Protein AF-A0A9D7TA84-F1 (afdb_monomer)

Sequence (524 aa):
MISEHTLDYEHGLTDEQLNLHVNTGIATSCQLWERLNEAFPEAARLPPRNDADGRPLRRCGARSLMSQRFRVDLGGMVDLLSHHLYSGPHVYLRELLQNAVDAVTARLAEDPAALATIRLTSDTEADGATVLVVTDSGVRTHLRRSHRVARDDRPLSKRDPHGLGVAHYLGQFGIGMLAAFMVADRIEVTSRSARPGTVPTVWVGRSDGTFEVSDLPPGPSADATAVGTTVRLWARRGSEHWLETSTVVALATDYGSLLPFDVAVRVPVEGSDPTWRRITDPVLPWQARHPSAEARLRALTAYCERVLGFTPLGHIDLSVPLAGVSGVAFILPQAVTPGSGRHRVYSKRMLVGARVDGVLPDWAFFTRAVLDSDALSPTASREQIHDDEILLATRDALGAQLKEWATATLTTPSTLSRRFVETHHLALRSLALTDDEMLDLAARVLPFETTDGARTLRDVAEDGEIVFTSTTEAFRRVAAVARAQGVVVVNAGYVYDKRPADPTPGGAQAGRSASCRARTSPRS

Structure (mmCIF, N/CA/C/O backbone):
data_AF-A0A9D7TA84-F1
#
_entry.id   AF-A0A9D7TA84-F1
#
loop_
_atom_site.group_PDB
_atom_site.id
_atom_site.type_symbol
_atom_site.label_atom_id
_atom_site.label_alt_id
_atom_site.label_comp_id
_atom_site.label_asym_id
_atom_site.label_entity_id
_atom_site.label_seq_id
_atom_site.pdbx_PDB_ins_code
_atom_site.Cartn_x
_atom_site.Cartn_y
_atom_site.Cartn_z
_atom_site.occupancy
_atom_site.B_iso_or_equiv
_atom_site.auth_seq_id
_atom_site.auth_comp_id
_atom_site.auth_asym_id
_atom_site.auth_atom_id
_atom_site.pdbx_PDB_model_num
ATOM 1 N N . MET A 1 1 ? 14.361 -42.594 7.281 1.00 26.45 1 MET A N 1
ATOM 2 C CA . MET A 1 1 ? 15.526 -41.941 7.908 1.00 26.45 1 MET A CA 1
ATOM 3 C C . MET A 1 1 ? 15.872 -40.739 7.053 1.00 26.45 1 MET A C 1
ATOM 5 O O . MET A 1 1 ? 16.532 -40.895 6.038 1.00 26.45 1 MET A O 1
ATOM 9 N N . ILE A 1 2 ? 15.283 -39.595 7.390 1.00 21.92 2 ILE A N 1
ATOM 10 C CA . ILE A 1 2 ? 15.500 -38.303 6.735 1.00 21.92 2 ILE A CA 1
ATOM 11 C C . ILE A 1 2 ? 16.452 -37.568 7.676 1.00 21.92 2 ILE A C 1
ATOM 13 O O . ILE A 1 2 ? 16.108 -37.377 8.839 1.00 21.92 2 ILE A O 1
ATOM 17 N N . SER A 1 3 ? 17.675 -37.299 7.229 1.00 22.00 3 SER A N 1
ATOM 18 C CA . SER A 1 3 ? 18.681 -36.601 8.026 1.00 22.00 3 SER A CA 1
ATOM 19 C C . SER A 1 3 ? 18.355 -35.111 8.077 1.00 22.00 3 SER A C 1
ATOM 21 O O . SER A 1 3 ? 18.283 -34.459 7.036 1.00 22.00 3 SER A O 1
ATOM 23 N N . GLU A 1 4 ? 18.166 -34.593 9.289 1.00 24.12 4 GLU A N 1
ATOM 24 C CA . GLU A 1 4 ? 18.156 -33.164 9.595 1.00 24.12 4 GLU A CA 1
ATOM 25 C C . GLU A 1 4 ? 19.483 -32.528 9.161 1.00 24.12 4 GLU A C 1
ATOM 27 O O . GLU A 1 4 ? 20.560 -32.966 9.569 1.00 24.12 4 GLU A O 1
ATOM 32 N N . HIS A 1 5 ? 19.403 -31.482 8.341 1.00 26.72 5 HIS A N 1
ATOM 33 C CA . HIS A 1 5 ? 20.506 -30.555 8.118 1.00 26.72 5 HIS A CA 1
ATOM 34 C C . HIS A 1 5 ? 20.215 -29.275 8.900 1.00 26.72 5 HIS A C 1
ATOM 36 O O . HIS A 1 5 ? 19.513 -28.384 8.426 1.00 26.72 5 HIS A O 1
ATOM 42 N N . THR A 1 6 ? 20.746 -29.204 10.116 1.00 25.28 6 THR A N 1
ATOM 43 C CA . THR A 1 6 ? 20.820 -27.979 10.915 1.00 25.28 6 THR A CA 1
ATOM 44 C C . THR A 1 6 ? 21.877 -27.063 10.291 1.00 25.28 6 THR A C 1
ATOM 46 O O . THR A 1 6 ? 23.028 -27.470 10.132 1.00 25.28 6 THR A O 1
ATOM 49 N N . LEU A 1 7 ? 21.486 -25.850 9.893 1.00 30.48 7 LEU A N 1
ATOM 50 C CA . LEU A 1 7 ? 22.395 -24.815 9.391 1.00 30.48 7 LEU A CA 1
ATOM 51 C C . LEU A 1 7 ? 22.901 -23.976 10.570 1.00 30.48 7 LEU A C 1
ATOM 53 O O . LEU A 1 7 ? 22.111 -23.359 11.282 1.00 30.48 7 LEU A O 1
ATOM 57 N N . ASP A 1 8 ? 24.216 -23.987 10.763 1.00 28.42 8 ASP A N 1
ATOM 58 C CA . ASP A 1 8 ? 24.941 -23.175 11.738 1.00 28.42 8 ASP A CA 1
ATOM 59 C C . ASP A 1 8 ? 25.190 -21.772 11.151 1.00 28.42 8 ASP A C 1
ATOM 61 O O . ASP A 1 8 ? 25.753 -21.641 10.062 1.00 28.42 8 ASP A O 1
ATOM 65 N N . TYR A 1 9 ? 24.714 -20.727 11.832 1.00 31.22 9 TYR A N 1
ATOM 66 C CA . TYR A 1 9 ? 24.677 -19.344 11.330 1.00 31.22 9 TYR A CA 1
ATOM 67 C C . TYR A 1 9 ? 25.934 -18.521 11.661 1.00 31.22 9 TYR A C 1
ATOM 69 O O . TYR A 1 9 ? 25.997 -17.343 11.309 1.00 31.22 9 TYR A O 1
ATOM 77 N N . GLU A 1 10 ? 26.949 -19.098 12.308 1.00 27.80 10 GLU A N 1
ATOM 78 C CA . GLU A 1 10 ? 28.124 -18.326 12.746 1.00 27.80 10 GLU A CA 1
ATOM 79 C C . GLU A 1 10 ? 29.203 -18.112 11.667 1.00 27.80 10 GLU A C 1
ATOM 81 O O . GLU A 1 10 ? 30.094 -17.285 11.851 1.00 27.80 10 GLU A O 1
ATOM 86 N N . HIS A 1 11 ? 29.123 -18.781 10.512 1.00 33.16 11 HIS A N 1
ATOM 87 C CA . HIS A 1 11 ? 30.095 -18.619 9.423 1.00 33.16 11 HIS A CA 1
ATOM 88 C C . HIS A 1 11 ? 29.363 -18.378 8.098 1.00 33.16 11 HIS A C 1
ATOM 90 O O . HIS A 1 11 ? 28.635 -19.242 7.621 1.00 33.16 11 HIS A O 1
ATOM 96 N N . GLY A 1 12 ? 29.531 -17.178 7.530 1.00 33.31 12 GLY A N 1
ATOM 97 C CA . GLY A 1 12 ? 28.793 -16.684 6.362 1.00 33.31 12 GLY A CA 1
ATOM 98 C C . GLY A 1 12 ? 28.631 -17.687 5.210 1.00 33.31 12 GLY A C 1
ATOM 99 O O . GLY A 1 12 ? 29.543 -18.446 4.882 1.00 33.31 12 GLY A O 1
ATOM 100 N N . LEU A 1 13 ? 27.446 -17.649 4.594 1.00 34.97 13 LEU A N 1
ATOM 101 C CA . LEU A 1 13 ? 27.027 -18.509 3.485 1.00 34.97 13 LEU A CA 1
ATOM 102 C C . LEU A 1 13 ? 28.008 -18.436 2.306 1.00 34.97 13 LEU A C 1
ATOM 104 O O . LEU A 1 13 ? 28.379 -17.354 1.852 1.00 34.97 13 LEU A O 1
ATOM 108 N N . THR A 1 14 ? 28.389 -19.598 1.781 1.00 36.69 14 THR A N 1
ATOM 109 C CA . THR A 1 14 ? 29.253 -19.704 0.594 1.00 36.69 14 THR A CA 1
ATOM 110 C C . THR A 1 14 ? 28.463 -19.486 -0.705 1.00 36.69 14 THR A C 1
ATOM 112 O O . THR A 1 14 ? 27.277 -19.815 -0.782 1.00 36.69 14 THR A O 1
ATOM 115 N N . ASP A 1 15 ? 29.119 -18.992 -1.764 1.00 35.72 15 ASP A N 1
ATOM 116 C CA . ASP A 1 15 ? 28.516 -18.780 -3.100 1.00 35.72 15 ASP A CA 1
ATOM 117 C C . ASP A 1 15 ? 27.864 -20.054 -3.686 1.00 35.72 15 ASP A C 1
ATOM 119 O O . ASP A 1 15 ? 26.938 -19.982 -4.497 1.00 35.72 15 ASP A O 1
ATOM 123 N N . GLU A 1 16 ? 28.307 -21.241 -3.263 1.00 34.69 16 GLU A N 1
ATOM 124 C CA . GLU A 1 16 ? 27.707 -22.528 -3.637 1.00 34.69 16 GLU A CA 1
ATOM 125 C C . GLU A 1 16 ? 26.363 -22.786 -2.933 1.00 34.69 16 GLU A C 1
ATOM 127 O O . GLU A 1 16 ? 25.423 -23.278 -3.561 1.00 34.69 16 GLU A O 1
ATOM 132 N N . GLN A 1 17 ? 26.218 -22.377 -1.668 1.00 33.69 17 GLN A N 1
ATOM 133 C CA . GLN A 1 17 ? 24.955 -22.456 -0.922 1.00 33.69 17 GLN A CA 1
ATOM 134 C C . GLN A 1 17 ? 23.951 -21.392 -1.392 1.00 33.69 17 GLN A C 1
ATOM 136 O O . GLN A 1 17 ? 22.752 -21.670 -1.470 1.00 33.69 17 GLN A O 1
ATOM 141 N N . LEU A 1 18 ? 24.440 -20.215 -1.802 1.00 32.09 18 LEU A N 1
ATOM 142 C CA . LEU A 1 18 ? 23.630 -19.177 -2.446 1.00 32.09 18 LEU A CA 1
ATOM 143 C C . LEU A 1 18 ? 23.072 -19.665 -3.796 1.00 32.09 18 LEU A C 1
ATOM 145 O O . LEU A 1 18 ? 21.889 -19.490 -4.089 1.00 32.09 18 LEU A O 1
ATOM 149 N N . ASN A 1 19 ? 23.896 -20.358 -4.591 1.00 32.22 19 ASN A N 1
ATOM 150 C CA . ASN A 1 19 ? 23.466 -20.966 -5.852 1.00 32.22 19 ASN A CA 1
ATOM 151 C C . ASN A 1 19 ? 22.464 -22.114 -5.652 1.00 32.22 19 ASN A C 1
ATOM 153 O O . ASN A 1 19 ? 21.583 -22.293 -6.491 1.00 32.22 19 ASN A O 1
ATOM 157 N N . LEU A 1 20 ? 22.540 -22.872 -4.554 1.00 31.81 20 LEU A N 1
ATOM 158 C CA . LEU A 1 20 ? 21.557 -23.916 -4.247 1.00 31.81 20 LEU A CA 1
ATOM 159 C C . LEU A 1 20 ? 20.181 -23.313 -3.907 1.00 31.81 20 LEU A C 1
ATOM 161 O O . LEU A 1 20 ? 19.164 -23.807 -4.388 1.00 31.81 20 LEU A O 1
ATOM 165 N N . HIS A 1 21 ? 20.133 -22.195 -3.176 1.00 27.70 21 HIS A N 1
ATOM 166 C CA . HIS A 1 21 ? 18.886 -21.483 -2.862 1.00 27.70 21 HIS A CA 1
ATOM 167 C C . HIS A 1 21 ? 18.241 -20.837 -4.106 1.00 27.70 21 HIS A C 1
ATOM 169 O O . HIS A 1 21 ? 17.030 -20.935 -4.306 1.00 27.70 21 HIS A O 1
ATOM 175 N N . VAL A 1 22 ? 19.054 -20.265 -5.003 1.00 30.47 22 VAL A N 1
ATOM 176 C CA . VAL A 1 22 ? 18.593 -19.679 -6.278 1.00 30.47 22 VAL A CA 1
ATOM 177 C C . VAL A 1 22 ? 18.121 -20.755 -7.266 1.00 30.47 22 VAL A C 1
ATOM 179 O O . VAL A 1 22 ? 17.096 -20.587 -7.925 1.00 30.47 22 VAL A O 1
ATOM 182 N N . ASN A 1 23 ? 18.803 -21.903 -7.331 1.00 30.08 23 ASN A N 1
ATOM 183 C CA . ASN A 1 23 ? 18.400 -23.012 -8.202 1.00 30.08 23 ASN A CA 1
ATOM 184 C C . ASN A 1 23 ? 17.149 -23.753 -7.698 1.00 30.08 23 ASN A C 1
ATOM 186 O O . ASN A 1 23 ? 16.418 -24.331 -8.504 1.00 30.08 23 ASN A O 1
ATOM 190 N N . THR A 1 24 ? 16.848 -23.693 -6.396 1.00 27.59 24 THR A N 1
ATOM 191 C CA . THR A 1 24 ? 15.636 -24.312 -5.833 1.00 27.59 24 THR A CA 1
ATOM 192 C C . THR A 1 24 ? 14.372 -23.539 -6.244 1.00 27.59 24 THR A C 1
ATOM 194 O O . THR A 1 24 ? 13.360 -24.163 -6.540 1.00 27.59 24 THR A O 1
ATOM 197 N N . GLY A 1 25 ? 14.443 -22.210 -6.423 1.00 27.34 25 GLY A N 1
ATOM 198 C CA . GLY A 1 25 ? 13.351 -21.409 -7.010 1.00 27.34 25 GLY A CA 1
ATOM 199 C C . GLY A 1 25 ? 13.090 -21.688 -8.501 1.00 27.34 25 GLY A C 1
ATOM 200 O O . GLY A 1 25 ? 11.953 -21.599 -8.973 1.00 27.34 25 GLY A O 1
ATOM 201 N N . ILE A 1 26 ? 14.125 -22.098 -9.241 1.00 29.06 26 ILE A N 1
ATOM 202 C CA . ILE A 1 26 ? 14.017 -22.498 -10.654 1.00 29.06 26 ILE A CA 1
ATOM 203 C C . ILE A 1 26 ? 13.366 -23.889 -10.772 1.00 29.06 26 ILE A C 1
ATOM 205 O O . ILE A 1 26 ? 12.542 -24.112 -11.661 1.00 29.06 26 ILE A O 1
ATOM 209 N N . ALA A 1 27 ? 13.648 -24.806 -9.840 1.00 26.39 27 ALA A N 1
ATOM 210 C CA . ALA A 1 27 ? 13.038 -26.138 -9.810 1.00 26.39 27 ALA A CA 1
ATOM 211 C C . ALA A 1 27 ? 11.516 -26.101 -9.550 1.00 26.39 27 ALA A C 1
ATOM 213 O O . ALA A 1 27 ? 10.770 -26.864 -10.169 1.00 26.39 27 ALA A O 1
ATOM 214 N N . THR A 1 28 ? 11.029 -25.167 -8.724 1.00 28.53 28 THR A N 1
ATOM 215 C CA . THR A 1 28 ? 9.588 -24.983 -8.451 1.00 28.53 28 THR A CA 1
ATOM 216 C C . THR A 1 28 ? 8.816 -24.514 -9.687 1.00 28.53 28 THR A C 1
ATOM 218 O O . THR A 1 28 ? 7.652 -24.867 -9.875 1.00 28.53 28 THR A O 1
ATOM 221 N N . SER A 1 29 ? 9.480 -23.772 -10.578 1.00 28.20 29 SER A N 1
ATOM 222 C CA . SER A 1 29 ? 8.891 -23.292 -11.833 1.00 28.20 29 SER A CA 1
ATOM 223 C C . SER A 1 29 ? 8.691 -24.436 -12.832 1.00 28.20 29 SER A C 1
ATOM 225 O O . SER A 1 29 ? 7.654 -24.504 -13.487 1.00 28.20 29 SER A O 1
ATOM 227 N N . CYS A 1 30 ? 9.626 -25.389 -12.901 1.00 29.56 30 CYS A N 1
ATOM 228 C CA . CYS A 1 30 ? 9.485 -26.584 -13.739 1.00 29.56 30 CYS A CA 1
ATOM 229 C C . CYS A 1 30 ? 8.405 -27.549 -13.215 1.00 29.56 30 CYS A C 1
ATOM 231 O O . CYS A 1 30 ? 7.641 -28.093 -14.009 1.00 29.56 30 CYS A O 1
ATOM 233 N N . GLN A 1 31 ? 8.274 -27.703 -11.892 1.00 30.47 31 GLN A N 1
ATOM 234 C CA . GLN A 1 31 ? 7.233 -28.546 -11.282 1.00 30.47 31 GLN A CA 1
ATOM 235 C C . GLN A 1 31 ? 5.817 -27.968 -11.449 1.00 30.47 31 GLN A C 1
ATOM 237 O O . GLN A 1 31 ? 4.855 -28.723 -11.593 1.00 30.47 31 GLN A O 1
ATOM 242 N N . LEU A 1 32 ? 5.675 -26.637 -11.474 1.00 32.59 32 LEU A N 1
ATOM 243 C CA . LEU A 1 32 ? 4.417 -25.969 -11.822 1.00 32.59 32 LEU A CA 1
ATOM 244 C C . LEU A 1 32 ? 4.019 -26.262 -13.280 1.00 32.59 32 LEU A C 1
ATOM 246 O O . LEU A 1 32 ? 2.856 -26.551 -13.551 1.00 32.59 32 LEU A O 1
ATOM 250 N N . TRP A 1 33 ? 4.988 -26.254 -14.202 1.00 31.03 33 TRP A N 1
ATOM 251 C CA . TRP A 1 33 ? 4.776 -26.584 -15.616 1.00 31.03 33 TRP A CA 1
ATOM 252 C C . TRP A 1 33 ? 4.399 -28.054 -15.851 1.00 31.03 33 TRP A C 1
ATOM 254 O O . TRP A 1 33 ? 3.537 -28.328 -16.684 1.00 31.03 33 TRP A O 1
ATOM 264 N N . GLU A 1 34 ? 4.971 -28.995 -15.097 1.00 32.56 34 GLU A N 1
ATOM 265 C CA . GLU A 1 34 ? 4.582 -30.414 -15.155 1.00 32.56 34 GLU A CA 1
ATOM 266 C C . GLU A 1 34 ? 3.169 -30.648 -14.591 1.00 32.56 34 GLU A C 1
ATOM 268 O O . GLU A 1 34 ? 2.370 -31.346 -15.217 1.00 32.56 34 GLU A O 1
ATOM 273 N N . ARG A 1 35 ? 2.803 -29.986 -13.482 1.00 31.56 35 ARG A N 1
ATOM 274 C CA . ARG A 1 35 ? 1.457 -30.087 -12.882 1.00 31.56 35 ARG A CA 1
ATOM 275 C C . ARG A 1 35 ? 0.354 -29.434 -13.715 1.00 31.56 35 ARG A C 1
ATOM 277 O O . ARG A 1 35 ? -0.766 -29.938 -13.740 1.00 31.56 35 ARG A O 1
ATOM 284 N N . LEU A 1 36 ? 0.648 -28.339 -14.418 1.00 33.31 36 LEU A N 1
ATOM 285 C CA . LEU A 1 36 ? -0.299 -27.710 -15.349 1.00 33.31 36 LEU A CA 1
ATOM 286 C C . LEU A 1 36 ? -0.590 -28.606 -16.565 1.00 33.31 36 LEU A C 1
ATOM 288 O O . LEU A 1 36 ? -1.707 -28.599 -17.077 1.00 33.31 36 LEU A O 1
ATOM 292 N N . ASN A 1 37 ? 0.384 -29.417 -16.987 1.00 33.44 37 ASN A N 1
ATOM 293 C CA . ASN A 1 37 ? 0.242 -30.363 -18.095 1.00 33.44 37 ASN A CA 1
ATOM 294 C C . ASN A 1 37 ? -0.608 -31.596 -17.713 1.00 33.44 37 ASN A C 1
ATOM 296 O O . ASN A 1 37 ? -1.316 -32.146 -18.553 1.00 33.44 37 ASN A O 1
ATOM 300 N N . GLU A 1 38 ? -0.583 -32.004 -16.440 1.00 33.56 38 GLU A N 1
ATOM 301 C CA . GLU A 1 38 ? -1.458 -33.056 -15.895 1.00 33.56 38 GLU A CA 1
ATOM 302 C C . GLU A 1 38 ? -2.897 -32.568 -15.644 1.00 33.56 38 GLU A C 1
ATOM 304 O O . GLU A 1 38 ? -3.842 -33.347 -15.776 1.00 33.56 38 GLU A O 1
ATOM 309 N N . ALA A 1 39 ? -3.080 -31.286 -15.308 1.00 31.69 39 ALA A N 1
ATOM 310 C CA . ALA A 1 39 ? -4.376 -30.726 -14.918 1.00 31.69 39 ALA A CA 1
ATOM 311 C C . ALA A 1 39 ? -5.321 -30.397 -16.094 1.00 31.69 39 ALA A C 1
ATOM 313 O O . ALA A 1 39 ? -6.535 -30.350 -15.890 1.00 31.69 39 ALA A O 1
ATOM 314 N N . PHE A 1 40 ? -4.807 -30.190 -17.316 1.00 34.50 40 PHE A N 1
ATOM 315 C CA . PHE A 1 40 ? -5.616 -29.743 -18.467 1.00 34.50 40 PHE A CA 1
ATOM 316 C C . PHE A 1 40 ? -5.367 -30.535 -19.774 1.00 34.50 40 PHE A C 1
ATOM 318 O O . PHE A 1 40 ? -4.924 -29.965 -20.773 1.00 34.50 40 PHE A O 1
ATOM 325 N N . PRO A 1 41 ? -5.691 -31.842 -19.832 1.00 34.84 41 PRO A N 1
ATOM 326 C CA . PRO A 1 41 ? -5.458 -32.676 -21.019 1.00 34.84 41 PRO A CA 1
ATOM 327 C C . PRO A 1 41 ? -6.466 -32.477 -22.179 1.00 34.84 41 PRO A C 1
ATOM 329 O O . PRO A 1 41 ? -6.257 -33.016 -23.266 1.00 34.84 41 PRO A O 1
ATOM 332 N N . GLU A 1 42 ? -7.566 -31.733 -21.992 1.00 32.12 42 GLU A N 1
ATOM 333 C CA . GLU A 1 42 ? -8.737 -31.761 -22.897 1.00 32.12 42 GLU A CA 1
ATOM 334 C C . GLU A 1 42 ? -8.824 -30.667 -23.983 1.00 32.12 42 GLU A C 1
ATOM 336 O O . GLU A 1 42 ? -9.800 -30.628 -24.729 1.00 32.12 42 GLU A O 1
ATOM 341 N N . ALA A 1 43 ? -7.799 -29.837 -24.202 1.00 30.94 43 ALA A N 1
ATOM 342 C CA . ALA A 1 43 ? -7.796 -28.911 -25.352 1.00 30.94 43 ALA A CA 1
ATOM 343 C C . ALA A 1 43 ? -7.586 -29.609 -26.723 1.00 30.94 43 ALA A C 1
ATOM 345 O O . ALA A 1 43 ? -7.487 -28.957 -27.764 1.00 30.94 43 ALA A O 1
ATOM 346 N N . ALA A 1 44 ? -7.519 -30.944 -26.749 1.00 36.66 44 ALA A N 1
ATOM 347 C CA . ALA A 1 44 ? -7.274 -31.750 -27.936 1.00 36.66 44 ALA A CA 1
ATOM 348 C C . ALA A 1 44 ? -8.544 -32.484 -28.399 1.00 36.66 44 ALA A C 1
ATOM 350 O O . ALA A 1 44 ? -8.814 -33.585 -27.924 1.00 36.66 44 ALA A O 1
ATOM 351 N N . ARG A 1 45 ? -9.286 -31.917 -29.368 1.00 28.77 45 ARG A N 1
ATOM 352 C CA . ARG A 1 45 ? -10.081 -32.659 -30.379 1.00 28.77 45 ARG A CA 1
ATOM 353 C C . ARG A 1 45 ? -10.676 -31.722 -31.448 1.00 28.77 45 ARG A C 1
ATOM 355 O O . ARG A 1 45 ? -11.492 -30.860 -31.152 1.00 28.77 45 ARG A O 1
ATOM 362 N N . LEU A 1 46 ? -10.314 -31.961 -32.709 1.00 30.53 46 LEU A N 1
ATOM 363 C CA . LEU A 1 46 ? -11.035 -31.534 -33.922 1.00 30.53 46 LEU A CA 1
ATOM 364 C C . LEU A 1 46 ? -11.610 -32.793 -34.616 1.00 30.53 46 LEU A C 1
ATOM 366 O O . LEU A 1 46 ? -11.132 -33.896 -34.334 1.00 30.53 46 LEU A O 1
ATOM 370 N N . PRO A 1 47 ? -12.646 -32.676 -35.472 1.00 29.27 47 PRO A N 1
ATOM 371 C CA . PRO A 1 47 ? -13.471 -33.811 -35.897 1.00 29.27 47 PRO A CA 1
ATOM 372 C C . PRO A 1 47 ? -12.772 -34.707 -36.938 1.00 29.27 47 PRO A C 1
ATOM 374 O O . PRO A 1 47 ? -11.830 -34.263 -37.600 1.00 29.27 47 PRO A O 1
ATOM 377 N N . PRO A 1 48 ? -13.236 -35.959 -37.130 1.00 31.56 48 PRO A N 1
ATOM 378 C CA . PRO A 1 48 ? -12.596 -36.900 -38.035 1.00 31.56 48 PRO A CA 1
ATOM 379 C C . PRO A 1 48 ? -13.000 -36.618 -39.487 1.00 31.56 48 PRO A C 1
ATOM 381 O O . PRO A 1 48 ? -14.161 -36.333 -39.786 1.00 31.56 48 PRO A O 1
ATOM 384 N N . ARG A 1 49 ? -12.055 -36.769 -40.416 1.00 29.92 49 ARG A N 1
ATOM 385 C CA . ARG A 1 49 ? -12.361 -37.052 -41.822 1.00 29.92 49 ARG A CA 1
ATOM 386 C C . ARG A 1 49 ? -11.826 -38.442 -42.140 1.00 29.92 49 ARG A C 1
ATOM 388 O O . ARG A 1 49 ? -10.633 -38.672 -41.983 1.00 29.92 49 ARG A O 1
ATOM 395 N N . ASN A 1 50 ? -12.733 -39.330 -42.540 1.00 31.58 50 ASN A N 1
ATOM 396 C CA . ASN A 1 50 ? -12.421 -40.667 -43.033 1.00 31.58 50 ASN A CA 1
ATOM 397 C C . ASN A 1 50 ? -11.924 -40.643 -44.483 1.00 31.58 50 ASN A C 1
ATOM 399 O O . ASN A 1 50 ? -12.134 -39.688 -45.234 1.00 31.58 50 ASN A O 1
ATOM 403 N N . ASP A 1 51 ? -11.286 -41.759 -44.809 1.00 41.69 51 ASP A N 1
ATOM 404 C CA . ASP A 1 51 ? -10.323 -41.993 -45.874 1.00 41.69 51 ASP A CA 1
ATOM 405 C C . ASP A 1 51 ? -10.942 -42.286 -47.249 1.00 41.69 51 ASP A C 1
ATOM 407 O O . ASP A 1 51 ? -12.076 -42.752 -47.358 1.00 41.69 51 ASP A O 1
ATOM 411 N N . ALA A 1 52 ? -10.130 -42.146 -48.299 1.00 31.34 52 ALA A N 1
ATOM 412 C CA . ALA A 1 52 ? -10.301 -42.885 -49.546 1.00 31.34 52 ALA A CA 1
ATOM 413 C C . ALA A 1 52 ? -8.926 -43.115 -50.188 1.00 31.34 52 ALA A C 1
ATOM 415 O O . ALA A 1 52 ? -8.361 -42.200 -50.777 1.00 31.34 52 ALA A O 1
ATOM 416 N N . ASP A 1 53 ? -8.348 -44.300 -49.962 1.00 33.69 53 ASP A N 1
ATOM 417 C CA . ASP A 1 53 ? -7.759 -45.150 -51.015 1.00 33.69 53 ASP A CA 1
ATOM 418 C C . ASP A 1 53 ? -6.847 -46.228 -50.408 1.00 33.69 53 ASP A C 1
ATOM 420 O O . ASP A 1 53 ? -5.645 -46.056 -50.193 1.00 33.69 53 ASP A O 1
ATOM 424 N N . GLY A 1 54 ? -7.447 -47.390 -50.138 1.00 44.69 54 GLY A N 1
ATOM 425 C CA . GLY A 1 54 ? -6.781 -48.562 -49.584 1.00 44.69 54 GLY A CA 1
ATOM 426 C C . GLY A 1 54 ? -5.701 -49.157 -50.494 1.00 44.69 54 GLY A C 1
ATOM 427 O O . GLY A 1 54 ? -5.993 -49.736 -51.541 1.00 44.69 54 GLY A O 1
ATOM 428 N N . ARG A 1 55 ? -4.443 -49.120 -50.033 1.00 30.88 55 ARG A N 1
ATOM 429 C CA . ARG A 1 55 ? -3.340 -49.958 -50.539 1.00 30.88 55 ARG A CA 1
ATOM 430 C C . ARG A 1 55 ? -2.470 -50.482 -49.384 1.00 30.88 55 ARG A C 1
ATOM 432 O O . ARG A 1 55 ? -2.339 -49.799 -48.371 1.00 30.88 55 ARG A O 1
ATOM 439 N N . PRO A 1 56 ? -1.887 -51.692 -49.508 1.00 28.83 56 PRO A N 1
ATOM 440 C CA . PRO A 1 56 ? -1.339 -52.430 -48.373 1.00 28.83 56 PRO A CA 1
ATOM 441 C C . PRO A 1 56 ? 0.063 -51.965 -47.943 1.00 28.83 56 PRO A C 1
ATOM 443 O O . PRO A 1 56 ? 0.878 -51.501 -48.741 1.00 28.83 56 PRO A O 1
ATOM 446 N N . LEU A 1 57 ? 0.319 -52.165 -46.647 1.00 36.38 57 LEU A N 1
ATOM 447 C CA . LEU A 1 57 ? 1.510 -51.829 -45.863 1.00 36.38 57 LEU A CA 1
ATOM 448 C C . LEU A 1 57 ? 2.836 -52.229 -46.540 1.00 36.38 57 LEU A C 1
ATOM 450 O O . LEU A 1 57 ? 3.093 -53.409 -46.788 1.00 36.38 57 LEU A O 1
ATOM 454 N N . ARG A 1 58 ? 3.738 -51.258 -46.749 1.00 28.17 58 ARG A N 1
ATOM 455 C CA . ARG A 1 58 ? 5.147 -51.508 -47.097 1.00 28.17 58 ARG A CA 1
ATOM 456 C C . ARG A 1 58 ? 6.102 -50.911 -46.060 1.00 28.17 58 ARG A C 1
ATOM 458 O O . ARG A 1 58 ? 6.197 -49.702 -45.917 1.00 28.17 58 ARG A O 1
ATOM 465 N N . ARG A 1 59 ? 6.800 -51.843 -45.397 1.00 26.55 59 ARG A N 1
ATOM 466 C CA . ARG A 1 59 ? 8.150 -51.824 -44.796 1.00 26.55 59 ARG A CA 1
ATOM 467 C C . ARG A 1 59 ? 8.643 -50.527 -44.136 1.00 26.55 59 ARG A C 1
ATOM 469 O O . ARG A 1 59 ? 8.906 -49.541 -44.810 1.00 26.55 59 ARG A O 1
ATOM 476 N N . CYS A 1 60 ? 8.920 -50.654 -42.831 1.00 34.16 60 CYS A N 1
ATOM 477 C CA . CYS A 1 60 ? 9.882 -49.888 -42.030 1.00 34.16 60 CYS A CA 1
ATOM 478 C C . CYS A 1 60 ? 10.948 -49.155 -42.864 1.00 34.16 60 CYS A C 1
ATOM 480 O O . CYS A 1 60 ? 11.980 -49.725 -43.214 1.00 34.16 60 CYS A O 1
ATOM 482 N N . GLY A 1 61 ? 10.701 -47.875 -43.125 1.00 26.02 61 GLY A N 1
ATOM 483 C CA . GLY A 1 61 ? 11.727 -46.860 -43.323 1.00 26.02 61 GLY A CA 1
ATOM 484 C C . GLY A 1 61 ? 11.774 -46.019 -42.054 1.00 26.02 61 GLY A C 1
ATOM 485 O O . GLY A 1 61 ? 10.724 -45.756 -41.469 1.00 26.02 61 GLY A O 1
ATOM 486 N N . ALA A 1 62 ? 12.981 -45.685 -41.596 1.00 29.11 62 ALA A N 1
ATOM 487 C CA . ALA A 1 62 ? 13.258 -44.959 -40.361 1.00 29.11 62 ALA A CA 1
ATOM 488 C C . ALA A 1 62 ? 12.172 -43.919 -40.031 1.00 29.11 62 ALA A C 1
ATOM 490 O O . ALA A 1 62 ? 11.949 -42.982 -40.800 1.00 29.11 62 ALA A O 1
ATOM 49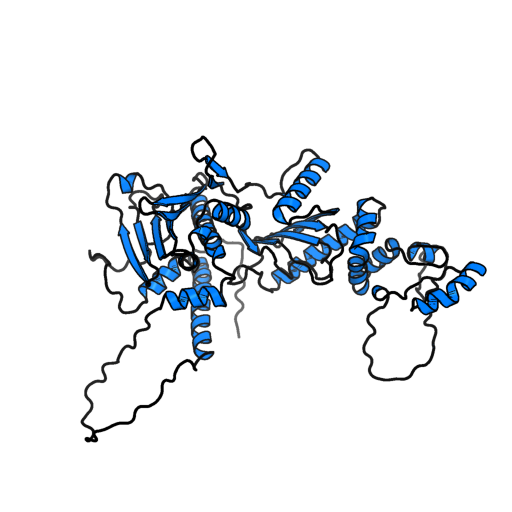1 N N . ARG A 1 63 ? 11.491 -44.085 -38.886 1.00 24.81 63 ARG A N 1
ATOM 492 C CA . ARG A 1 63 ? 10.660 -43.021 -38.315 1.00 24.81 63 ARG A CA 1
ATOM 493 C C . ARG A 1 63 ? 11.600 -41.852 -38.041 1.00 24.81 63 ARG A C 1
ATOM 495 O O . ARG A 1 63 ? 12.306 -41.844 -37.038 1.00 24.81 63 ARG A O 1
ATOM 502 N N . SER A 1 64 ? 11.612 -40.883 -38.953 1.00 28.59 64 SER A N 1
ATOM 503 C CA . SER A 1 64 ? 11.962 -39.513 -38.614 1.00 28.59 64 SER A CA 1
ATOM 504 C C . SER A 1 64 ? 11.077 -39.161 -37.426 1.00 28.59 64 SER A C 1
ATOM 506 O O . SER A 1 64 ? 9.851 -39.125 -37.556 1.00 28.59 64 SER A O 1
ATOM 508 N N . LEU A 1 65 ? 11.685 -39.039 -36.246 1.00 25.78 65 LEU A N 1
ATOM 509 C CA . LEU A 1 65 ? 11.044 -38.441 -35.088 1.00 25.78 65 LEU A CA 1
ATOM 510 C C . LEU A 1 65 ? 10.601 -37.055 -35.551 1.00 25.78 65 LEU A C 1
ATOM 512 O O . LEU A 1 65 ? 11.419 -36.143 -35.671 1.00 25.78 65 LEU A O 1
ATOM 516 N N . MET A 1 66 ? 9.319 -36.911 -35.892 1.00 22.67 66 MET A N 1
ATOM 517 C CA . MET A 1 66 ? 8.744 -35.596 -36.104 1.00 22.67 66 MET A CA 1
ATOM 518 C C . MET A 1 66 ? 8.791 -34.908 -34.748 1.00 22.67 66 MET A C 1
ATOM 520 O O . MET A 1 66 ? 7.947 -35.148 -33.890 1.00 22.67 66 MET A O 1
ATOM 524 N N . SER A 1 67 ? 9.827 -34.096 -34.548 1.00 24.69 67 SER A N 1
ATOM 525 C CA . SER A 1 67 ? 9.870 -33.102 -33.488 1.00 24.69 67 SER A CA 1
ATOM 526 C C . SER A 1 67 ? 8.670 -32.185 -33.714 1.00 24.69 67 SER A C 1
ATOM 528 O O . SER A 1 67 ? 8.684 -31.316 -34.591 1.00 24.69 67 SER A O 1
ATOM 530 N N . GLN A 1 68 ? 7.581 -32.448 -32.993 1.00 26.55 68 GLN A N 1
ATOM 531 C CA . GLN A 1 68 ? 6.499 -31.488 -32.882 1.00 26.55 68 GLN A CA 1
ATOM 532 C C . GLN A 1 68 ? 7.034 -30.317 -32.061 1.00 26.55 68 GLN A C 1
ATOM 534 O O . GLN A 1 68 ? 7.509 -30.476 -30.939 1.00 26.55 68 GLN A O 1
ATOM 539 N N . ARG A 1 69 ? 7.066 -29.155 -32.711 1.00 25.97 69 ARG A N 1
ATOM 540 C CA . ARG A 1 69 ? 7.649 -27.919 -32.200 1.00 25.97 69 ARG A CA 1
ATOM 541 C C . ARG A 1 69 ? 6.730 -27.337 -31.134 1.00 25.97 69 ARG A C 1
ATOM 543 O O . ARG A 1 69 ? 5.570 -27.062 -31.428 1.00 25.97 69 ARG A O 1
ATOM 550 N N . PHE A 1 70 ? 7.271 -27.066 -29.953 1.00 29.73 70 PHE A N 1
ATOM 551 C CA . PHE A 1 70 ? 6.641 -26.158 -29.005 1.00 29.73 70 PHE A CA 1
ATOM 552 C C . PHE A 1 70 ? 6.944 -24.730 -29.469 1.00 29.73 70 PHE A C 1
ATOM 554 O O . PHE A 1 70 ? 8.050 -24.219 -29.298 1.00 29.73 70 PHE A O 1
ATOM 561 N N . ARG A 1 71 ? 5.999 -24.116 -30.181 1.00 33.94 71 ARG A N 1
ATOM 562 C CA . ARG A 1 71 ? 6.089 -22.708 -30.563 1.00 33.94 71 ARG A CA 1
ATOM 563 C C . ARG A 1 71 ? 5.449 -21.924 -29.425 1.00 33.94 71 ARG A C 1
ATOM 565 O O . ARG A 1 71 ? 4.237 -21.986 -29.265 1.00 33.94 71 ARG A O 1
ATOM 572 N N . VAL A 1 72 ? 6.271 -21.262 -28.615 1.00 43.25 72 VAL A N 1
ATOM 573 C CA . VAL A 1 72 ? 5.784 -20.418 -27.523 1.00 43.25 72 VAL A CA 1
ATOM 574 C C . VAL A 1 72 ? 5.040 -19.237 -28.149 1.00 43.25 72 VAL A C 1
ATOM 576 O O . VAL A 1 72 ? 5.652 -18.409 -28.823 1.00 43.25 72 VAL A O 1
ATOM 579 N N . ASP A 1 73 ? 3.721 -19.208 -27.994 1.00 55.59 73 ASP A N 1
ATOM 580 C CA . ASP A 1 73 ? 2.890 -18.092 -28.429 1.00 55.59 73 ASP A CA 1
ATOM 581 C C . ASP A 1 73 ? 2.952 -16.985 -27.373 1.00 55.59 73 ASP A C 1
ATOM 583 O O . ASP A 1 73 ? 2.454 -17.148 -26.259 1.00 55.59 73 ASP A O 1
ATOM 587 N N . LEU A 1 74 ? 3.604 -15.869 -27.710 1.00 56.00 74 LEU A N 1
ATOM 588 C CA . LEU A 1 74 ? 3.695 -14.716 -26.818 1.00 56.00 74 LEU A CA 1
ATOM 589 C C . LEU A 1 74 ? 2.308 -14.108 -26.564 1.00 56.00 74 LEU A C 1
ATOM 591 O O . LEU A 1 74 ? 2.065 -13.641 -25.456 1.00 56.00 74 LEU A O 1
ATOM 595 N N . GLY A 1 75 ? 1.394 -14.187 -27.542 1.00 57.47 75 GLY A N 1
ATOM 596 C CA . GLY A 1 75 ? -0.003 -13.786 -27.379 1.00 57.47 75 GLY A CA 1
ATOM 597 C C . GLY A 1 75 ? -0.687 -14.621 -26.300 1.00 57.47 75 GLY A C 1
ATOM 598 O O . GLY A 1 75 ? -1.137 -14.074 -25.300 1.00 57.47 75 GLY A O 1
ATOM 599 N N . GLY A 1 76 ? -0.633 -15.951 -26.428 1.00 58.44 76 GLY A N 1
ATOM 600 C CA . GLY A 1 76 ? -1.129 -16.880 -25.410 1.00 58.44 76 GLY A CA 1
ATOM 601 C C . GLY A 1 76 ? -0.465 -16.738 -24.032 1.00 58.44 76 GLY A C 1
ATOM 602 O O . GLY A 1 76 ? -1.123 -16.953 -23.017 1.00 58.44 76 GLY A O 1
ATOM 603 N N . MET A 1 77 ? 0.811 -16.341 -23.951 1.00 60.84 77 MET A N 1
ATOM 604 C CA . MET A 1 77 ? 1.469 -16.052 -22.667 1.00 60.84 77 MET A CA 1
ATOM 605 C C . MET A 1 77 ? 1.030 -14.722 -22.055 1.00 60.84 77 MET A C 1
ATOM 607 O O . MET A 1 77 ? 0.847 -14.657 -20.845 1.00 60.84 77 MET A O 1
ATOM 611 N N . VAL A 1 78 ? 0.852 -13.668 -22.854 1.00 61.25 78 VAL A N 1
ATOM 612 C CA . VAL A 1 78 ? 0.284 -12.394 -22.384 1.00 61.25 78 VAL A CA 1
ATOM 613 C C . VAL A 1 78 ? -1.159 -12.606 -21.919 1.00 61.25 78 VAL A C 1
ATOM 615 O O . VAL A 1 78 ? -1.546 -12.091 -20.868 1.00 61.25 78 VAL A O 1
ATOM 618 N N . ASP A 1 79 ? -1.925 -13.439 -22.623 1.00 61.47 79 ASP A N 1
ATOM 619 C CA . ASP A 1 79 ? -3.257 -13.868 -22.196 1.00 61.47 79 ASP A CA 1
ATOM 620 C C . ASP A 1 79 ? -3.186 -14.663 -20.882 1.00 61.47 79 ASP A C 1
ATOM 622 O O . ASP A 1 79 ? -3.907 -14.356 -19.939 1.00 61.47 79 ASP A O 1
ATOM 626 N N . LEU A 1 80 ? -2.274 -15.625 -20.741 1.00 62.34 80 LEU A N 1
ATOM 627 C CA . LEU A 1 80 ? -2.113 -16.380 -19.494 1.00 62.34 80 LEU A CA 1
ATOM 628 C C . LEU A 1 80 ? -1.703 -15.481 -18.312 1.00 62.34 80 LEU A C 1
ATOM 630 O O . LEU A 1 80 ? -2.253 -15.604 -17.219 1.00 62.34 80 LEU A O 1
ATOM 634 N N . LEU A 1 81 ? -0.768 -14.551 -18.527 1.00 62.12 81 LEU A N 1
ATOM 635 C CA . LEU A 1 81 ? -0.326 -13.594 -17.511 1.00 62.12 81 LEU A CA 1
ATOM 636 C C . LEU A 1 81 ? -1.462 -12.669 -17.076 1.00 62.12 81 LEU A C 1
ATOM 638 O O . LEU A 1 81 ? -1.640 -12.442 -15.880 1.00 62.12 81 LEU A O 1
ATOM 642 N N . SER A 1 82 ? -2.242 -12.170 -18.035 1.00 59.53 82 SER A N 1
ATOM 643 C CA . SER A 1 82 ? -3.368 -11.271 -17.770 1.00 59.53 82 SER A CA 1
ATOM 644 C C . SER A 1 82 ? -4.565 -11.958 -17.110 1.00 59.53 82 SER A C 1
ATOM 646 O O . SER A 1 82 ? -5.285 -11.298 -16.370 1.00 59.53 82 SER A O 1
ATOM 648 N N . HIS A 1 83 ? -4.775 -13.262 -17.326 1.00 56.31 83 HIS A N 1
ATOM 649 C CA . HIS A 1 83 ? -5.899 -13.992 -16.726 1.00 56.31 83 HIS A CA 1
ATOM 650 C C . HIS A 1 83 ? -5.556 -14.709 -15.411 1.00 56.31 83 HIS A C 1
ATOM 652 O O . HIS A 1 83 ? -6.465 -14.990 -14.629 1.00 56.31 83 HIS A O 1
ATOM 658 N N . HIS A 1 84 ? -4.281 -15.027 -15.150 1.00 57.88 84 HIS A N 1
ATOM 659 C CA . HIS A 1 84 ? -3.910 -15.903 -14.028 1.00 57.88 84 HIS A CA 1
ATOM 660 C C . HIS A 1 84 ? -2.834 -15.361 -13.086 1.00 57.88 84 HIS A C 1
ATOM 662 O O . HIS A 1 84 ? -2.705 -15.889 -11.982 1.00 57.88 84 HIS A O 1
ATOM 668 N N . LEU A 1 85 ? -2.061 -14.342 -13.479 1.00 62.78 85 LEU A N 1
ATOM 669 C CA . LEU A 1 85 ? -0.936 -13.855 -12.668 1.00 62.78 85 LEU A CA 1
ATOM 670 C C . LEU A 1 85 ? -1.030 -12.374 -12.298 1.00 62.78 85 LEU A C 1
ATOM 672 O O . LEU A 1 85 ? -0.557 -12.012 -11.228 1.00 62.78 85 LEU A O 1
ATOM 676 N N . TYR A 1 86 ? -1.662 -11.527 -13.108 1.00 69.75 86 TYR A N 1
ATOM 677 C CA . TYR A 1 86 ? -1.785 -10.095 -12.828 1.00 69.75 86 TYR A CA 1
ATOM 678 C C . TYR A 1 86 ? -3.241 -9.641 -12.845 1.00 69.75 86 TYR A C 1
ATOM 680 O O . TYR A 1 86 ? -4.008 -10.067 -13.701 1.00 69.75 86 TYR A O 1
ATOM 688 N N . SER A 1 87 ? -3.623 -8.724 -11.951 1.00 71.81 87 SER A N 1
ATOM 689 C CA . SER A 1 87 ? -4.979 -8.150 -11.964 1.00 71.81 87 SER A CA 1
ATOM 690 C C . SER A 1 87 ? -5.234 -7.173 -13.117 1.00 71.81 87 SER A C 1
ATOM 692 O O . SER A 1 87 ? -6.374 -6.760 -13.333 1.00 71.81 87 SER A O 1
ATOM 694 N N . GLY A 1 88 ? -4.203 -6.788 -13.876 1.00 84.81 88 GLY A N 1
ATOM 695 C CA . GLY A 1 88 ? -4.376 -6.046 -15.120 1.00 84.81 88 GLY A CA 1
ATOM 696 C C . GLY A 1 88 ? -3.116 -5.341 -15.627 1.00 84.81 88 GLY A C 1
ATOM 697 O O . GLY A 1 88 ? -2.046 -5.461 -15.026 1.00 84.81 88 GLY A O 1
ATOM 698 N N . PRO A 1 89 ? -3.247 -4.534 -16.698 1.00 88.56 89 PRO A N 1
ATOM 699 C CA . PRO A 1 89 ? -2.109 -3.935 -17.392 1.00 88.56 89 PRO A CA 1
ATOM 700 C C . PRO A 1 89 ? -1.241 -3.037 -16.510 1.00 88.56 89 PRO A C 1
ATOM 702 O O . PRO A 1 89 ? -0.030 -3.060 -16.669 1.00 88.56 89 PRO A O 1
ATOM 705 N N . HIS A 1 90 ? -1.834 -2.317 -15.548 1.00 89.44 90 HIS A N 1
ATOM 706 C CA . HIS A 1 90 ? -1.158 -1.393 -14.621 1.00 89.44 90 HIS A CA 1
ATOM 707 C C . HIS A 1 90 ? 0.091 -1.954 -13.914 1.00 89.44 90 HIS A C 1
ATOM 709 O O . HIS A 1 90 ? 1.006 -1.196 -13.588 1.00 89.44 90 HIS A O 1
ATOM 715 N N . VAL A 1 91 ? 0.168 -3.276 -13.740 1.00 87.38 91 VAL A N 1
ATOM 716 C CA . VAL A 1 91 ? 1.306 -3.967 -13.124 1.00 87.38 91 VAL A CA 1
ATOM 717 C C . VAL A 1 91 ? 2.608 -3.800 -13.917 1.00 87.38 91 VAL A C 1
ATOM 719 O O . VAL A 1 91 ? 3.686 -3.890 -13.331 1.00 87.38 91 VAL A O 1
ATOM 722 N N . TYR A 1 92 ? 2.548 -3.483 -15.217 1.00 91.12 92 TYR A N 1
ATOM 723 C CA . TYR A 1 92 ? 3.742 -3.296 -16.047 1.00 91.12 92 TYR A CA 1
ATOM 724 C C . TYR A 1 92 ? 4.764 -2.343 -15.408 1.00 91.12 92 TYR A C 1
ATOM 726 O O . TYR A 1 92 ? 5.965 -2.614 -15.423 1.00 91.12 92 TYR A O 1
ATOM 734 N N . LEU A 1 93 ? 4.292 -1.248 -14.798 1.00 94.06 93 LEU A N 1
ATOM 735 C CA . LEU A 1 93 ? 5.178 -0.252 -14.214 1.00 94.06 93 LEU A CA 1
ATOM 736 C C . LEU A 1 93 ? 5.764 -0.718 -12.882 1.00 94.06 93 LEU A C 1
ATOM 738 O O . LEU A 1 93 ? 6.923 -0.425 -12.602 1.00 94.06 93 LEU A O 1
ATOM 742 N N . ARG A 1 94 ? 5.002 -1.480 -12.088 1.00 91.31 94 ARG A N 1
ATOM 743 C CA . ARG A 1 94 ? 5.510 -2.121 -10.867 1.00 91.31 94 ARG A CA 1
ATOM 744 C C . ARG A 1 94 ? 6.688 -3.031 -11.192 1.00 91.31 94 ARG A C 1
ATOM 746 O O . ARG A 1 94 ? 7.715 -2.954 -10.529 1.00 91.31 94 ARG A O 1
ATOM 753 N N . GLU A 1 95 ? 6.553 -3.860 -12.223 1.00 88.38 95 GLU A N 1
ATOM 754 C CA . GLU A 1 95 ? 7.597 -4.808 -12.619 1.00 88.38 95 GLU A CA 1
ATOM 755 C C . GLU A 1 95 ? 8.846 -4.100 -13.165 1.00 88.38 95 GLU A C 1
ATOM 757 O O . GLU A 1 95 ? 9.966 -4.459 -12.801 1.00 88.38 95 GLU A O 1
ATOM 762 N N . LEU A 1 96 ? 8.677 -3.043 -13.969 1.00 91.50 96 LEU A N 1
ATOM 763 C CA . LEU A 1 96 ? 9.803 -2.212 -14.410 1.00 91.50 96 LEU A CA 1
ATOM 764 C C . LEU A 1 96 ? 10.513 -1.525 -13.238 1.00 91.50 96 LEU A C 1
ATOM 766 O O . LEU A 1 96 ? 11.742 -1.515 -13.188 1.00 91.50 96 LEU A O 1
ATOM 770 N N . LEU A 1 97 ? 9.752 -0.972 -12.288 1.00 92.31 97 LEU A N 1
ATOM 771 C CA . LEU A 1 97 ? 10.314 -0.355 -11.090 1.00 92.31 97 LEU A CA 1
ATOM 772 C C . LEU A 1 97 ? 11.038 -1.380 -10.218 1.00 92.31 97 LEU A C 1
ATOM 774 O O . LEU A 1 97 ? 12.121 -1.074 -9.733 1.00 92.31 97 LEU A O 1
ATOM 778 N N . GLN A 1 98 ? 10.493 -2.587 -10.046 1.00 87.75 98 GLN A N 1
ATOM 779 C CA . GLN A 1 98 ? 11.148 -3.653 -9.288 1.00 87.75 98 GLN A CA 1
ATOM 780 C C . GLN A 1 98 ? 12.487 -4.039 -9.920 1.00 87.75 98 GLN A C 1
ATOM 782 O O . GLN A 1 98 ? 13.498 -4.085 -9.227 1.00 87.75 98 GLN A O 1
ATOM 787 N N . ASN A 1 99 ? 12.521 -4.227 -11.241 1.00 87.62 99 ASN A N 1
ATOM 788 C CA . ASN A 1 99 ? 13.758 -4.544 -11.953 1.00 87.62 99 ASN A CA 1
ATOM 789 C C . ASN A 1 99 ? 14.811 -3.434 -11.792 1.00 87.62 99 ASN A C 1
ATOM 791 O O . ASN A 1 99 ? 15.987 -3.722 -11.567 1.00 87.62 99 ASN A O 1
ATOM 795 N N . ALA A 1 100 ? 14.391 -2.168 -11.865 1.00 90.31 100 ALA A N 1
ATOM 796 C CA . ALA A 1 100 ? 15.264 -1.020 -11.639 1.00 90.31 100 ALA A CA 1
ATOM 797 C C . ALA A 1 100 ? 15.775 -0.952 -10.184 1.00 90.31 100 ALA A C 1
ATOM 799 O O . ALA A 1 100 ? 16.957 -0.707 -9.948 1.00 90.31 100 ALA A O 1
ATOM 800 N N . VAL A 1 101 ? 14.904 -1.208 -9.204 1.00 89.50 101 VAL A N 1
ATOM 801 C CA . VAL A 1 101 ? 15.234 -1.282 -7.770 1.00 89.50 101 VAL A CA 1
ATOM 802 C C . VAL A 1 101 ? 16.259 -2.379 -7.506 1.00 89.50 101 VAL A C 1
ATOM 804 O O . VAL A 1 101 ? 17.255 -2.124 -6.830 1.00 89.50 101 VAL A O 1
ATOM 807 N N . ASP A 1 102 ? 16.066 -3.569 -8.069 1.00 86.44 102 ASP A N 1
ATOM 808 C CA . ASP A 1 102 ? 16.985 -4.696 -7.910 1.00 86.44 102 ASP A CA 1
ATOM 809 C C . ASP A 1 102 ? 18.354 -4.373 -8.532 1.00 86.44 102 ASP A C 1
ATOM 811 O O . ASP A 1 102 ? 19.396 -4.604 -7.910 1.00 86.44 102 ASP A O 1
ATOM 815 N N . ALA A 1 103 ? 18.368 -3.755 -9.719 1.00 87.31 103 ALA A N 1
ATOM 816 C CA . ALA A 1 103 ? 19.596 -3.340 -10.394 1.00 87.31 103 ALA A CA 1
ATOM 817 C C . ALA A 1 103 ? 20.373 -2.278 -9.596 1.00 87.31 103 ALA A C 1
ATOM 819 O O . ALA A 1 103 ? 21.597 -2.376 -9.456 1.00 87.31 103 ALA A O 1
ATOM 820 N N . VAL A 1 104 ? 19.681 -1.271 -9.056 1.00 89.94 104 VAL A N 1
ATOM 821 C CA . VAL A 1 104 ? 20.282 -0.223 -8.215 1.00 89.94 104 VAL A CA 1
ATOM 822 C C . VAL A 1 104 ? 20.788 -0.805 -6.896 1.00 89.94 104 VAL A C 1
ATOM 824 O O . VAL A 1 104 ? 21.913 -0.512 -6.492 1.00 89.94 104 VAL A O 1
ATOM 827 N N . THR A 1 105 ? 20.015 -1.684 -6.258 1.00 88.31 105 THR A N 1
ATOM 828 C CA . THR A 1 105 ? 20.406 -2.351 -5.005 1.00 88.31 105 THR A CA 1
ATOM 829 C C . THR A 1 105 ? 21.680 -3.171 -5.194 1.00 88.31 105 THR A C 1
ATOM 831 O O . THR A 1 105 ? 22.627 -3.035 -4.420 1.00 88.31 105 THR A O 1
ATOM 834 N N . ALA A 1 106 ? 21.751 -3.968 -6.264 1.00 85.81 106 ALA A N 1
ATOM 835 C CA . ALA A 1 106 ? 22.946 -4.738 -6.593 1.00 85.81 106 ALA A CA 1
ATOM 836 C C . ALA A 1 106 ? 24.160 -3.835 -6.867 1.00 85.81 106 ALA A C 1
ATOM 838 O O . ALA A 1 106 ? 25.283 -4.179 -6.503 1.00 85.81 106 ALA A O 1
ATOM 839 N N . ARG A 1 107 ? 23.950 -2.655 -7.470 1.00 87.31 107 ARG A N 1
ATOM 840 C CA . ARG A 1 107 ? 25.035 -1.700 -7.732 1.00 87.31 107 ARG A CA 1
ATOM 841 C C . ARG A 1 107 ? 25.586 -1.105 -6.445 1.00 87.31 107 ARG A C 1
ATOM 843 O O . ARG A 1 107 ? 26.801 -1.034 -6.306 1.00 87.31 107 ARG A O 1
ATOM 850 N N . LEU A 1 108 ? 24.712 -0.723 -5.520 1.00 88.44 108 LEU A N 1
ATOM 851 C CA . LEU A 1 108 ? 25.100 -0.180 -4.217 1.00 88.44 108 LEU A CA 1
ATOM 852 C C . LEU A 1 108 ? 25.827 -1.210 -3.345 1.00 88.44 108 LEU A C 1
ATOM 854 O O . LEU A 1 108 ? 26.685 -0.834 -2.552 1.00 88.44 108 LEU A O 1
ATOM 858 N N . ALA A 1 109 ? 25.526 -2.501 -3.514 1.00 88.56 109 ALA A N 1
ATOM 859 C CA . ALA A 1 109 ? 26.265 -3.575 -2.855 1.00 88.56 109 ALA A CA 1
ATOM 860 C C . ALA A 1 109 ? 27.711 -3.708 -3.378 1.00 88.56 109 ALA A C 1
ATOM 862 O O . ALA A 1 109 ? 28.607 -4.043 -2.607 1.00 88.56 109 ALA A O 1
ATOM 863 N N . GLU A 1 110 ? 27.956 -3.433 -4.667 1.00 87.44 110 GLU A N 1
ATOM 864 C CA . GLU A 1 110 ? 29.312 -3.392 -5.244 1.00 87.44 110 GLU A CA 1
ATOM 865 C C . GLU A 1 110 ? 30.040 -2.063 -4.953 1.00 87.44 110 GLU A C 1
ATOM 867 O O . GLU A 1 110 ? 31.255 -2.048 -4.764 1.00 87.44 110 GLU A O 1
ATOM 872 N N . ASP A 1 111 ? 29.313 -0.945 -4.974 1.00 89.38 111 ASP A N 1
ATOM 873 C CA . ASP A 1 111 ? 29.832 0.420 -4.863 1.00 89.38 111 ASP A CA 1
ATOM 874 C C . ASP A 1 111 ? 28.831 1.309 -4.097 1.00 89.38 111 ASP A C 1
ATOM 876 O O . ASP A 1 111 ? 27.920 1.881 -4.704 1.00 89.38 111 ASP A O 1
ATOM 880 N N . PRO A 1 112 ? 28.992 1.459 -2.767 1.00 91.44 112 PRO A N 1
ATOM 881 C CA . PRO A 1 112 ? 28.068 2.235 -1.937 1.00 91.44 112 PRO A CA 1
ATOM 882 C C . PRO A 1 112 ? 27.984 3.729 -2.282 1.00 91.44 112 PRO A C 1
ATOM 884 O O . PRO A 1 112 ? 27.057 4.401 -1.836 1.00 91.44 112 PRO A O 1
ATOM 887 N N . ALA A 1 113 ? 28.947 4.265 -3.043 1.00 91.25 113 ALA A N 1
ATOM 888 C CA . ALA A 1 113 ? 28.960 5.659 -3.488 1.00 91.25 113 ALA A CA 1
ATOM 889 C C . ALA A 1 113 ? 28.315 5.851 -4.874 1.00 91.25 113 ALA A C 1
ATOM 891 O O . ALA A 1 113 ? 28.246 6.979 -5.370 1.00 91.25 113 ALA A O 1
ATOM 892 N N . ALA A 1 114 ? 27.852 4.770 -5.512 1.00 90.12 114 ALA A N 1
ATOM 893 C CA . ALA A 1 114 ? 27.209 4.835 -6.813 1.00 90.12 114 ALA A CA 1
ATOM 894 C C . ALA A 1 114 ? 25.913 5.659 -6.773 1.00 90.12 114 ALA A C 1
ATOM 896 O O . ALA A 1 114 ? 25.192 5.714 -5.776 1.00 90.12 114 ALA A O 1
ATOM 897 N N . LEU A 1 115 ? 25.585 6.275 -7.911 1.00 88.81 115 LEU A N 1
ATOM 898 C CA . LEU A 1 115 ? 24.292 6.926 -8.092 1.00 88.81 115 LEU A CA 1
ATOM 899 C C . LEU A 1 115 ? 23.166 5.888 -7.988 1.00 88.81 115 LEU A C 1
ATOM 901 O O . LEU A 1 115 ? 23.259 4.806 -8.568 1.00 88.81 115 LEU A O 1
ATOM 905 N N . ALA A 1 116 ? 22.089 6.254 -7.293 1.00 92.38 116 ALA A N 1
ATOM 906 C CA . ALA A 1 116 ? 20.901 5.430 -7.084 1.00 92.38 116 ALA A CA 1
ATOM 907 C C . ALA A 1 116 ? 19.650 6.175 -7.570 1.00 92.38 116 ALA A C 1
ATOM 909 O O . ALA A 1 116 ? 18.854 6.686 -6.774 1.00 92.38 116 ALA A O 1
ATOM 910 N N . THR A 1 117 ? 19.527 6.306 -8.891 1.00 95.75 117 THR A N 1
ATOM 911 C CA . THR A 1 117 ? 18.457 7.061 -9.542 1.00 95.75 117 THR A CA 1
ATOM 912 C C . THR A 1 117 ? 17.634 6.178 -10.469 1.00 95.75 117 THR A C 1
ATOM 914 O O . THR A 1 117 ? 18.154 5.307 -11.162 1.00 95.75 117 THR A O 1
ATOM 917 N N . ILE A 1 118 ? 16.327 6.436 -10.485 1.00 96.75 118 ILE A N 1
ATOM 918 C CA . ILE A 1 118 ? 15.378 5.890 -11.453 1.00 96.75 118 ILE A CA 1
ATOM 919 C C . ILE A 1 118 ? 14.616 7.072 -12.058 1.00 96.75 118 ILE A C 1
ATOM 921 O O . ILE A 1 118 ? 14.172 7.990 -11.354 1.00 96.75 118 ILE A O 1
ATOM 925 N N . ARG A 1 119 ? 14.512 7.097 -13.383 1.00 97.88 119 ARG A N 1
ATOM 926 C CA . ARG A 1 119 ? 13.973 8.214 -14.159 1.00 97.88 119 ARG A CA 1
ATOM 927 C C . ARG A 1 119 ? 12.958 7.711 -15.163 1.00 97.88 119 ARG A C 1
ATOM 929 O O . ARG A 1 119 ? 13.269 6.834 -15.959 1.00 97.88 119 ARG A O 1
ATOM 936 N N . LEU A 1 120 ? 11.763 8.287 -15.126 1.00 98.12 120 LEU A N 1
ATOM 937 C CA . LEU A 1 120 ? 10.665 7.941 -16.017 1.00 98.12 120 LEU A CA 1
ATOM 938 C C . LEU A 1 120 ? 10.322 9.149 -16.883 1.00 98.12 120 LEU A C 1
ATOM 940 O O . LEU A 1 120 ? 10.129 10.248 -16.364 1.00 98.12 120 LEU A O 1
ATOM 944 N N . THR A 1 121 ? 10.260 8.962 -18.195 1.00 97.69 121 THR A N 1
ATOM 945 C CA . THR A 1 121 ? 9.860 10.006 -19.144 1.00 97.69 121 THR A CA 1
ATOM 946 C C . THR A 1 121 ? 8.864 9.436 -20.130 1.00 97.69 121 THR A C 1
ATOM 948 O O . THR A 1 121 ? 9.129 8.408 -20.744 1.00 97.69 121 THR A O 1
ATOM 951 N N . SER A 1 122 ? 7.737 10.119 -20.272 1.00 95.75 122 SER A N 1
ATOM 952 C CA . SER A 1 122 ? 6.749 9.823 -21.298 1.00 95.75 122 SER A CA 1
ATOM 953 C C . SER A 1 122 ? 6.907 10.853 -22.408 1.00 95.75 122 SER A C 1
ATOM 955 O O . SER A 1 122 ? 6.798 12.052 -22.151 1.00 95.75 122 SER A O 1
ATOM 957 N N . ASP A 1 123 ? 7.183 10.378 -23.614 1.00 91.31 123 ASP A N 1
ATOM 958 C CA . ASP A 1 123 ? 7.434 11.180 -24.804 1.00 91.31 123 ASP A CA 1
ATOM 959 C C . ASP A 1 123 ? 6.477 10.768 -25.931 1.00 91.31 123 ASP A C 1
ATOM 961 O O . ASP A 1 123 ? 5.755 9.768 -25.862 1.00 91.31 123 ASP A O 1
ATOM 965 N N . THR A 1 124 ? 6.451 11.572 -26.987 1.00 89.25 124 THR A N 1
ATOM 966 C CA . THR A 1 124 ? 5.771 11.245 -28.240 1.00 89.25 124 THR A CA 1
ATOM 967 C C . THR A 1 124 ? 6.787 11.355 -29.363 1.00 89.25 124 THR A C 1
ATOM 969 O O . THR A 1 124 ? 7.420 12.397 -29.529 1.00 89.25 124 THR A O 1
ATOM 972 N N . GLU A 1 125 ? 6.972 10.263 -30.095 1.00 85.31 125 GLU A N 1
ATOM 973 C CA . GLU A 1 125 ? 7.878 10.203 -31.240 1.00 85.31 125 GLU A CA 1
ATOM 974 C C . GLU A 1 125 ? 7.363 11.063 -32.402 1.00 85.31 125 GLU A C 1
ATOM 976 O O . GLU A 1 125 ? 6.197 11.465 -32.451 1.00 85.31 125 GLU A O 1
ATOM 981 N N . ALA A 1 126 ? 8.234 11.339 -33.375 1.00 80.19 126 ALA A N 1
ATOM 982 C CA . ALA A 1 126 ? 7.889 12.162 -34.539 1.00 80.19 126 ALA A CA 1
ATOM 983 C C . ALA A 1 126 ? 6.741 11.576 -35.389 1.00 80.19 126 ALA A C 1
ATOM 985 O O . ALA A 1 126 ? 6.053 12.315 -36.092 1.00 80.19 126 ALA A O 1
ATOM 986 N N . ASP A 1 127 ? 6.535 10.259 -35.325 1.00 81.19 127 ASP A N 1
ATOM 987 C CA . ASP A 1 127 ? 5.440 9.540 -35.981 1.00 81.19 127 ASP A CA 1
ATOM 988 C C . ASP A 1 127 ? 4.135 9.519 -35.158 1.00 81.19 127 ASP A C 1
ATOM 990 O O . ASP A 1 127 ? 3.133 8.959 -35.604 1.00 81.19 127 ASP A O 1
ATOM 994 N N . GLY A 1 128 ? 4.129 10.157 -33.983 1.00 84.69 128 GLY A N 1
ATOM 995 C CA . GLY A 1 128 ? 2.990 10.230 -33.074 1.00 84.69 128 GLY A CA 1
ATOM 996 C C . GLY A 1 128 ? 2.890 9.068 -32.085 1.00 84.69 128 GLY A C 1
ATOM 997 O O . GLY A 1 128 ? 1.926 9.027 -31.321 1.00 84.69 128 GLY A O 1
ATOM 998 N N . ALA A 1 129 ? 3.841 8.127 -32.065 1.00 88.88 129 ALA A N 1
ATOM 999 C CA . ALA A 1 129 ? 3.806 7.014 -31.121 1.00 88.88 129 ALA A CA 1
ATOM 1000 C C . ALA A 1 129 ? 4.091 7.479 -29.682 1.00 88.88 129 ALA A C 1
ATOM 1002 O O . ALA A 1 129 ? 5.096 8.143 -29.418 1.00 88.88 129 ALA A O 1
ATOM 1003 N N . THR A 1 130 ? 3.236 7.090 -28.731 1.00 95.19 130 THR A N 1
ATOM 1004 C CA . THR A 1 130 ? 3.478 7.309 -27.298 1.00 95.19 130 THR A CA 1
ATOM 1005 C C . THR A 1 130 ? 4.549 6.345 -26.800 1.00 95.19 130 THR A C 1
ATOM 1007 O O . THR A 1 130 ? 4.413 5.124 -26.935 1.00 95.19 130 THR A O 1
ATOM 1010 N N . VAL A 1 131 ? 5.604 6.894 -26.202 1.00 96.94 131 VAL A N 1
ATOM 1011 C CA . VAL A 1 131 ? 6.754 6.132 -25.715 1.00 96.94 131 VAL A CA 1
ATOM 1012 C C . VAL A 1 131 ? 6.990 6.419 -24.243 1.00 96.94 131 VAL A C 1
ATOM 1014 O O . VAL A 1 131 ? 6.971 7.566 -23.812 1.00 96.94 131 VAL A O 1
ATOM 1017 N N . LEU A 1 132 ? 7.256 5.370 -23.470 1.00 97.25 132 LEU A N 1
ATOM 1018 C CA . LEU A 1 132 ? 7.720 5.484 -22.092 1.00 97.25 132 LEU A CA 1
ATOM 1019 C C . LEU A 1 132 ? 9.164 5.013 -22.012 1.00 97.25 132 LEU A C 1
ATOM 1021 O O . LEU A 1 132 ? 9.488 3.901 -22.424 1.00 97.25 132 LEU A O 1
ATOM 1025 N N . VAL A 1 133 ? 10.014 5.846 -21.428 1.00 97.19 133 VAL A N 1
ATOM 1026 C CA . VAL A 1 133 ? 11.418 5.561 -21.155 1.00 97.19 133 VAL A CA 1
ATOM 1027 C C . VAL A 1 133 ? 11.618 5.465 -19.648 1.00 97.19 133 VAL A C 1
ATOM 1029 O O . VAL A 1 133 ? 11.355 6.423 -18.923 1.00 97.19 133 VAL A O 1
ATOM 1032 N N . VAL A 1 134 ? 12.108 4.321 -19.176 1.00 95.88 134 VAL A N 1
ATOM 1033 C CA . VAL A 1 134 ? 12.503 4.086 -17.783 1.00 95.88 134 VAL A CA 1
ATOM 1034 C C . VAL A 1 134 ? 14.003 3.834 -17.750 1.00 95.88 134 VAL A C 1
ATOM 1036 O O . VAL A 1 134 ? 14.481 2.889 -18.370 1.00 95.88 134 VAL A O 1
ATOM 1039 N N . THR A 1 135 ? 14.743 4.677 -17.040 1.00 95.62 135 THR A N 1
ATOM 1040 C CA . THR A 1 135 ? 16.198 4.566 -16.901 1.00 95.62 135 THR A CA 1
ATOM 1041 C C . THR A 1 135 ? 16.576 4.399 -15.441 1.00 95.62 135 THR A C 1
ATOM 1043 O O . THR A 1 135 ? 16.128 5.182 -14.606 1.00 95.62 135 THR A O 1
ATOM 1046 N N . ASP A 1 136 ? 17.435 3.432 -15.147 1.00 94.44 136 ASP A N 1
ATOM 1047 C CA . ASP A 1 136 ? 18.073 3.246 -13.847 1.00 94.44 136 ASP A CA 1
ATOM 1048 C C . ASP A 1 136 ? 19.597 3.389 -13.943 1.00 94.44 136 ASP A C 1
ATOM 1050 O O . ASP A 1 136 ? 20.186 3.221 -15.011 1.00 94.44 136 ASP A O 1
ATOM 1054 N N . SER A 1 137 ? 20.235 3.707 -12.816 1.00 93.44 137 SER A N 1
ATOM 1055 C CA . SER A 1 137 ? 21.695 3.804 -12.675 1.00 93.44 137 SER A CA 1
ATOM 1056 C C . SER A 1 137 ? 22.340 2.537 -12.092 1.00 93.44 137 SER A C 1
ATOM 1058 O O . SER A 1 137 ? 23.437 2.597 -11.530 1.00 93.44 137 SER A O 1
ATOM 1060 N N . GLY A 1 138 ? 21.640 1.402 -12.156 1.00 87.31 138 GLY A N 1
ATOM 1061 C CA . GLY A 1 138 ? 22.013 0.157 -11.502 1.00 87.31 138 GLY A CA 1
ATOM 1062 C C . GLY A 1 138 ? 23.102 -0.640 -12.218 1.00 87.31 138 GLY A C 1
ATOM 1063 O O . GLY A 1 138 ? 23.866 -0.145 -13.050 1.00 87.31 138 GLY A O 1
ATOM 1064 N N . VAL A 1 139 ? 23.214 -1.922 -11.868 1.00 81.44 139 VAL A N 1
ATOM 1065 C CA . VAL A 1 139 ? 24.055 -2.851 -12.629 1.00 81.44 139 VAL A CA 1
ATOM 1066 C C . VAL A 1 139 ? 23.429 -3.132 -13.990 1.00 81.44 139 VAL A C 1
ATOM 1068 O O . VAL A 1 139 ? 22.217 -3.069 -14.172 1.00 81.44 139 VAL A O 1
ATOM 1071 N N . ARG A 1 140 ? 24.270 -3.515 -14.955 1.00 71.56 140 ARG A N 1
ATOM 1072 C CA . ARG A 1 140 ? 23.780 -4.033 -16.233 1.00 71.56 140 ARG A CA 1
ATOM 1073 C C . ARG A 1 140 ? 22.856 -5.227 -15.970 1.00 71.56 140 ARG A C 1
ATOM 1075 O O . ARG A 1 140 ? 23.319 -6.218 -15.401 1.00 71.56 140 ARG A O 1
ATOM 1082 N N . THR A 1 141 ? 21.620 -5.183 -16.461 1.00 59.84 141 THR A N 1
ATOM 1083 C CA . THR A 1 141 ? 20.740 -6.359 -16.494 1.00 59.84 141 THR A CA 1
ATOM 1084 C C . THR A 1 141 ? 21.428 -7.467 -17.297 1.00 59.84 141 THR A C 1
ATOM 1086 O O . THR A 1 141 ? 22.015 -7.199 -18.347 1.00 59.84 141 THR A O 1
ATOM 1089 N N . HIS A 1 142 ? 21.433 -8.708 -16.803 1.00 50.81 142 HIS A N 1
ATOM 1090 C CA . HIS A 1 142 ? 22.210 -9.822 -17.362 1.00 50.81 142 HIS A CA 1
ATOM 1091 C C . HIS A 1 142 ? 21.717 -10.293 -18.749 1.00 50.81 142 HIS A C 1
ATOM 1093 O O . HIS A 1 142 ? 21.295 -11.423 -18.921 1.00 50.81 142 HIS A O 1
ATOM 1099 N N . LEU A 1 143 ? 21.872 -9.464 -19.780 1.00 46.31 143 LEU A N 1
ATOM 1100 C CA . LEU A 1 143 ? 21.602 -9.771 -21.189 1.00 46.31 143 LEU A CA 1
ATOM 1101 C C . LEU A 1 143 ? 22.578 -10.808 -21.785 1.00 46.31 143 LEU A C 1
ATOM 1103 O O . LEU A 1 143 ? 22.371 -11.298 -22.892 1.00 46.31 143 LEU A O 1
ATOM 1107 N N . ARG A 1 144 ? 23.686 -11.112 -21.088 1.00 34.25 144 ARG A N 1
ATOM 1108 C CA . ARG A 1 144 ? 24.824 -11.885 -21.619 1.00 34.25 144 ARG A CA 1
ATOM 1109 C C . ARG A 1 144 ? 25.424 -12.891 -20.629 1.00 34.25 144 ARG A C 1
ATOM 1111 O O . ARG A 1 144 ? 26.631 -12.875 -20.395 1.00 34.25 144 ARG A O 1
ATOM 1118 N N . ARG A 1 145 ? 24.636 -13.805 -20.055 1.00 32.78 145 ARG A N 1
ATOM 1119 C CA . ARG A 1 145 ? 25.202 -15.018 -19.412 1.00 32.78 145 ARG A CA 1
ATOM 1120 C C . ARG A 1 145 ? 24.973 -16.317 -20.196 1.00 32.78 145 ARG A C 1
ATOM 1122 O O . ARG A 1 145 ? 24.978 -17.394 -19.620 1.00 32.78 145 ARG A O 1
ATOM 1129 N N . SER A 1 146 ? 24.923 -16.234 -21.525 1.00 33.47 146 SER A N 1
ATOM 1130 C CA . SER A 1 146 ? 24.908 -17.398 -22.433 1.00 33.47 146 SER A CA 1
ATOM 1131 C C . SER A 1 146 ? 26.001 -17.354 -23.518 1.00 33.47 146 SER A C 1
ATOM 1133 O O . SER A 1 146 ? 25.849 -17.937 -24.586 1.00 33.47 146 SER A O 1
ATOM 1135 N N . HIS A 1 147 ? 27.147 -16.701 -23.266 1.00 31.20 147 HIS A N 1
ATOM 1136 C CA . HIS A 1 147 ? 28.283 -16.675 -24.213 1.00 31.20 147 HIS A CA 1
ATOM 1137 C C . HIS A 1 147 ? 29.596 -17.220 -23.636 1.00 31.20 147 HIS A C 1
ATOM 1139 O O . HIS A 1 147 ? 30.674 -16.707 -23.922 1.00 31.20 147 HIS A O 1
ATOM 1145 N N . ARG A 1 148 ? 29.538 -18.295 -22.839 1.00 26.84 148 ARG A N 1
ATOM 1146 C CA . ARG A 1 148 ? 30.720 -19.157 -22.627 1.00 26.84 148 ARG A CA 1
ATOM 1147 C C . ARG A 1 148 ? 30.719 -20.439 -23.465 1.00 26.84 148 ARG A C 1
ATOM 1149 O O . ARG A 1 148 ? 31.625 -21.247 -23.315 1.00 26.84 148 ARG A O 1
ATOM 1156 N N . VAL A 1 149 ? 29.783 -20.572 -24.410 1.00 31.64 149 VAL A N 1
ATOM 1157 C CA . VAL A 1 149 ? 29.842 -21.563 -25.497 1.00 31.64 149 VAL A CA 1
ATOM 1158 C C . VAL A 1 149 ? 29.464 -20.880 -26.812 1.00 31.64 149 VAL A C 1
ATOM 1160 O O . VAL A 1 149 ? 28.344 -21.016 -27.276 1.00 31.64 149 VAL A O 1
ATOM 1163 N N . ALA A 1 150 ? 30.367 -20.067 -27.358 1.00 28.41 150 ALA A N 1
ATOM 1164 C CA . ALA A 1 150 ? 30.469 -19.771 -28.793 1.00 28.41 150 ALA A CA 1
ATOM 1165 C C . ALA A 1 150 ? 31.593 -18.748 -28.990 1.00 28.41 150 ALA A C 1
ATOM 1167 O O . ALA A 1 150 ? 31.372 -17.541 -29.031 1.00 28.41 150 ALA A O 1
ATOM 1168 N N . ARG A 1 151 ? 32.828 -19.241 -29.106 1.00 26.55 151 ARG A N 1
ATOM 1169 C CA . ARG A 1 151 ? 33.783 -18.591 -30.002 1.00 26.55 151 ARG A CA 1
ATOM 1170 C C . ARG A 1 151 ? 33.296 -18.919 -31.411 1.00 26.55 151 ARG A C 1
ATOM 1172 O O . ARG A 1 151 ? 33.656 -19.968 -31.918 1.00 26.55 151 ARG A O 1
ATOM 1179 N N . ASP A 1 152 ? 32.393 -18.114 -31.949 1.00 28.50 152 ASP A N 1
ATOM 1180 C CA . ASP A 1 152 ? 32.099 -18.090 -33.381 1.00 28.50 152 ASP A CA 1
ATOM 1181 C C . ASP A 1 152 ? 31.333 -16.804 -33.706 1.00 28.50 152 ASP A C 1
ATOM 1183 O O . ASP A 1 152 ? 30.216 -16.578 -33.238 1.00 28.50 152 ASP A O 1
ATOM 1187 N N . ASP A 1 153 ? 31.970 -15.951 -34.502 1.00 29.45 153 ASP A N 1
ATOM 1188 C CA . ASP A 1 153 ? 31.475 -14.658 -34.965 1.00 29.45 153 ASP A CA 1
ATOM 1189 C C . ASP A 1 153 ? 30.294 -14.825 -35.940 1.00 29.45 153 ASP A C 1
ATOM 1191 O O . ASP A 1 153 ? 30.451 -14.761 -37.163 1.00 29.45 153 ASP A O 1
ATOM 1195 N N . ARG A 1 154 ? 29.073 -15.029 -35.423 1.00 27.70 154 ARG A N 1
ATOM 1196 C CA . ARG A 1 154 ? 27.838 -14.847 -36.207 1.00 27.70 154 ARG A CA 1
ATOM 1197 C C . ARG A 1 154 ? 26.798 -14.000 -35.474 1.00 27.70 154 ARG A C 1
ATOM 1199 O O . ARG A 1 154 ? 26.552 -14.224 -34.290 1.00 27.70 154 ARG A O 1
ATOM 1206 N N . PRO A 1 155 ? 26.112 -13.084 -36.184 1.00 29.75 155 PRO A N 1
ATOM 1207 C CA . PRO A 1 155 ? 24.961 -12.386 -35.635 1.00 29.75 155 PRO A CA 1
ATOM 1208 C C . PRO A 1 155 ? 23.843 -13.401 -35.377 1.00 29.75 155 PRO A C 1
ATOM 1210 O O . PRO A 1 155 ? 23.413 -14.102 -36.294 1.00 29.75 155 PRO A O 1
ATOM 1213 N N . LEU A 1 156 ? 23.353 -13.465 -34.135 1.00 37.47 156 LEU A N 1
ATOM 1214 C CA . LEU A 1 156 ? 22.145 -14.196 -33.732 1.00 37.47 156 LEU A CA 1
ATOM 1215 C C . LEU A 1 156 ? 20.897 -13.474 -34.271 1.00 37.47 156 LEU A C 1
ATOM 1217 O O . LEU A 1 156 ? 20.021 -13.043 -33.533 1.00 37.47 156 LEU A O 1
ATOM 1221 N N . SER A 1 157 ? 20.828 -13.310 -35.588 1.00 42.31 157 SER A N 1
ATOM 1222 C CA . SER A 1 157 ? 19.602 -12.987 -36.296 1.00 42.31 157 SER A CA 1
ATOM 1223 C C . SER A 1 157 ? 19.190 -14.246 -37.042 1.00 42.31 157 SER A C 1
ATOM 1225 O O . SER A 1 157 ? 19.912 -14.727 -37.914 1.00 42.31 157 SER A O 1
ATOM 1227 N N . LYS A 1 158 ? 17.992 -14.734 -36.710 1.00 41.81 158 LYS A N 1
ATOM 1228 C CA . LYS A 1 158 ? 17.256 -15.829 -37.359 1.00 41.81 158 LYS A CA 1
ATOM 1229 C C . LYS A 1 158 ? 17.639 -17.242 -36.899 1.00 41.81 158 LYS A C 1
ATOM 1231 O O . LYS A 1 158 ? 18.718 -17.748 -37.176 1.00 41.81 158 LYS A O 1
ATOM 1236 N N . ARG A 1 159 ? 16.605 -17.914 -36.377 1.00 36.78 159 ARG A N 1
ATOM 1237 C CA . ARG A 1 159 ? 16.476 -19.356 -36.100 1.00 36.78 159 ARG A CA 1
ATOM 1238 C C . ARG A 1 159 ? 17.110 -19.828 -34.796 1.00 36.78 159 ARG A C 1
ATOM 1240 O O . ARG A 1 159 ? 18.116 -20.524 -34.806 1.00 36.78 159 ARG A O 1
ATOM 1247 N N . ASP A 1 160 ? 16.392 -19.596 -33.704 1.00 37.97 160 ASP A N 1
ATOM 1248 C CA . ASP A 1 160 ? 16.223 -20.673 -32.733 1.00 37.97 160 ASP A CA 1
ATOM 1249 C C . ASP A 1 160 ? 14.957 -21.474 -33.113 1.00 37.97 160 ASP A C 1
ATOM 1251 O O . ASP A 1 160 ? 13.842 -20.969 -32.965 1.00 37.97 160 ASP A O 1
ATOM 1255 N N . PRO A 1 161 ? 15.092 -22.686 -33.678 1.00 37.59 161 PRO A N 1
ATOM 1256 C CA . PRO A 1 161 ? 13.958 -23.505 -34.092 1.00 37.59 161 PRO A CA 1
ATOM 1257 C C . PRO A 1 161 ? 13.207 -24.168 -32.924 1.00 37.59 161 PRO A C 1
ATOM 1259 O O . PRO A 1 161 ? 12.195 -24.825 -33.180 1.00 37.59 161 PRO A O 1
ATOM 1262 N N . HIS A 1 162 ? 13.677 -24.012 -31.679 1.00 33.56 162 HIS A N 1
ATOM 1263 C CA . HIS A 1 162 ? 13.158 -24.726 -30.510 1.00 33.56 162 HIS A CA 1
ATOM 1264 C C . HIS A 1 162 ? 12.414 -23.845 -29.497 1.00 33.56 162 HIS A C 1
ATOM 1266 O O . HIS A 1 162 ? 11.879 -24.383 -28.534 1.00 33.56 162 HIS A O 1
ATOM 1272 N N . GLY A 1 163 ? 12.382 -22.516 -29.664 1.00 36.44 163 GLY A N 1
ATOM 1273 C CA . GLY A 1 163 ? 11.750 -21.601 -28.695 1.00 36.44 163 GLY A CA 1
ATOM 1274 C C . GLY A 1 163 ? 12.428 -21.563 -27.313 1.00 36.44 163 GLY A C 1
ATOM 1275 O O . GLY A 1 163 ? 12.005 -20.807 -26.440 1.00 36.44 163 GLY A O 1
ATOM 1276 N N . LEU A 1 164 ? 13.502 -22.338 -27.126 1.00 33.12 164 LEU A N 1
ATOM 1277 C CA . LEU A 1 164 ? 14.254 -22.473 -25.879 1.00 33.12 164 LEU A CA 1
ATOM 1278 C C . LEU A 1 164 ? 15.026 -21.196 -25.544 1.00 33.12 164 LEU A C 1
ATOM 1280 O O . LEU A 1 164 ? 15.158 -20.857 -24.379 1.00 33.12 164 LEU A O 1
ATOM 1284 N N . GLY A 1 165 ? 15.487 -20.452 -26.545 1.00 37.56 165 GLY A N 1
ATOM 1285 C CA . GLY A 1 165 ? 16.144 -19.161 -26.401 1.00 37.56 165 GLY A CA 1
ATOM 1286 C C . GLY A 1 165 ? 15.189 -18.100 -25.876 1.00 37.56 165 GLY A C 1
ATOM 1287 O O . GLY A 1 165 ? 15.541 -17.399 -24.939 1.00 37.56 165 GLY A O 1
ATOM 1288 N N . VAL A 1 166 ? 13.955 -18.032 -26.387 1.00 38.22 166 VAL A N 1
ATOM 1289 C CA . VAL A 1 166 ? 12.928 -17.112 -25.864 1.00 38.22 166 VAL A CA 1
ATOM 1290 C C . VAL A 1 166 ? 12.640 -17.431 -24.395 1.00 38.22 166 VAL A C 1
ATOM 1292 O O . VAL A 1 166 ? 12.741 -16.539 -23.562 1.00 38.22 166 VAL A O 1
ATOM 1295 N N . ALA A 1 167 ? 12.402 -18.700 -24.045 1.00 35.91 167 ALA A N 1
ATOM 1296 C CA . ALA A 1 167 ? 12.176 -19.122 -22.659 1.00 35.91 167 ALA A CA 1
ATOM 1297 C C . ALA A 1 167 ? 13.400 -18.908 -21.740 1.00 35.91 167 ALA A C 1
ATOM 1299 O O . ALA A 1 167 ? 13.248 -18.507 -20.589 1.00 35.91 167 ALA A O 1
ATOM 1300 N N . HIS A 1 168 ? 14.619 -19.128 -22.241 1.00 36.97 168 HIS A N 1
ATOM 1301 C CA . HIS A 1 168 ? 15.860 -18.955 -21.483 1.00 36.97 168 HIS A CA 1
ATOM 1302 C C . HIS A 1 168 ? 16.216 -17.479 -21.267 1.00 36.97 168 HIS A C 1
ATOM 1304 O O . HIS A 1 168 ? 16.651 -17.118 -20.178 1.00 36.97 168 HIS A O 1
ATOM 1310 N N . TYR A 1 169 ? 15.995 -16.613 -22.261 1.00 40.06 169 TYR A N 1
ATOM 1311 C CA . TYR A 1 169 ? 16.145 -15.166 -22.105 1.00 40.06 169 TYR A CA 1
ATOM 1312 C C . TYR A 1 169 ? 15.041 -14.605 -21.199 1.00 40.06 169 TYR A C 1
ATOM 1314 O O . TYR A 1 169 ? 15.351 -13.872 -20.268 1.00 40.06 169 TYR A O 1
ATOM 1322 N N . LEU A 1 170 ? 13.781 -15.020 -21.368 1.00 40.12 170 LEU A N 1
ATOM 1323 C CA . LEU A 1 170 ? 12.673 -14.641 -20.477 1.00 40.12 170 LEU A CA 1
ATOM 1324 C C . LEU A 1 170 ? 12.908 -15.069 -19.020 1.00 40.12 170 LEU A C 1
ATOM 1326 O O . LEU A 1 170 ? 12.642 -14.293 -18.107 1.00 40.12 170 LEU A O 1
ATOM 1330 N N . GLY A 1 171 ? 13.488 -16.252 -18.794 1.00 36.66 171 GLY A N 1
ATOM 1331 C CA . GLY A 1 171 ? 13.910 -16.714 -17.468 1.00 36.66 171 GLY A CA 1
ATOM 1332 C C . GLY A 1 171 ? 15.053 -15.899 -16.842 1.00 36.66 171 GLY A C 1
ATOM 1333 O O . GLY A 1 171 ? 15.208 -15.928 -15.626 1.00 36.66 171 GLY A O 1
ATOM 1334 N N . GLN A 1 172 ? 15.826 -15.145 -17.638 1.00 36.78 172 GLN A N 1
ATOM 1335 C CA . GLN A 1 172 ? 16.895 -14.247 -17.165 1.00 36.78 172 GLN A CA 1
ATOM 1336 C C . GLN A 1 172 ? 16.405 -12.824 -16.849 1.00 36.78 172 GLN A C 1
ATOM 1338 O O . GLN A 1 172 ? 17.049 -12.126 -16.069 1.00 36.78 172 GLN A O 1
ATOM 1343 N N . PHE A 1 173 ? 15.285 -12.389 -17.438 1.00 47.00 173 PHE A N 1
ATOM 1344 C CA . PHE A 1 173 ? 14.679 -11.074 -17.177 1.00 47.00 173 PHE A CA 1
ATOM 1345 C C . PHE A 1 173 ? 13.685 -11.075 -16.013 1.00 47.00 173 PHE A C 1
ATOM 1347 O O . PHE A 1 173 ? 13.196 -10.015 -15.623 1.00 47.00 173 PHE A O 1
ATOM 1354 N N . GLY A 1 174 ? 13.358 -12.256 -15.485 1.00 50.81 174 GLY A N 1
ATOM 1355 C CA . GLY A 1 174 ? 12.179 -12.421 -14.653 1.00 50.81 174 GLY A CA 1
ATOM 1356 C C . GLY A 1 174 ? 10.897 -12.197 -15.464 1.00 50.81 174 GLY A C 1
ATOM 1357 O O . GLY A 1 174 ? 10.865 -11.565 -16.520 1.00 50.81 174 GLY A O 1
ATOM 1358 N N . ILE A 1 175 ? 9.793 -12.719 -14.949 1.00 53.00 175 ILE A N 1
ATOM 1359 C CA . ILE A 1 175 ? 8.467 -12.669 -15.587 1.00 53.00 175 ILE A CA 1
ATOM 1360 C C . ILE A 1 175 ? 7.978 -11.210 -15.785 1.00 53.00 175 ILE A C 1
ATOM 1362 O O . ILE A 1 175 ? 7.116 -10.945 -16.620 1.00 53.00 175 ILE A O 1
ATOM 1366 N N . GLY A 1 176 ? 8.597 -10.237 -15.105 1.00 61.75 176 GLY A N 1
ATOM 1367 C CA . GLY A 1 176 ? 8.216 -8.826 -15.115 1.00 61.75 176 GLY A CA 1
ATOM 1368 C C . GLY A 1 176 ? 8.339 -8.098 -16.460 1.00 61.75 176 GLY A C 1
ATOM 1369 O O . GLY A 1 176 ? 7.530 -7.220 -16.748 1.00 61.75 176 GLY A O 1
ATOM 1370 N N . MET A 1 177 ? 9.274 -8.482 -17.341 1.00 67.12 177 MET A N 1
ATOM 1371 C CA . MET A 1 177 ? 9.375 -7.866 -18.680 1.00 67.12 177 MET A CA 1
ATOM 1372 C C . MET A 1 177 ? 8.208 -8.249 -19.600 1.00 67.12 177 MET A C 1
ATOM 1374 O O . MET A 1 177 ? 7.873 -7.498 -20.514 1.00 67.12 177 MET A O 1
ATOM 1378 N N . LEU A 1 178 ? 7.551 -9.386 -19.347 1.00 71.00 178 LEU A N 1
ATOM 1379 C CA . LEU A 1 178 ? 6.359 -9.779 -20.099 1.00 71.00 178 LEU A CA 1
ATOM 1380 C C . LEU A 1 178 ? 5.151 -8.908 -19.750 1.00 71.00 178 LEU A C 1
ATOM 1382 O O . LEU A 1 178 ? 4.308 -8.673 -20.614 1.00 71.00 178 LEU A O 1
ATOM 1386 N N . ALA A 1 179 ? 5.093 -8.371 -18.527 1.00 81.00 179 ALA A N 1
ATOM 1387 C CA . ALA A 1 179 ? 4.025 -7.462 -18.124 1.00 81.00 179 ALA A CA 1
ATOM 1388 C C . ALA A 1 179 ? 3.992 -6.194 -18.996 1.00 81.00 179 ALA A C 1
ATOM 1390 O O . ALA A 1 179 ? 2.921 -5.661 -19.273 1.00 81.00 179 ALA A O 1
ATOM 1391 N N . ALA A 1 180 ? 5.144 -5.745 -19.504 1.00 87.38 180 ALA A N 1
ATOM 1392 C CA . ALA A 1 180 ? 5.222 -4.604 -20.410 1.00 87.38 180 ALA A CA 1
ATOM 1393 C C . ALA A 1 180 ? 4.568 -4.863 -21.780 1.00 87.38 180 ALA A C 1
ATOM 1395 O O . ALA A 1 180 ? 3.990 -3.937 -22.347 1.00 87.38 180 ALA A O 1
ATOM 1396 N N . PHE A 1 181 ? 4.538 -6.106 -22.275 1.00 86.56 181 PHE A N 1
ATOM 1397 C CA . PHE A 1 181 ? 3.804 -6.442 -23.505 1.00 86.56 181 PHE A CA 1
ATOM 1398 C C . PHE A 1 181 ? 2.275 -6.359 -23.345 1.00 86.56 181 PHE A C 1
ATOM 1400 O O . PHE A 1 181 ? 1.561 -6.339 -24.345 1.00 86.56 181 PHE A O 1
ATOM 1407 N N . MET A 1 182 ? 1.742 -6.226 -22.119 1.00 86.56 182 MET A N 1
ATOM 1408 C CA . MET A 1 182 ? 0.318 -5.909 -21.932 1.00 86.56 182 MET A CA 1
ATOM 1409 C C . MET A 1 182 ? -0.040 -4.522 -22.490 1.00 86.56 182 MET A C 1
ATOM 1411 O O . MET A 1 182 ? -1.175 -4.323 -22.930 1.00 86.56 182 MET A O 1
ATOM 1415 N N . VAL A 1 183 ? 0.922 -3.588 -22.500 1.00 92.19 183 VAL A N 1
ATOM 1416 C CA . VAL A 1 183 ? 0.734 -2.176 -22.885 1.00 92.19 183 VAL A CA 1
ATOM 1417 C C . VAL A 1 183 ? 1.620 -1.722 -24.052 1.00 92.19 183 VAL A C 1
ATOM 1419 O O . VAL A 1 183 ? 1.418 -0.623 -24.564 1.00 92.19 183 VAL A O 1
ATOM 1422 N N . ALA A 1 184 ? 2.574 -2.542 -24.502 1.00 91.81 184 ALA A N 1
ATOM 1423 C CA . ALA A 1 184 ? 3.552 -2.179 -25.526 1.00 91.81 184 ALA A CA 1
ATOM 1424 C C . ALA A 1 184 ? 3.665 -3.227 -26.644 1.00 91.81 184 ALA A C 1
ATOM 1426 O O . ALA A 1 184 ? 3.683 -4.425 -26.372 1.00 91.81 184 ALA A O 1
ATOM 1427 N N . ASP A 1 185 ? 3.807 -2.777 -27.895 1.00 89.00 185 ASP A N 1
ATOM 1428 C CA . ASP A 1 185 ? 4.059 -3.659 -29.052 1.00 89.00 185 ASP A CA 1
ATOM 1429 C C . ASP A 1 185 ? 5.553 -3.875 -29.319 1.00 89.00 185 ASP A C 1
ATOM 1431 O O . ASP A 1 185 ? 5.967 -4.875 -29.913 1.00 89.00 185 ASP A O 1
ATOM 1435 N N . ARG A 1 186 ? 6.381 -2.938 -28.859 1.00 90.00 186 ARG A N 1
ATOM 1436 C CA . ARG A 1 186 ? 7.836 -2.995 -28.962 1.00 90.00 186 ARG A CA 1
ATOM 1437 C C . ARG A 1 186 ? 8.445 -2.587 -27.635 1.00 90.00 186 ARG A C 1
ATOM 1439 O O . ARG A 1 186 ? 7.997 -1.633 -27.000 1.00 90.00 186 ARG A O 1
ATOM 1446 N N . ILE A 1 187 ? 9.501 -3.294 -27.261 1.00 89.75 187 ILE A N 1
ATOM 1447 C CA . ILE A 1 187 ? 10.306 -3.010 -26.083 1.00 89.75 187 ILE A CA 1
ATOM 1448 C C . ILE A 1 187 ? 11.766 -2.983 -26.504 1.00 89.75 187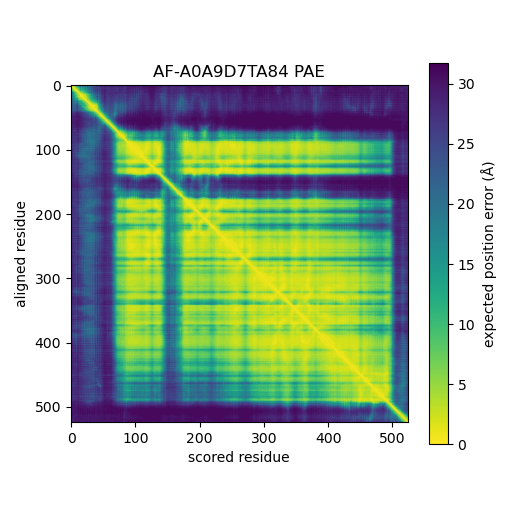 ILE A C 1
ATOM 1450 O O . ILE A 1 187 ? 12.238 -3.902 -27.166 1.00 89.75 187 ILE A O 1
ATOM 1454 N N . GLU A 1 188 ? 12.489 -1.946 -26.114 1.00 89.81 188 GLU A N 1
ATOM 1455 C CA . GLU A 1 188 ? 13.929 -1.832 -26.319 1.00 89.81 188 GLU A CA 1
ATOM 1456 C C . GLU A 1 188 ? 14.610 -1.680 -24.968 1.00 89.81 188 GLU A C 1
ATOM 1458 O O . GLU A 1 188 ? 14.234 -0.832 -24.167 1.00 89.81 188 GLU A O 1
ATOM 1463 N N . VAL A 1 189 ? 15.624 -2.494 -24.715 1.00 89.25 189 VAL A N 1
ATOM 1464 C CA . VAL A 1 189 ? 16.422 -2.460 -23.495 1.00 89.25 189 VAL A CA 1
ATOM 1465 C C . VAL A 1 189 ? 17.859 -2.193 -23.892 1.00 89.25 189 VAL A C 1
ATOM 1467 O O . VAL A 1 189 ? 18.489 -3.021 -24.543 1.00 89.25 189 VAL A O 1
ATOM 1470 N N . THR A 1 190 ? 18.386 -1.042 -23.495 1.00 88.62 190 THR A N 1
ATOM 1471 C CA . THR A 1 190 ? 19.799 -0.689 -23.654 1.00 88.62 190 THR A CA 1
ATOM 1472 C C . THR A 1 190 ? 20.464 -0.748 -22.290 1.00 88.62 190 THR A C 1
ATOM 1474 O O . THR A 1 190 ? 19.980 -0.113 -21.360 1.00 88.62 190 THR A O 1
ATOM 1477 N N . SER A 1 191 ? 21.560 -1.492 -22.138 1.00 86.44 191 SER A N 1
ATOM 1478 C CA . SER A 1 191 ? 22.198 -1.666 -20.828 1.00 86.44 191 SER A CA 1
ATOM 1479 C C . SER A 1 191 ? 23.725 -1.638 -20.897 1.00 86.44 191 SER A C 1
ATOM 1481 O O . SER A 1 191 ? 24.350 -2.318 -21.721 1.00 86.44 191 SER A O 1
ATOM 1483 N N . ARG A 1 192 ? 24.352 -0.880 -19.990 1.00 86.94 192 ARG A N 1
ATOM 1484 C CA . ARG A 1 192 ? 25.809 -0.706 -19.881 1.00 86.94 192 ARG A CA 1
ATOM 1485 C C . ARG A 1 192 ? 26.265 -0.978 -18.451 1.00 86.94 192 ARG A C 1
ATOM 1487 O O . ARG A 1 192 ? 25.727 -0.441 -17.493 1.00 86.94 192 ARG A O 1
ATOM 1494 N N . SER A 1 193 ? 27.307 -1.791 -18.296 1.00 84.69 193 SER A N 1
ATOM 1495 C CA . SER A 1 193 ? 27.904 -2.048 -16.980 1.00 84.69 193 SER A CA 1
ATOM 1496 C C . SER A 1 193 ? 28.894 -0.959 -16.608 1.00 84.69 193 SER A C 1
ATOM 1498 O O . SER A 1 193 ? 29.609 -0.440 -17.461 1.00 84.69 193 SER A O 1
ATOM 1500 N N . ALA A 1 194 ? 28.993 -0.703 -15.307 1.00 83.44 194 ALA A N 1
ATOM 1501 C CA . ALA A 1 194 ? 30.042 0.112 -14.713 1.00 83.44 194 ALA A CA 1
ATOM 1502 C C . ALA A 1 194 ? 31.453 -0.484 -14.875 1.00 83.44 194 ALA A C 1
ATOM 1504 O O . ALA A 1 194 ? 32.443 0.211 -14.664 1.00 83.44 194 ALA A O 1
ATOM 1505 N N . ARG A 1 195 ? 31.571 -1.778 -15.210 1.00 82.06 195 ARG A N 1
ATOM 1506 C CA . ARG A 1 195 ? 32.871 -2.443 -15.330 1.00 82.06 195 ARG A CA 1
ATOM 1507 C C . ARG A 1 195 ? 33.633 -1.911 -16.556 1.00 82.06 195 ARG A C 1
ATOM 1509 O O . ARG A 1 195 ? 33.035 -1.815 -17.638 1.00 82.06 195 ARG A O 1
ATOM 1516 N N . PRO A 1 196 ? 34.939 -1.605 -16.418 1.00 77.50 196 PRO A N 1
ATOM 1517 C CA . PRO A 1 196 ? 35.759 -1.108 -17.519 1.00 77.50 196 PRO A CA 1
ATOM 1518 C C . PRO A 1 196 ? 35.756 -2.039 -18.735 1.00 77.50 196 PRO A C 1
ATOM 1520 O O . PRO A 1 196 ? 35.651 -3.258 -18.599 1.00 77.50 196 PRO A O 1
ATOM 1523 N N . GLY A 1 197 ? 35.896 -1.461 -19.931 1.00 74.00 197 GLY A N 1
ATOM 1524 C CA . GLY A 1 197 ? 36.038 -2.216 -21.182 1.00 74.00 197 GLY A CA 1
ATOM 1525 C C . GLY A 1 197 ? 34.770 -2.929 -21.653 1.00 74.00 197 GLY A C 1
ATOM 1526 O O . GLY A 1 197 ? 34.843 -3.778 -22.537 1.00 74.00 197 GLY A O 1
ATOM 1527 N N . THR A 1 198 ? 33.608 -2.616 -21.073 1.00 76.19 198 THR A N 1
ATOM 1528 C CA . THR A 1 198 ? 32.352 -3.239 -21.480 1.00 76.19 198 THR A CA 1
ATOM 1529 C C . THR A 1 198 ? 31.571 -2.374 -22.466 1.00 76.19 198 THR A C 1
ATOM 1531 O O . THR A 1 198 ? 31.443 -1.163 -22.294 1.00 76.19 198 THR A O 1
ATOM 1534 N N . VAL A 1 199 ? 31.029 -3.021 -23.496 1.00 82.94 199 VAL A N 1
ATOM 1535 C CA . VAL A 1 199 ? 30.208 -2.384 -24.530 1.00 82.94 199 VAL A CA 1
ATOM 1536 C C . VAL A 1 199 ? 28.736 -2.386 -24.082 1.00 82.94 199 VAL A C 1
ATOM 1538 O O . VAL A 1 199 ? 28.320 -3.312 -23.367 1.00 82.94 199 VAL A O 1
ATOM 1541 N N . PRO A 1 200 ? 27.940 -1.352 -24.407 1.00 85.56 200 PRO A N 1
ATOM 1542 C CA . PRO A 1 200 ? 26.502 -1.397 -24.187 1.00 85.56 200 PRO A CA 1
ATOM 1543 C C . PRO A 1 200 ? 25.840 -2.448 -25.083 1.00 85.56 200 PRO A C 1
ATOM 1545 O O . PRO A 1 200 ? 26.176 -2.573 -26.260 1.00 85.56 200 PRO A O 1
ATOM 1548 N N . THR A 1 201 ? 24.878 -3.182 -24.536 1.00 83.12 201 THR A N 1
ATOM 1549 C CA . THR A 1 201 ? 24.087 -4.165 -25.287 1.00 83.12 201 THR A CA 1
ATOM 1550 C C . THR A 1 201 ? 22.662 -3.653 -25.431 1.00 83.12 201 THR A C 1
ATOM 1552 O O . THR A 1 201 ? 22.109 -3.090 -24.485 1.00 83.12 201 THR A O 1
ATOM 1555 N N . VAL A 1 202 ? 22.080 -3.863 -26.607 1.00 84.81 202 VAL A N 1
ATOM 1556 C CA . VAL A 1 202 ? 20.701 -3.525 -26.945 1.00 84.81 202 VAL A CA 1
ATOM 1557 C C . VAL A 1 202 ? 19.936 -4.813 -27.218 1.00 84.81 202 VAL A C 1
ATOM 1559 O O . VAL A 1 202 ? 20.384 -5.665 -27.985 1.00 84.81 202 VAL A O 1
ATOM 1562 N N . TRP A 1 203 ? 18.776 -4.948 -26.590 1.00 84.50 203 TRP A N 1
ATOM 1563 C CA . TRP A 1 203 ? 17.783 -5.967 -26.900 1.00 84.50 203 TRP A CA 1
ATOM 1564 C C . TRP A 1 203 ? 16.508 -5.286 -27.375 1.00 84.50 203 TRP A C 1
ATOM 1566 O O . TRP A 1 203 ? 16.050 -4.336 -26.747 1.00 84.50 203 TRP A O 1
ATOM 1576 N N . VAL A 1 204 ? 15.933 -5.766 -28.472 1.00 82.81 204 VAL A N 1
ATOM 1577 C CA . VAL A 1 204 ? 14.646 -5.292 -28.987 1.00 82.81 204 VAL A CA 1
ATOM 1578 C C . VAL A 1 204 ? 13.707 -6.479 -29.070 1.00 82.81 204 VAL A C 1
ATOM 1580 O O . VAL A 1 204 ? 13.970 -7.395 -29.841 1.00 82.81 204 VAL A O 1
ATOM 1583 N N . GLY A 1 205 ? 12.624 -6.461 -28.302 1.00 81.38 205 GLY A N 1
ATOM 1584 C CA . GLY A 1 205 ? 11.550 -7.448 -28.355 1.00 81.38 205 GLY A CA 1
ATOM 1585 C C . GLY A 1 205 ? 10.274 -6.868 -28.953 1.00 81.38 205 GLY A C 1
ATOM 1586 O O . GLY A 1 205 ? 10.002 -5.671 -28.828 1.00 81.38 205 GLY A O 1
ATOM 1587 N N . ARG A 1 206 ? 9.483 -7.722 -29.601 1.00 83.06 206 ARG A N 1
ATOM 1588 C CA . ARG A 1 206 ? 8.211 -7.363 -30.239 1.00 83.06 206 ARG A CA 1
ATOM 1589 C C . ARG A 1 206 ? 7.090 -8.294 -29.784 1.00 83.06 206 ARG A C 1
ATOM 1591 O O . ARG A 1 206 ? 7.342 -9.447 -29.433 1.00 83.06 206 ARG A O 1
ATOM 1598 N N . SER A 1 207 ? 5.855 -7.796 -29.814 1.00 77.50 207 SER A N 1
ATOM 1599 C CA . SER A 1 207 ? 4.659 -8.535 -29.382 1.00 77.50 207 SER A CA 1
ATOM 1600 C C . SER A 1 207 ? 4.377 -9.793 -30.218 1.00 77.50 207 SER A C 1
ATOM 1602 O O . SER A 1 207 ? 3.723 -10.715 -29.740 1.00 77.50 207 SER A O 1
ATOM 1604 N N . ASP A 1 208 ? 4.947 -9.898 -31.423 1.00 74.94 208 ASP A N 1
ATOM 1605 C CA . ASP A 1 208 ? 4.905 -11.101 -32.268 1.00 74.94 208 ASP A CA 1
ATOM 1606 C C . ASP A 1 208 ? 5.854 -12.233 -31.811 1.00 74.94 208 ASP A C 1
ATOM 1608 O O . ASP A 1 208 ? 5.947 -13.281 -32.460 1.00 74.94 208 ASP A O 1
ATOM 1612 N N . GLY A 1 209 ? 6.571 -12.026 -30.702 1.00 68.62 209 GLY A N 1
ATOM 1613 C CA . GLY A 1 209 ? 7.529 -12.968 -30.129 1.00 68.62 209 GLY A CA 1
ATOM 1614 C C . GLY A 1 209 ? 8.914 -12.930 -30.775 1.00 68.62 209 GLY A C 1
ATOM 1615 O O . GLY A 1 209 ? 9.780 -13.730 -30.408 1.00 68.62 209 GLY A O 1
ATOM 1616 N N . THR A 1 210 ? 9.160 -12.026 -31.728 1.00 73.31 210 THR A N 1
ATOM 1617 C CA . THR A 1 210 ? 10.497 -11.823 -32.295 1.00 73.31 210 THR A CA 1
ATOM 1618 C C . THR A 1 210 ? 11.353 -10.939 -31.396 1.00 73.31 210 THR A C 1
ATOM 1620 O O . THR A 1 210 ? 10.864 -10.028 -30.725 1.00 73.31 210 THR A O 1
ATOM 1623 N N . PHE A 1 211 ? 12.662 -11.195 -31.396 1.00 76.94 211 PHE A N 1
ATOM 1624 C CA . PHE A 1 211 ? 13.621 -10.345 -30.705 1.00 76.94 211 PHE A CA 1
ATOM 1625 C C . PHE A 1 211 ? 14.963 -10.271 -31.435 1.00 76.94 211 PHE A C 1
ATOM 1627 O O . PHE A 1 211 ? 15.317 -11.153 -32.222 1.00 76.94 211 PHE A O 1
ATOM 1634 N N . GLU A 1 212 ? 15.712 -9.215 -31.149 1.00 76.31 212 GLU A N 1
ATOM 1635 C CA . GLU A 1 212 ? 17.053 -8.958 -31.660 1.00 76.31 212 GLU A CA 1
ATOM 1636 C C .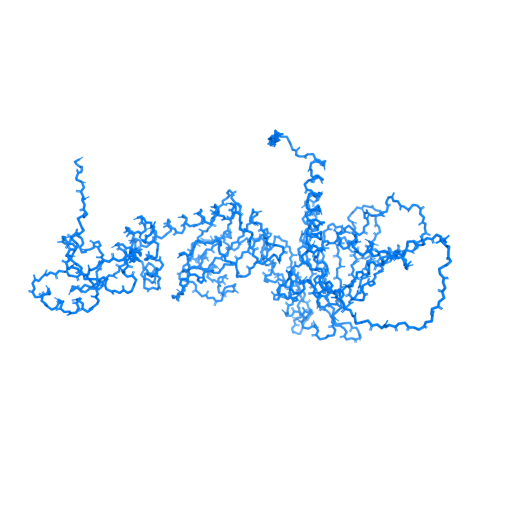 GLU A 1 212 ? 17.978 -8.571 -30.506 1.00 76.31 212 GLU A C 1
ATOM 1638 O O . GLU A 1 212 ? 17.560 -7.879 -29.579 1.00 76.31 212 GLU A O 1
ATOM 1643 N N . VAL A 1 213 ? 19.236 -9.011 -30.569 1.00 78.81 213 VAL A N 1
ATOM 1644 C CA . VAL A 1 213 ? 20.296 -8.601 -29.640 1.00 78.81 213 VAL A CA 1
ATOM 1645 C C . VAL A 1 213 ? 21.481 -8.100 -30.441 1.00 78.81 213 VAL A C 1
ATOM 1647 O O . VAL A 1 213 ? 21.972 -8.795 -31.333 1.00 78.81 213 VAL A O 1
ATOM 1650 N N . SER A 1 214 ? 21.972 -6.919 -30.093 1.00 80.62 214 SER A N 1
ATOM 1651 C CA . SER A 1 214 ? 23.159 -6.321 -30.691 1.00 80.62 214 SER A CA 1
ATOM 1652 C C . SER A 1 214 ? 24.008 -5.627 -29.631 1.00 80.62 214 SER A C 1
ATOM 1654 O O . SER A 1 214 ? 23.517 -5.216 -28.583 1.00 80.62 214 SER A O 1
ATOM 1656 N N . ASP A 1 215 ? 25.310 -5.515 -29.884 1.00 84.88 215 ASP A N 1
ATOM 1657 C CA . ASP A 1 215 ? 26.143 -4.562 -29.151 1.00 84.88 215 ASP A CA 1
ATOM 1658 C C . ASP A 1 215 ? 26.126 -3.223 -29.879 1.00 84.88 215 ASP A C 1
ATOM 1660 O O . ASP A 1 215 ? 26.137 -3.181 -31.112 1.00 84.88 215 ASP A O 1
ATOM 1664 N N . LEU A 1 216 ? 26.114 -2.131 -29.116 1.00 80.44 216 LEU A N 1
ATOM 1665 C CA . LEU A 1 216 ? 26.309 -0.802 -29.679 1.00 80.44 216 LEU A CA 1
ATOM 1666 C C . LEU A 1 216 ? 27.784 -0.657 -30.063 1.00 80.44 216 LEU A C 1
ATOM 1668 O O . LEU A 1 216 ? 28.639 -0.693 -29.177 1.00 80.44 216 LEU A O 1
ATOM 1672 N N . PRO A 1 217 ? 28.111 -0.509 -31.358 1.00 78.69 217 PRO A N 1
ATOM 1673 C CA . PRO A 1 217 ? 29.497 -0.391 -31.779 1.00 78.69 217 PRO A CA 1
ATOM 1674 C C . PRO A 1 217 ? 30.151 0.843 -31.136 1.00 78.69 217 PRO A C 1
ATOM 1676 O O . PRO A 1 217 ? 29.455 1.829 -30.868 1.00 78.69 217 PRO A O 1
ATOM 1679 N N . PRO A 1 218 ? 31.479 0.817 -30.904 1.00 77.12 218 PRO A N 1
ATOM 1680 C CA . PRO A 1 218 ? 32.204 1.974 -30.394 1.00 77.12 218 PRO A CA 1
ATOM 1681 C C . PRO A 1 218 ? 31.908 3.225 -31.227 1.00 77.12 218 PRO A C 1
ATOM 1683 O O . PRO A 1 218 ? 31.953 3.184 -32.458 1.00 77.12 218 PRO A O 1
ATOM 1686 N N . GLY A 1 219 ? 31.597 4.328 -30.555 1.00 78.62 219 GLY A N 1
ATOM 1687 C CA . GLY A 1 219 ? 31.206 5.577 -31.196 1.00 78.62 219 GLY A CA 1
ATOM 1688 C C . GLY A 1 219 ? 30.304 6.434 -30.306 1.00 78.62 219 GLY A C 1
ATOM 1689 O O . GLY A 1 219 ? 29.978 6.029 -29.187 1.00 78.62 219 GLY A O 1
ATOM 1690 N N . PRO A 1 220 ? 29.836 7.591 -30.812 1.00 78.81 220 PRO A N 1
ATOM 1691 C CA . PRO A 1 220 ? 29.139 8.599 -30.010 1.00 78.81 220 PRO A CA 1
ATOM 1692 C C . PRO A 1 220 ? 27.938 8.057 -29.225 1.00 78.81 220 PRO A C 1
ATOM 1694 O O . PRO A 1 220 ? 27.737 8.421 -28.070 1.00 78.81 220 PRO A O 1
ATOM 1697 N N . SER A 1 221 ? 27.161 7.149 -29.822 1.00 78.31 221 SER A N 1
ATOM 1698 C CA . SER A 1 221 ? 26.003 6.525 -29.170 1.00 78.31 221 SER A CA 1
ATOM 1699 C C . SER A 1 221 ? 26.399 5.592 -28.020 1.00 78.31 221 SER A C 1
ATOM 1701 O O . SER A 1 221 ? 25.737 5.583 -26.983 1.00 78.31 221 SER A O 1
ATOM 1703 N N . ALA A 1 222 ? 27.486 4.826 -28.169 1.00 77.94 222 ALA A N 1
ATOM 1704 C CA . ALA A 1 222 ? 27.993 3.962 -27.105 1.00 77.94 222 ALA A CA 1
ATOM 1705 C C . ALA A 1 222 ? 28.618 4.784 -25.966 1.00 77.94 222 ALA A C 1
ATOM 1707 O O . ALA A 1 222 ? 28.388 4.485 -24.794 1.00 77.94 222 ALA A O 1
ATOM 1708 N N . ASP A 1 223 ? 29.342 5.854 -26.305 1.00 76.62 223 ASP A N 1
ATOM 1709 C CA . ASP A 1 223 ? 29.989 6.739 -25.334 1.00 76.62 223 ASP A CA 1
ATOM 1710 C C . ASP A 1 223 ? 28.966 7.526 -24.507 1.00 76.62 223 ASP A C 1
ATOM 1712 O O . ASP A 1 223 ? 29.121 7.634 -23.289 1.00 76.62 223 ASP A O 1
ATOM 1716 N N . ALA A 1 224 ? 27.883 7.988 -25.144 1.00 82.00 224 ALA A N 1
ATOM 1717 C CA . ALA A 1 224 ? 26.776 8.695 -24.501 1.00 82.00 224 ALA A CA 1
ATOM 1718 C C . ALA A 1 224 ? 25.848 7.790 -23.667 1.00 82.00 224 ALA A C 1
ATOM 1720 O O . ALA A 1 224 ? 25.031 8.296 -22.898 1.00 82.00 224 ALA A O 1
ATOM 1721 N N . THR A 1 225 ? 25.945 6.462 -23.798 1.00 83.75 225 THR A N 1
ATOM 1722 C CA . THR A 1 225 ? 25.115 5.540 -23.011 1.00 83.75 225 THR A CA 1
ATOM 1723 C C . THR A 1 225 ? 25.597 5.527 -21.563 1.00 83.75 225 THR A C 1
ATOM 1725 O O . THR A 1 225 ? 26.704 5.070 -21.283 1.00 83.75 225 THR A O 1
ATOM 1728 N N . ALA A 1 226 ? 24.780 6.005 -20.628 1.00 87.50 226 ALA A N 1
ATOM 1729 C CA . ALA A 1 226 ? 25.106 5.966 -19.205 1.00 87.50 226 ALA A CA 1
ATOM 1730 C C . ALA A 1 226 ? 25.182 4.523 -18.669 1.00 87.50 226 ALA A C 1
ATOM 1732 O O . ALA A 1 226 ? 24.654 3.588 -19.269 1.00 87.50 226 ALA A O 1
ATOM 1733 N N . VAL A 1 227 ? 25.860 4.342 -17.534 1.00 89.25 227 VAL A N 1
ATOM 1734 C CA . VAL A 1 227 ? 25.828 3.084 -16.771 1.00 89.25 227 VAL A CA 1
ATOM 1735 C C . VAL A 1 227 ? 24.409 2.823 -16.261 1.00 89.25 227 VAL A C 1
ATOM 1737 O O . VAL A 1 227 ? 23.748 3.759 -15.817 1.00 89.25 227 VAL A O 1
ATOM 1740 N N . GLY A 1 228 ? 23.992 1.557 -16.287 1.00 90.00 228 GLY A N 1
ATOM 1741 C CA . GLY A 1 228 ? 22.666 1.105 -15.874 1.00 90.00 228 GLY A CA 1
ATOM 1742 C C . GLY A 1 228 ? 21.860 0.579 -17.052 1.00 90.00 228 GLY A C 1
ATOM 1743 O O . GLY A 1 228 ? 22.436 0.061 -18.019 1.00 90.00 228 GLY A O 1
ATOM 1744 N N . THR A 1 229 ? 20.537 0.688 -16.963 1.00 89.88 229 THR A N 1
ATOM 1745 C CA . THR A 1 229 ? 19.617 0.176 -17.982 1.00 89.88 229 THR A CA 1
ATOM 1746 C C . THR A 1 229 ? 18.579 1.223 -18.364 1.00 89.88 229 THR A C 1
ATOM 1748 O O . THR A 1 229 ? 18.036 1.926 -17.522 1.00 89.88 229 THR A O 1
ATOM 1751 N N . THR A 1 230 ? 18.294 1.319 -19.659 1.00 93.44 230 THR A N 1
ATOM 1752 C CA . THR A 1 230 ? 17.205 2.112 -20.226 1.00 93.44 230 THR A CA 1
ATOM 1753 C C . THR A 1 230 ? 16.240 1.177 -20.937 1.00 93.44 230 THR A C 1
ATOM 1755 O O . THR A 1 230 ? 16.612 0.531 -21.917 1.00 93.44 230 THR A O 1
ATOM 1758 N N . VAL A 1 231 ? 15.000 1.130 -20.462 1.00 92.75 231 VAL A N 1
ATOM 1759 C CA . VAL A 1 231 ? 13.878 0.421 -21.078 1.00 92.75 231 VAL A CA 1
ATOM 1760 C C . VAL A 1 231 ? 12.993 1.434 -21.798 1.00 92.75 231 VAL A C 1
ATOM 1762 O O . VAL A 1 231 ? 12.497 2.369 -21.175 1.00 92.75 231 VAL A O 1
ATOM 1765 N N . ARG A 1 232 ? 12.773 1.248 -23.099 1.00 95.12 232 ARG A N 1
ATOM 1766 C CA . ARG A 1 232 ? 11.824 2.019 -23.910 1.00 95.12 232 ARG A CA 1
ATOM 1767 C C . ARG A 1 232 ? 10.660 1.137 -24.323 1.00 95.12 232 ARG A C 1
ATOM 1769 O O . ARG A 1 232 ? 10.871 0.045 -24.848 1.00 95.12 232 ARG A O 1
ATOM 1776 N N . LEU A 1 233 ? 9.447 1.623 -24.101 1.00 95.38 233 LEU A N 1
ATOM 1777 C CA . LEU A 1 233 ? 8.200 0.967 -24.466 1.00 95.38 233 LEU A CA 1
ATOM 1778 C C . LEU A 1 233 ? 7.471 1.807 -25.505 1.00 95.38 233 LEU A C 1
ATOM 1780 O O . LEU A 1 233 ? 7.195 2.971 -25.238 1.00 95.38 233 LEU A O 1
ATOM 1784 N N . TRP A 1 234 ? 7.107 1.211 -26.637 1.00 95.62 234 TRP A N 1
ATOM 1785 C CA . TRP A 1 234 ? 6.200 1.835 -27.600 1.00 95.62 234 TRP A CA 1
ATOM 1786 C C . TRP A 1 234 ? 4.798 1.313 -27.345 1.00 95.62 234 TRP A C 1
ATOM 1788 O O . TRP A 1 234 ? 4.582 0.098 -27.417 1.00 95.62 234 TRP A O 1
ATOM 1798 N N . ALA A 1 235 ? 3.871 2.224 -27.043 1.00 95.06 235 ALA A N 1
ATOM 1799 C CA . ALA A 1 235 ? 2.492 1.876 -26.739 1.00 95.06 235 ALA A CA 1
ATOM 1800 C C . ALA A 1 235 ? 1.897 1.009 -27.850 1.00 95.06 235 ALA A C 1
ATOM 1802 O O . ALA A 1 235 ? 2.023 1.314 -29.038 1.00 95.06 235 ALA A O 1
ATOM 1803 N N . ARG A 1 236 ? 1.206 -0.058 -27.454 1.00 92.50 236 ARG A N 1
ATOM 1804 C CA . ARG A 1 236 ? 0.304 -0.749 -28.374 1.00 92.50 236 ARG A CA 1
ATOM 1805 C C . ARG A 1 236 ? -0.891 0.150 -28.672 1.00 92.50 236 ARG A C 1
ATOM 1807 O O . ARG A 1 236 ? -1.329 0.923 -27.815 1.00 92.50 236 ARG A O 1
ATOM 181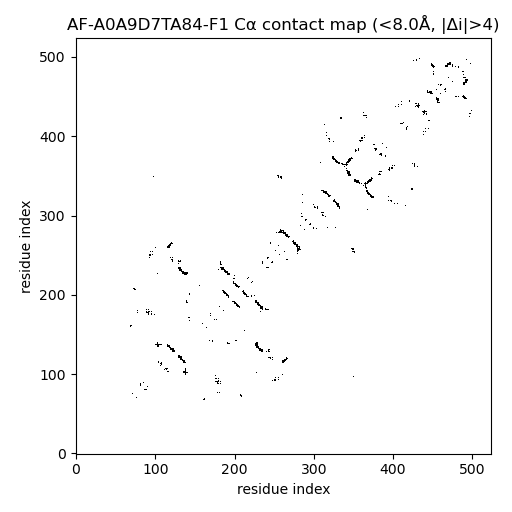4 N N . ARG A 1 237 ? -1.477 -0.022 -29.854 1.00 90.50 237 ARG A N 1
ATOM 1815 C CA . ARG A 1 237 ? -2.660 0.746 -30.260 1.00 90.50 237 ARG A CA 1
ATOM 1816 C C . ARG A 1 237 ? -3.800 0.597 -29.240 1.00 90.50 237 ARG A C 1
ATOM 1818 O O . ARG A 1 237 ? -4.203 -0.522 -28.923 1.00 90.50 237 ARG A O 1
ATOM 1825 N N . GLY A 1 238 ? -4.343 1.716 -28.766 1.00 92.31 238 GLY A N 1
ATOM 1826 C CA . GLY A 1 238 ? -5.424 1.775 -27.772 1.00 92.31 238 GLY A CA 1
ATOM 1827 C C . GLY A 1 238 ? -4.968 1.686 -26.308 1.00 92.31 238 GLY A C 1
ATOM 1828 O O . GLY A 1 238 ? -5.805 1.725 -25.406 1.00 92.31 238 GLY A O 1
ATOM 1829 N N . SER A 1 239 ? -3.667 1.545 -26.044 1.00 94.25 239 SER A N 1
ATOM 1830 C CA . SER A 1 239 ? -3.083 1.513 -24.691 1.00 94.25 239 SER A CA 1
ATOM 1831 C C . SER A 1 239 ? -2.182 2.711 -24.397 1.00 94.25 239 SER A C 1
ATOM 1833 O O . SER A 1 239 ? -1.453 2.697 -23.410 1.00 94.25 239 SER A O 1
ATOM 1835 N N . GLU A 1 240 ? -2.235 3.751 -25.225 1.00 95.56 240 GLU A N 1
ATOM 1836 C CA . GLU A 1 240 ? -1.412 4.959 -25.120 1.00 95.56 240 GLU A CA 1
ATOM 1837 C C . GLU A 1 240 ? -1.562 5.616 -23.740 1.00 95.56 240 GLU A C 1
ATOM 1839 O O . GLU A 1 240 ? -0.566 5.971 -23.113 1.00 95.56 240 GLU A O 1
ATOM 1844 N N . HIS A 1 241 ? -2.790 5.639 -23.208 1.00 95.81 241 HIS A N 1
ATOM 1845 C CA . HIS A 1 241 ? -3.118 6.170 -21.882 1.00 95.81 241 HIS A CA 1
ATOM 1846 C C . HIS A 1 241 ? -2.328 5.536 -20.727 1.00 95.81 241 HIS A C 1
ATOM 1848 O O . HIS A 1 241 ? -2.154 6.175 -19.690 1.00 95.81 241 HIS A O 1
ATOM 1854 N N . TRP A 1 242 ? -1.834 4.299 -20.874 1.00 96.38 242 TRP A N 1
ATOM 1855 C CA . TRP A 1 242 ? -0.986 3.670 -19.858 1.00 96.38 242 TRP A CA 1
ATOM 1856 C C . TRP A 1 242 ? 0.392 4.320 -19.781 1.00 96.38 242 TRP A C 1
ATOM 1858 O O . TRP A 1 242 ? 0.974 4.380 -18.705 1.00 96.38 242 TRP A O 1
ATOM 1868 N N . LEU A 1 243 ? 0.906 4.824 -20.903 1.00 97.12 243 LEU A N 1
ATOM 1869 C CA . LEU A 1 243 ? 2.240 5.410 -21.005 1.00 97.12 243 LEU A CA 1
ATOM 1870 C C . LEU A 1 243 ? 2.217 6.937 -20.856 1.00 97.12 243 LEU A C 1
ATOM 1872 O O . LEU A 1 243 ? 3.281 7.541 -20.770 1.00 97.12 243 LEU A O 1
ATOM 1876 N N . GLU A 1 244 ? 1.043 7.566 -20.784 1.00 95.81 244 GLU A N 1
ATOM 1877 C CA . GLU A 1 244 ? 0.887 9.005 -20.545 1.00 95.81 244 GLU A CA 1
ATOM 1878 C C . GLU A 1 244 ? 1.440 9.439 -19.180 1.00 95.81 244 GLU A C 1
ATOM 1880 O O . GLU A 1 244 ? 1.325 8.735 -18.173 1.00 95.81 244 GLU A O 1
ATOM 1885 N N . THR A 1 245 ? 1.996 10.653 -19.123 1.00 96.50 245 THR A N 1
ATOM 1886 C CA . THR A 1 245 ? 2.667 11.194 -17.932 1.00 96.50 245 THR A CA 1
ATOM 1887 C C . THR A 1 245 ? 1.799 11.147 -16.674 1.00 96.50 245 THR A C 1
ATOM 1889 O O . THR A 1 245 ? 2.300 10.836 -15.597 1.00 96.50 245 THR A O 1
ATOM 1892 N N . SER A 1 246 ? 0.502 11.445 -16.778 1.00 95.75 246 SER A N 1
ATOM 1893 C CA . SER A 1 246 ? -0.435 11.428 -15.645 1.00 95.75 246 SER A CA 1
ATOM 1894 C C . SER A 1 246 ? -0.575 10.026 -15.042 1.00 95.75 246 SER A C 1
ATOM 1896 O O . SER A 1 246 ? -0.437 9.864 -13.827 1.00 95.75 246 SER A O 1
ATOM 1898 N N . THR A 1 247 ? -0.781 9.016 -15.888 1.00 97.00 247 THR A N 1
ATOM 1899 C CA . THR A 1 247 ? -0.881 7.607 -15.493 1.00 97.00 247 THR A CA 1
ATOM 1900 C C . THR A 1 247 ? 0.435 7.106 -14.917 1.00 97.00 247 THR A C 1
ATOM 1902 O O . THR A 1 247 ? 0.446 6.507 -13.843 1.00 97.00 247 THR A O 1
ATOM 1905 N N . VAL A 1 248 ? 1.559 7.422 -15.563 1.00 97.75 248 VAL A N 1
ATOM 1906 C CA . VAL A 1 248 ? 2.895 7.033 -15.092 1.00 97.75 248 VAL A CA 1
ATOM 1907 C C . VAL A 1 248 ? 3.207 7.659 -13.734 1.00 97.75 248 VAL A C 1
ATOM 1909 O O . VAL A 1 248 ? 3.695 6.964 -12.847 1.00 97.75 248 VAL A O 1
ATOM 1912 N N . VAL A 1 249 ? 2.881 8.940 -13.518 1.00 97.81 249 VAL A N 1
ATOM 1913 C CA . VAL A 1 249 ? 3.023 9.590 -12.203 1.00 97.81 249 VAL A CA 1
ATOM 1914 C C . VAL A 1 249 ? 2.173 8.880 -11.153 1.00 97.81 249 VAL A C 1
ATOM 1916 O O . VAL A 1 249 ? 2.675 8.615 -10.059 1.00 97.81 249 VAL A O 1
ATOM 1919 N N . ALA A 1 250 ? 0.911 8.570 -11.461 1.00 96.38 250 ALA A N 1
ATOM 1920 C CA . ALA A 1 250 ? 0.008 7.906 -10.527 1.00 96.38 250 ALA A CA 1
ATOM 1921 C C . ALA A 1 250 ? 0.519 6.509 -10.144 1.00 96.38 250 ALA A C 1
ATOM 1923 O O . ALA A 1 250 ? 0.693 6.236 -8.959 1.00 96.38 250 ALA A O 1
ATOM 1924 N N . LEU A 1 251 ? 0.841 5.668 -11.131 1.00 96.50 251 LEU A N 1
ATOM 1925 C CA . LEU A 1 251 ? 1.340 4.309 -10.913 1.00 96.50 251 LEU A CA 1
ATOM 1926 C C . LEU A 1 251 ? 2.699 4.303 -10.208 1.00 96.50 251 LEU A C 1
ATOM 1928 O O . LEU A 1 251 ? 2.890 3.555 -9.252 1.00 96.50 251 LEU A O 1
ATOM 1932 N N . ALA A 1 252 ? 3.637 5.158 -10.624 1.00 97.00 252 ALA A N 1
ATOM 1933 C CA . ALA A 1 252 ? 4.952 5.212 -9.997 1.00 97.00 252 ALA A CA 1
ATOM 1934 C C . ALA A 1 252 ? 4.844 5.665 -8.534 1.00 97.00 252 ALA A C 1
ATOM 1936 O O . ALA A 1 252 ? 5.517 5.112 -7.666 1.00 97.00 252 ALA A O 1
ATOM 1937 N N . THR A 1 253 ? 3.966 6.630 -8.242 1.00 96.12 253 THR A N 1
ATOM 1938 C CA . THR A 1 253 ? 3.699 7.074 -6.867 1.00 96.12 253 THR A CA 1
ATOM 1939 C C . THR A 1 253 ? 3.038 5.967 -6.044 1.00 96.12 253 THR A C 1
ATOM 1941 O O . THR A 1 253 ? 3.430 5.738 -4.899 1.00 96.12 253 THR A O 1
ATOM 1944 N N . ASP A 1 254 ? 2.055 5.265 -6.607 1.00 94.62 254 ASP A N 1
ATOM 1945 C CA . ASP A 1 254 ? 1.329 4.199 -5.915 1.00 94.62 254 ASP A CA 1
ATOM 1946 C C . ASP A 1 254 ? 2.277 3.049 -5.535 1.00 94.62 254 ASP A C 1
ATOM 1948 O O . ASP A 1 254 ? 2.388 2.703 -4.353 1.00 94.62 254 ASP A O 1
ATOM 1952 N N . TYR A 1 255 ? 3.039 2.538 -6.506 1.00 94.69 255 TYR A N 1
ATOM 1953 C CA . TYR A 1 255 ? 3.953 1.417 -6.295 1.00 94.69 255 TYR A CA 1
ATOM 1954 C C . TYR A 1 255 ? 5.222 1.787 -5.530 1.00 94.69 255 TYR A C 1
ATOM 1956 O O . TYR A 1 255 ? 5.659 1.041 -4.655 1.00 94.69 255 TYR A O 1
ATOM 1964 N N . GLY A 1 256 ? 5.819 2.929 -5.871 1.00 94.31 256 GLY A N 1
ATOM 1965 C CA . GLY A 1 256 ? 7.208 3.226 -5.548 1.00 94.31 256 GLY A CA 1
ATOM 1966 C C . GLY A 1 256 ? 7.433 4.348 -4.545 1.00 94.31 256 GLY A C 1
ATOM 1967 O O . GLY A 1 256 ? 8.584 4.607 -4.230 1.00 94.31 256 GLY A O 1
ATOM 1968 N N . SER A 1 257 ? 6.403 5.030 -4.029 1.00 95.00 257 SER A N 1
ATOM 1969 C CA . SER A 1 257 ? 6.599 6.226 -3.178 1.00 95.00 257 SER A CA 1
ATOM 1970 C C . SER A 1 257 ? 7.402 6.000 -1.893 1.00 95.00 257 SER A C 1
ATOM 1972 O O . SER A 1 257 ? 7.949 6.964 -1.356 1.00 95.00 257 SER A O 1
ATOM 1974 N N . LEU A 1 258 ? 7.489 4.760 -1.404 1.00 95.62 258 LEU A N 1
ATOM 1975 C CA . LEU A 1 258 ? 8.283 4.414 -0.222 1.00 95.62 258 LEU A CA 1
ATOM 1976 C C . LEU A 1 258 ? 9.710 3.964 -0.560 1.00 95.62 258 LEU A C 1
ATOM 1978 O O . LEU A 1 258 ? 10.515 3.789 0.352 1.00 95.62 258 LEU A O 1
ATOM 1982 N N . LEU A 1 259 ? 10.051 3.780 -1.840 1.00 95.19 259 LEU A N 1
ATOM 1983 C CA . LEU A 1 259 ? 11.368 3.293 -2.240 1.00 95.19 259 LEU A CA 1
ATOM 1984 C C . LEU A 1 259 ? 12.485 4.211 -1.716 1.00 95.19 259 LEU A C 1
ATOM 1986 O O . LEU A 1 259 ? 12.359 5.437 -1.762 1.00 95.19 259 LEU A O 1
ATOM 1990 N N . PRO A 1 260 ? 13.619 3.639 -1.273 1.00 91.38 260 PRO A N 1
ATOM 1991 C CA . PRO A 1 260 ? 14.707 4.406 -0.667 1.00 91.38 260 PRO A CA 1
ATOM 1992 C C . PRO A 1 260 ? 15.546 5.186 -1.694 1.00 91.38 260 PRO A C 1
ATOM 1994 O O . PRO A 1 260 ? 16.459 5.919 -1.317 1.00 91.38 260 PRO A O 1
ATOM 1997 N N . PHE A 1 261 ? 15.265 5.022 -2.988 1.00 91.56 261 PHE A N 1
ATOM 1998 C CA . PHE A 1 261 ? 16.033 5.603 -4.086 1.00 91.56 261 PHE A CA 1
ATOM 1999 C C . PHE A 1 261 ? 15.430 6.912 -4.584 1.00 91.56 261 PHE A C 1
ATOM 2001 O O . PHE A 1 261 ? 14.272 7.238 -4.319 1.00 91.56 261 PHE A O 1
ATOM 2008 N N . ASP A 1 262 ? 16.213 7.680 -5.337 1.00 95.50 262 ASP A N 1
ATOM 2009 C CA . ASP A 1 262 ? 15.700 8.854 -6.033 1.00 95.50 262 ASP A CA 1
ATOM 2010 C C . ASP A 1 262 ? 14.940 8.406 -7.288 1.00 95.50 262 ASP A C 1
ATOM 2012 O O . ASP A 1 262 ? 15.536 8.137 -8.331 1.00 95.50 262 ASP A O 1
ATOM 2016 N N . VAL A 1 263 ? 13.612 8.333 -7.182 1.00 97.25 263 VAL A N 1
ATOM 2017 C CA . VAL A 1 263 ? 12.720 8.002 -8.295 1.00 97.25 263 VAL A CA 1
ATOM 2018 C C . VAL A 1 263 ? 11.976 9.265 -8.705 1.00 97.25 263 VAL A C 1
ATOM 2020 O O . VAL A 1 263 ? 11.306 9.899 -7.884 1.00 97.25 263 VAL A O 1
ATOM 2023 N N . ALA A 1 264 ? 12.090 9.643 -9.976 1.00 97.94 264 ALA A N 1
ATOM 2024 C CA . ALA A 1 264 ? 11.467 10.854 -10.494 1.00 97.94 264 ALA A CA 1
ATOM 2025 C C . ALA A 1 264 ? 10.836 10.635 -11.868 1.00 97.94 264 ALA A C 1
ATOM 2027 O O . ALA A 1 264 ? 11.370 9.911 -12.710 1.00 97.94 264 ALA A O 1
ATOM 2028 N N . VAL A 1 265 ? 9.718 11.319 -12.094 1.00 98.19 265 VAL A N 1
ATOM 2029 C CA . VAL A 1 265 ? 9.003 11.344 -13.371 1.00 98.19 265 VAL A CA 1
ATOM 2030 C C . VAL A 1 265 ? 9.141 12.734 -13.979 1.00 98.19 265 VAL A C 1
ATOM 2032 O O . VAL A 1 265 ? 8.985 13.738 -13.279 1.00 98.19 265 VAL A O 1
ATOM 2035 N N . ARG A 1 266 ? 9.452 12.813 -15.271 1.00 97.56 266 ARG A N 1
ATOM 2036 C CA . ARG A 1 266 ? 9.513 14.082 -15.994 1.00 97.56 266 ARG A CA 1
ATOM 2037 C C . ARG A 1 266 ? 8.093 14.563 -16.286 1.00 97.56 266 ARG A C 1
ATOM 2039 O O . ARG A 1 266 ? 7.329 13.861 -16.941 1.00 97.56 266 ARG A O 1
ATOM 2046 N N . VAL A 1 267 ? 7.734 15.742 -15.784 1.00 96.00 267 VAL A N 1
ATOM 2047 C CA . VAL A 1 267 ? 6.387 16.313 -15.910 1.00 96.00 267 VAL A CA 1
ATOM 2048 C C . VAL A 1 267 ? 6.414 17.623 -16.700 1.00 96.00 267 VAL A C 1
ATOM 2050 O O . VAL A 1 267 ? 7.324 18.431 -16.494 1.00 96.00 267 VAL A O 1
ATOM 2053 N N . PRO A 1 268 ? 5.443 17.858 -17.602 1.00 92.00 268 PRO A N 1
ATOM 2054 C CA . PRO A 1 268 ? 5.314 19.139 -18.284 1.00 92.00 268 PRO A CA 1
ATOM 2055 C C . PRO A 1 268 ? 4.921 20.233 -17.286 1.00 92.00 268 PRO A C 1
ATOM 2057 O O . PRO A 1 268 ? 4.191 19.978 -16.326 1.00 92.00 268 PRO A O 1
ATOM 2060 N N . VAL A 1 269 ? 5.397 21.454 -17.522 1.00 90.62 269 VAL A N 1
ATOM 2061 C CA . VAL A 1 269 ? 5.045 22.643 -16.740 1.00 90.62 269 VAL A CA 1
ATOM 2062 C C . VAL A 1 269 ? 4.592 23.721 -17.716 1.00 90.62 269 VAL A C 1
ATOM 2064 O O . VAL A 1 269 ? 5.240 23.958 -18.732 1.00 90.62 269 VAL A O 1
ATOM 2067 N N . GLU A 1 270 ? 3.445 24.339 -17.447 1.00 88.31 270 GLU A N 1
ATOM 2068 C CA . GLU A 1 270 ? 2.882 25.348 -18.341 1.00 88.31 270 GLU A CA 1
ATOM 2069 C C . GLU A 1 270 ? 3.816 26.565 -18.435 1.00 88.31 270 GLU A C 1
ATOM 2071 O O . GLU A 1 270 ? 4.189 27.158 -17.424 1.00 88.31 270 GLU A O 1
ATOM 2076 N N . GLY A 1 271 ? 4.216 26.920 -19.659 1.00 89.62 271 GLY A N 1
ATOM 2077 C CA . GLY A 1 271 ? 5.094 28.064 -19.914 1.00 89.62 271 GLY A CA 1
ATOM 2078 C C . GLY A 1 271 ? 6.580 27.852 -19.592 1.00 89.62 271 GLY A C 1
ATOM 2079 O O . GLY A 1 271 ? 7.335 28.822 -19.652 1.00 89.62 271 GLY A O 1
ATOM 2080 N N . SER A 1 272 ? 7.030 26.630 -19.280 1.00 90.88 272 SER A N 1
ATOM 2081 C CA . SER A 1 272 ? 8.453 26.329 -19.064 1.00 90.88 272 SER A CA 1
ATOM 2082 C C . SER A 1 272 ? 8.850 24.927 -19.530 1.00 90.88 272 SER A C 1
ATOM 2084 O O . SER A 1 272 ? 8.006 24.096 -19.859 1.00 90.88 272 SER A O 1
ATOM 2086 N N . ASP A 1 273 ? 10.153 24.639 -19.516 1.00 90.50 273 ASP A N 1
ATOM 2087 C CA . ASP A 1 273 ? 10.650 23.296 -19.810 1.00 90.50 273 ASP A CA 1
ATOM 2088 C C . ASP A 1 273 ? 10.123 22.258 -18.798 1.00 90.50 273 ASP A C 1
ATOM 2090 O O . ASP A 1 273 ? 9.936 22.581 -17.617 1.00 90.50 273 ASP A O 1
ATOM 2094 N N . PRO A 1 274 ? 9.908 20.996 -19.225 1.00 92.31 274 PRO A N 1
ATOM 2095 C CA . PRO A 1 274 ? 9.509 19.922 -18.326 1.00 92.31 274 PRO A CA 1
ATOM 2096 C C . PRO A 1 274 ? 10.520 19.716 -17.197 1.00 92.31 274 PRO A C 1
ATOM 2098 O O . PRO A 1 274 ? 11.734 19.717 -17.420 1.00 92.31 274 PRO A O 1
ATOM 2101 N N . THR A 1 275 ? 10.019 19.453 -15.993 1.00 96.06 275 THR A N 1
ATOM 2102 C CA . THR A 1 275 ? 10.837 19.313 -14.781 1.00 96.06 275 THR A CA 1
ATOM 2103 C C . THR A 1 275 ? 10.771 17.899 -14.216 1.00 96.06 275 THR A C 1
ATOM 2105 O O . THR A 1 275 ? 9.838 17.141 -14.479 1.00 96.06 275 THR A O 1
ATOM 2108 N N . TRP A 1 276 ? 11.780 17.518 -13.434 1.00 97.00 276 TRP A N 1
ATOM 2109 C CA . TRP A 1 276 ? 11.778 16.245 -12.720 1.00 97.00 276 TRP A CA 1
ATOM 2110 C C . TRP A 1 276 ? 10.973 16.365 -11.430 1.00 97.00 276 TRP A C 1
ATOM 2112 O O . TRP A 1 276 ? 11.382 17.049 -10.492 1.00 97.00 276 TRP A O 1
ATOM 2122 N N . ARG A 1 277 ? 9.851 15.650 -11.358 1.00 96.25 277 ARG A N 1
ATOM 2123 C CA . ARG A 1 277 ? 9.076 15.486 -10.131 1.00 96.25 277 ARG A CA 1
ATOM 2124 C C . ARG A 1 277 ? 9.525 14.217 -9.421 1.00 96.25 277 ARG A C 1
ATOM 2126 O O . ARG A 1 277 ? 9.209 13.112 -9.862 1.00 96.25 277 ARG A O 1
ATOM 2133 N N . ARG A 1 278 ? 10.234 14.371 -8.303 1.00 96.38 278 ARG A N 1
ATOM 2134 C CA . ARG A 1 278 ? 10.548 13.253 -7.406 1.00 96.38 278 ARG A CA 1
ATOM 2135 C C . ARG A 1 278 ? 9.264 12.719 -6.766 1.00 96.38 278 ARG A C 1
ATOM 2137 O O . ARG A 1 278 ? 8.439 13.502 -6.297 1.00 96.38 278 ARG A O 1
ATOM 2144 N N . ILE A 1 279 ? 9.100 11.399 -6.764 1.00 95.69 279 ILE A N 1
ATOM 2145 C CA . ILE A 1 279 ? 7.926 10.711 -6.199 1.00 95.69 279 ILE A CA 1
ATOM 2146 C C . ILE A 1 279 ? 8.225 9.981 -4.882 1.00 95.69 279 ILE A C 1
ATOM 2148 O O . ILE A 1 279 ? 7.293 9.559 -4.201 1.00 95.69 279 ILE A O 1
ATOM 2152 N N . THR A 1 280 ? 9.504 9.836 -4.528 1.00 95.06 280 THR A N 1
ATOM 2153 C CA . THR A 1 280 ? 9.966 9.139 -3.322 1.00 95.06 280 THR A CA 1
ATOM 2154 C C . THR A 1 280 ? 10.432 10.078 -2.224 1.00 95.06 280 THR A C 1
ATOM 2156 O O . THR A 1 280 ? 11.031 11.124 -2.493 1.00 95.06 280 THR A O 1
ATOM 2159 N N . ASP A 1 281 ? 10.266 9.623 -0.985 1.00 88.00 281 ASP A N 1
ATOM 2160 C CA . ASP A 1 281 ? 10.956 10.140 0.195 1.00 88.00 281 ASP A CA 1
ATOM 2161 C C . ASP A 1 281 ? 11.840 9.017 0.775 1.00 88.00 281 ASP A C 1
ATOM 2163 O O . ASP A 1 281 ? 11.352 7.896 0.932 1.00 88.00 281 ASP A O 1
ATOM 2167 N N . PRO A 1 282 ? 13.138 9.253 1.060 1.00 81.25 282 PRO A N 1
ATOM 2168 C CA . PRO A 1 282 ? 14.012 8.216 1.613 1.00 81.25 282 PRO A CA 1
ATOM 2169 C C . PRO A 1 282 ? 13.583 7.733 3.008 1.00 81.25 282 PRO A C 1
ATOM 2171 O O . PRO A 1 282 ? 13.949 6.622 3.414 1.00 81.25 282 PRO A O 1
ATOM 2174 N N . VAL A 1 283 ? 12.833 8.553 3.753 1.00 92.44 283 VAL A N 1
ATOM 2175 C CA . VAL A 1 283 ? 12.371 8.232 5.103 1.00 92.44 283 VAL A CA 1
ATOM 2176 C C . VAL A 1 283 ? 10.914 7.789 5.057 1.00 92.44 283 VAL A C 1
ATOM 2178 O O . VAL A 1 283 ? 10.054 8.459 4.488 1.00 92.44 283 VAL A O 1
ATOM 2181 N N . LEU A 1 284 ? 10.618 6.660 5.704 1.00 95.56 284 LEU A N 1
ATOM 2182 C CA . LEU A 1 284 ? 9.244 6.183 5.816 1.00 95.56 284 LEU A CA 1
ATOM 2183 C C . LEU A 1 284 ? 8.384 7.215 6.572 1.00 95.56 284 LEU A C 1
ATOM 2185 O O . LEU A 1 284 ? 8.824 7.723 7.608 1.00 95.56 284 LEU A O 1
ATOM 2189 N N . PRO A 1 285 ? 7.142 7.495 6.131 1.00 95.75 285 PRO A N 1
ATOM 2190 C CA . PRO A 1 285 ? 6.295 8.530 6.732 1.00 95.75 285 PRO A CA 1
ATOM 2191 C C . PRO A 1 285 ? 6.091 8.374 8.244 1.00 95.75 285 PRO A C 1
ATOM 2193 O O . PRO A 1 285 ? 6.100 9.358 8.979 1.00 95.75 285 PRO A O 1
ATOM 2196 N N . TRP A 1 286 ? 5.959 7.138 8.730 1.00 95.69 286 TRP A N 1
ATOM 2197 C CA . TRP A 1 286 ? 5.820 6.843 10.160 1.00 95.69 286 TRP A CA 1
ATOM 2198 C C . TRP A 1 286 ? 7.148 6.848 10.927 1.00 95.69 286 TRP A C 1
ATOM 2200 O O . TRP A 1 286 ? 7.119 6.922 12.150 1.00 95.69 286 TRP A O 1
ATOM 2210 N N . GLN A 1 287 ? 8.300 6.854 10.258 1.00 95.12 287 GLN A N 1
ATOM 2211 C CA . GLN A 1 287 ? 9.625 6.952 10.889 1.00 95.12 287 GLN A CA 1
ATOM 2212 C C . GLN A 1 287 ? 10.215 8.370 10.824 1.00 95.12 287 GLN A C 1
ATOM 2214 O O . GLN A 1 287 ? 11.250 8.644 11.436 1.00 95.12 287 GLN A O 1
ATOM 2219 N N . ALA A 1 288 ? 9.565 9.285 10.099 1.00 94.94 288 ALA A N 1
ATOM 2220 C CA . ALA A 1 288 ? 9.990 10.671 9.995 1.00 94.94 288 ALA A CA 1
ATOM 2221 C C . ALA A 1 288 ? 10.034 11.354 11.372 1.00 94.94 288 ALA A C 1
ATOM 2223 O O . ALA A 1 288 ? 9.134 11.215 12.207 1.00 94.94 288 ALA A O 1
ATOM 2224 N N . ARG A 1 289 ? 11.108 12.118 11.612 1.00 94.88 289 ARG A N 1
ATOM 2225 C CA . ARG A 1 289 ? 11.253 12.922 12.829 1.00 94.88 289 ARG A CA 1
ATOM 2226 C C . ARG A 1 289 ? 10.436 14.199 12.702 1.00 94.88 289 ARG A C 1
ATOM 2228 O O . ARG A 1 289 ? 10.507 14.895 11.692 1.00 94.88 289 ARG A O 1
ATOM 2235 N N . HIS A 1 290 ? 9.723 14.537 13.768 1.00 95.25 290 HIS A N 1
ATOM 2236 C CA . HIS A 1 290 ? 8.925 15.754 13.853 1.00 95.25 290 HIS A CA 1
ATOM 2237 C C . HIS A 1 290 ? 9.283 16.539 15.119 1.00 95.25 290 HIS A C 1
ATOM 2239 O O . HIS A 1 290 ? 9.632 15.929 16.130 1.00 95.25 290 HIS A O 1
ATOM 2245 N N . PRO A 1 291 ? 9.176 17.879 15.096 1.00 96.19 291 PRO A N 1
ATOM 2246 C CA . PRO A 1 291 ? 9.529 18.724 16.239 1.00 96.19 291 PRO A CA 1
ATOM 2247 C C . PRO A 1 291 ? 8.582 18.561 17.438 1.00 96.19 291 PRO A C 1
ATOM 2249 O O . PRO A 1 291 ? 8.937 18.931 18.551 1.00 96.19 291 PRO A O 1
ATOM 2252 N N . SER A 1 292 ? 7.373 18.035 17.224 1.00 97.19 292 SER A N 1
ATOM 2253 C CA . SER A 1 292 ? 6.389 17.785 18.278 1.00 97.19 292 SER A CA 1
ATOM 2254 C C . SER A 1 292 ? 5.429 16.656 17.896 1.00 97.19 292 SER A C 1
ATOM 2256 O O . SER A 1 292 ? 5.286 16.316 16.716 1.00 97.19 292 SER A O 1
ATOM 2258 N N . ALA A 1 293 ? 4.724 16.112 18.892 1.00 93.75 293 ALA A N 1
ATOM 2259 C CA . ALA A 1 293 ? 3.673 15.116 18.681 1.00 93.75 293 ALA A CA 1
ATOM 2260 C C . ALA A 1 293 ? 2.534 15.651 17.792 1.00 93.75 293 ALA A C 1
ATOM 2262 O O . ALA A 1 293 ? 2.041 14.941 16.920 1.00 93.75 293 ALA A O 1
ATOM 2263 N N . GLU A 1 294 ? 2.162 16.927 17.937 1.00 95.38 294 GLU A N 1
ATOM 2264 C CA . GLU A 1 294 ? 1.149 17.560 17.083 1.00 95.38 294 GLU A CA 1
ATOM 2265 C C . GLU A 1 294 ? 1.602 17.686 15.625 1.00 95.38 294 GLU A C 1
ATOM 2267 O O . GLU A 1 294 ? 0.809 17.487 14.704 1.00 95.38 294 GLU A O 1
ATOM 2272 N N . ALA A 1 295 ? 2.878 18.019 15.399 1.00 96.94 295 ALA A N 1
ATOM 2273 C CA . ALA A 1 295 ? 3.436 18.090 14.055 1.00 96.94 295 ALA A CA 1
ATOM 2274 C C . ALA A 1 295 ? 3.442 16.707 13.391 1.00 96.94 295 ALA A C 1
ATOM 2276 O O . ALA A 1 295 ? 3.053 16.600 12.228 1.00 96.94 295 ALA A O 1
ATOM 2277 N N . ARG A 1 296 ? 3.800 15.656 14.143 1.00 96.56 296 ARG A N 1
ATOM 2278 C CA . ARG A 1 296 ? 3.690 14.263 13.689 1.00 96.56 296 ARG A CA 1
ATOM 2279 C C . ARG A 1 296 ? 2.250 13.897 13.346 1.00 96.56 296 ARG A C 1
ATOM 2281 O O . ARG A 1 296 ? 2.006 13.371 12.265 1.00 96.56 296 ARG A O 1
ATOM 2288 N N . LEU A 1 297 ? 1.299 14.209 14.227 1.00 95.69 297 LEU A N 1
ATOM 2289 C CA . LEU A 1 297 ? -0.116 13.918 14.005 1.00 95.69 297 LEU A CA 1
ATOM 2290 C C . LEU A 1 297 ? -0.621 14.563 12.709 1.00 95.69 297 LEU A C 1
ATOM 2292 O O . LEU A 1 297 ? -1.233 13.879 11.897 1.00 95.69 297 LEU A O 1
ATOM 2296 N N . ARG A 1 298 ? -0.314 15.846 12.465 1.00 97.31 298 ARG A N 1
ATOM 2297 C CA . ARG A 1 298 ? -0.683 16.522 11.208 1.00 97.31 298 ARG A CA 1
ATOM 2298 C C . ARG A 1 298 ? -0.051 15.861 9.982 1.00 97.31 298 ARG A C 1
ATOM 2300 O O . ARG A 1 298 ? -0.735 15.688 8.978 1.00 97.31 298 ARG A O 1
ATOM 2307 N N . ALA A 1 299 ? 1.225 15.481 10.064 1.00 97.31 299 ALA A N 1
ATOM 2308 C CA . ALA A 1 299 ? 1.920 14.800 8.972 1.00 97.31 299 ALA A CA 1
ATOM 2309 C C . ALA A 1 299 ? 1.287 13.436 8.648 1.00 97.31 299 ALA A C 1
ATOM 2311 O O . ALA A 1 299 ? 1.030 13.142 7.482 1.00 97.31 299 ALA A O 1
ATOM 2312 N N . LEU A 1 300 ? 0.987 12.629 9.669 1.00 98.06 300 LEU A N 1
ATOM 2313 C CA . LEU A 1 300 ? 0.345 11.326 9.496 1.00 98.06 300 LEU A CA 1
ATOM 2314 C C . LEU A 1 300 ? -1.105 11.443 9.015 1.00 98.06 300 LEU A C 1
ATOM 2316 O O . LEU A 1 300 ? -1.524 10.648 8.178 1.00 98.06 300 LEU A O 1
ATOM 2320 N N . THR A 1 301 ? -1.851 12.452 9.468 1.00 98.12 301 THR A N 1
ATOM 2321 C CA . THR A 1 301 ? -3.188 12.757 8.938 1.00 98.12 301 THR A CA 1
ATOM 2322 C C . THR A 1 301 ? -3.125 13.102 7.452 1.00 98.12 301 THR A C 1
ATOM 2324 O O . THR A 1 301 ? -3.828 12.478 6.663 1.00 98.12 301 THR A O 1
ATOM 2327 N N . ALA A 1 302 ? -2.230 14.009 7.045 1.00 97.88 302 ALA A N 1
ATOM 2328 C CA . ALA A 1 302 ? -2.055 14.368 5.636 1.00 97.88 302 ALA A CA 1
ATOM 2329 C C . ALA A 1 302 ? -1.585 13.173 4.785 1.00 97.88 302 ALA A C 1
ATOM 2331 O O . ALA A 1 302 ? -1.970 13.026 3.623 1.00 97.88 302 ALA A O 1
ATOM 2332 N N . TYR A 1 303 ? -0.759 12.293 5.357 1.00 97.38 303 TYR A N 1
ATOM 2333 C CA . TYR A 1 303 ? -0.365 11.042 4.716 1.00 97.38 303 TYR A CA 1
ATOM 2334 C C . TYR A 1 303 ? -1.564 10.103 4.512 1.00 97.38 303 TYR A C 1
ATOM 2336 O O . TYR A 1 303 ? -1.760 9.608 3.402 1.00 97.38 303 TYR A O 1
ATOM 2344 N N . CYS A 1 304 ? -2.395 9.909 5.540 1.00 98.06 304 CYS A N 1
ATOM 2345 C CA . CYS A 1 304 ? -3.613 9.103 5.464 1.00 98.06 304 CYS A CA 1
ATOM 2346 C C . CYS A 1 304 ? -4.598 9.647 4.423 1.00 98.06 304 CYS A C 1
ATOM 2348 O O . CYS A 1 304 ? -5.095 8.888 3.595 1.00 98.06 304 CYS A O 1
ATOM 2350 N N . GLU A 1 305 ? -4.841 10.956 4.404 1.00 97.69 305 GLU A N 1
ATOM 2351 C CA . GLU A 1 305 ? -5.740 11.587 3.431 1.00 97.69 305 GLU A CA 1
ATOM 2352 C C . GLU A 1 305 ? -5.259 11.366 1.998 1.00 97.69 305 GLU A C 1
ATOM 2354 O O . GLU A 1 305 ? -6.046 11.015 1.122 1.00 97.69 305 GLU A O 1
ATOM 2359 N N . ARG A 1 306 ? -3.949 11.491 1.765 1.00 95.00 306 ARG A N 1
ATOM 2360 C CA . ARG A 1 306 ? -3.353 11.299 0.442 1.00 95.00 306 ARG A CA 1
ATOM 2361 C C . ARG A 1 306 ? -3.343 9.840 -0.017 1.00 95.00 306 ARG A C 1
ATOM 2363 O O . ARG A 1 306 ? -3.545 9.590 -1.200 1.00 95.00 306 ARG A O 1
ATOM 2370 N N . VAL A 1 307 ? -3.047 8.896 0.877 1.00 94.50 307 VAL A N 1
ATOM 2371 C CA . VAL A 1 307 ? -2.819 7.483 0.513 1.00 94.50 307 VAL A CA 1
ATOM 2372 C C . VAL A 1 307 ? -4.075 6.627 0.648 1.00 94.50 307 VAL A C 1
ATOM 2374 O O . VAL A 1 307 ? -4.284 5.713 -0.146 1.00 94.50 307 VAL A O 1
ATOM 2377 N N . LEU A 1 308 ? -4.908 6.905 1.650 1.00 94.94 308 LEU A N 1
ATOM 2378 C CA . LEU A 1 308 ? -6.103 6.125 1.972 1.00 94.94 308 LEU A CA 1
ATOM 2379 C C . LEU A 1 308 ? -7.411 6.885 1.711 1.00 94.94 308 LEU A C 1
ATOM 2381 O O . LEU A 1 308 ? -8.473 6.265 1.716 1.00 94.94 308 LEU A O 1
ATOM 2385 N N . GLY A 1 309 ? -7.357 8.198 1.461 1.00 95.81 309 GLY A N 1
ATOM 2386 C CA . GLY A 1 309 ? -8.521 8.982 1.044 1.00 95.81 309 GLY A CA 1
ATOM 2387 C C . GLY A 1 309 ? -9.480 9.367 2.172 1.00 95.81 309 GLY A C 1
ATOM 2388 O O . GLY A 1 309 ? -10.638 9.672 1.897 1.00 95.81 309 GLY A O 1
ATOM 2389 N N . PHE A 1 310 ? -9.043 9.337 3.437 1.00 96.56 310 PHE A N 1
ATOM 2390 C CA . PHE A 1 310 ? -9.867 9.755 4.577 1.00 96.56 310 PHE A CA 1
ATOM 2391 C C . PHE A 1 310 ? -9.050 10.435 5.682 1.00 96.56 310 PHE A C 1
ATOM 2393 O O . PHE A 1 310 ? -7.861 10.160 5.846 1.00 96.56 310 PHE A O 1
ATOM 2400 N N . THR A 1 311 ? -9.715 11.274 6.480 1.00 97.81 311 THR A N 1
ATOM 2401 C CA . THR A 1 311 ? -9.156 11.871 7.701 1.00 97.81 311 THR A CA 1
ATOM 2402 C C . THR A 1 311 ? -9.365 10.913 8.884 1.00 97.81 311 THR A C 1
ATOM 2404 O O . THR A 1 311 ? -10.515 10.596 9.211 1.00 97.81 311 THR A O 1
ATOM 2407 N N . PRO A 1 312 ? -8.302 10.418 9.539 1.00 97.62 312 PRO A N 1
ATOM 2408 C CA . PRO A 1 312 ? -8.425 9.442 10.616 1.00 97.62 312 PRO A CA 1
ATOM 2409 C C . PRO A 1 312 ? -8.887 10.078 11.937 1.00 97.62 312 PRO A C 1
ATOM 2411 O O . PRO A 1 312 ? -8.626 11.253 12.197 1.00 97.62 312 PRO A O 1
ATOM 2414 N N . LEU A 1 313 ? -9.522 9.292 12.818 1.00 96.50 313 LEU A N 1
ATOM 2415 C CA . LEU A 1 313 ? -9.775 9.717 14.210 1.00 96.50 313 LEU A CA 1
ATOM 2416 C C . LEU A 1 313 ? -8.473 9.835 15.006 1.00 96.50 313 LEU A C 1
ATOM 2418 O O . LEU A 1 313 ? -8.339 10.694 15.872 1.00 96.50 313 LEU A O 1
ATOM 2422 N N . GLY A 1 314 ? -7.538 8.941 14.708 1.00 95.69 314 GLY A N 1
ATOM 2423 C CA . GLY A 1 314 ? -6.246 8.797 15.352 1.00 95.69 314 GLY A CA 1
ATOM 2424 C C . GLY A 1 314 ? -5.425 7.736 14.627 1.00 95.69 314 GLY A C 1
ATOM 2425 O O . GLY A 1 314 ? -5.874 7.159 13.632 1.00 95.69 314 GLY A O 1
ATOM 2426 N N . HIS A 1 315 ? -4.223 7.483 15.123 1.00 96.94 315 HIS A N 1
ATOM 2427 C CA . HIS A 1 315 ? -3.321 6.487 14.563 1.00 96.94 315 HIS A CA 1
ATOM 2428 C C . HIS A 1 315 ? -2.679 5.655 15.670 1.00 96.94 315 HIS A C 1
ATOM 2430 O O . HIS A 1 315 ? -2.634 6.076 16.825 1.00 96.94 315 HIS A O 1
ATOM 2436 N N . ILE A 1 316 ? -2.196 4.480 15.287 1.00 97.62 316 ILE A N 1
ATOM 2437 C CA . ILE A 1 316 ? -1.522 3.516 16.146 1.00 97.62 316 ILE A CA 1
ATOM 2438 C C . ILE A 1 316 ? -0.233 3.135 15.427 1.00 97.62 316 ILE A C 1
ATOM 2440 O O . ILE A 1 316 ? -0.286 2.639 14.299 1.00 97.62 316 ILE A O 1
ATOM 2444 N N . ASP A 1 317 ? 0.912 3.417 16.041 1.00 97.19 317 ASP A N 1
ATOM 2445 C CA . ASP A 1 317 ? 2.202 2.982 15.508 1.00 97.19 317 ASP A CA 1
ATOM 2446 C C . ASP A 1 317 ? 2.307 1.458 15.651 1.00 97.19 317 ASP A C 1
ATOM 2448 O O . ASP A 1 317 ? 1.979 0.901 16.697 1.00 97.19 317 ASP A O 1
ATOM 2452 N N . LEU A 1 318 ? 2.737 0.789 14.583 1.00 97.81 318 LEU A N 1
ATOM 2453 C CA . LEU A 1 318 ? 2.866 -0.662 14.528 1.00 97.81 318 LEU A CA 1
ATOM 2454 C C . LEU A 1 318 ? 4.314 -1.033 14.230 1.00 97.81 318 LEU A C 1
ATOM 2456 O O . LEU A 1 318 ? 4.912 -0.530 13.275 1.00 97.81 318 LEU A O 1
ATOM 2460 N N . SER A 1 319 ? 4.882 -1.927 15.033 1.00 96.31 319 SER A N 1
ATOM 2461 C CA . SER A 1 319 ? 6.260 -2.379 14.852 1.00 96.31 319 SER A CA 1
ATOM 2462 C C . SER A 1 319 ? 6.439 -3.809 15.339 1.00 96.31 319 SER A C 1
ATOM 2464 O O . SER A 1 319 ? 6.200 -4.111 16.504 1.00 96.31 319 SER A O 1
ATOM 2466 N N . VAL A 1 320 ? 6.894 -4.700 14.461 1.00 95.81 320 VAL A N 1
ATOM 2467 C CA . VAL A 1 320 ? 7.298 -6.068 14.812 1.00 95.81 320 VAL A CA 1
ATOM 2468 C C . VAL A 1 320 ? 8.718 -6.275 14.282 1.00 95.81 320 VAL A C 1
ATOM 2470 O O . VAL A 1 320 ? 8.891 -6.810 13.186 1.00 95.81 320 VAL A O 1
ATOM 2473 N N . PRO A 1 321 ? 9.754 -5.841 15.029 1.00 90.06 321 PRO A N 1
ATOM 2474 C CA . PRO A 1 321 ? 11.137 -5.871 14.550 1.00 90.06 321 PRO A CA 1
ATOM 2475 C C . PRO A 1 321 ? 11.618 -7.269 14.152 1.00 90.06 321 PRO A C 1
ATOM 2477 O O . PRO A 1 321 ? 12.317 -7.409 13.156 1.00 90.06 321 PRO A O 1
ATOM 2480 N N . LEU A 1 322 ? 11.197 -8.307 14.887 1.00 84.06 322 LEU A N 1
ATOM 2481 C CA . LEU A 1 322 ? 11.556 -9.703 14.599 1.00 84.06 322 LEU A CA 1
ATOM 2482 C C . LEU A 1 322 ? 11.021 -10.194 13.245 1.00 84.06 322 LEU A C 1
ATOM 2484 O O . LEU A 1 322 ? 11.649 -11.037 12.618 1.00 84.06 322 LEU A O 1
ATOM 2488 N N . ALA A 1 323 ? 9.892 -9.648 12.787 1.00 80.69 323 ALA A N 1
ATOM 2489 C CA . ALA A 1 323 ? 9.313 -9.926 11.473 1.00 80.69 323 ALA A CA 1
ATOM 2490 C C . ALA A 1 323 ? 9.675 -8.845 10.435 1.00 80.69 323 ALA A C 1
ATOM 2492 O O . ALA A 1 323 ? 9.111 -8.810 9.343 1.00 80.69 323 ALA A O 1
ATOM 2493 N N . GLY A 1 324 ? 10.565 -7.906 10.781 1.00 89.94 324 GLY A N 1
ATOM 2494 C CA . GLY A 1 324 ? 10.917 -6.778 9.920 1.00 89.94 324 GLY A CA 1
ATOM 2495 C C . GLY A 1 324 ? 9.710 -5.942 9.488 1.00 89.94 324 GLY A C 1
ATOM 2496 O O . GLY A 1 324 ? 9.715 -5.428 8.377 1.00 89.94 324 GLY A O 1
ATOM 2497 N N . VAL A 1 325 ? 8.657 -5.851 10.312 1.00 95.00 325 VAL A N 1
ATOM 2498 C CA . VAL A 1 325 ? 7.435 -5.093 9.993 1.00 95.00 325 VAL A CA 1
ATOM 2499 C C . VAL A 1 325 ? 7.448 -3.752 10.705 1.00 95.00 325 VAL A C 1
ATOM 2501 O O . VAL A 1 325 ? 7.655 -3.684 11.917 1.00 95.00 325 VAL A O 1
ATOM 2504 N N . SER A 1 326 ? 7.140 -2.684 9.976 1.00 97.06 326 SER A N 1
ATOM 2505 C CA . SER A 1 326 ? 6.829 -1.383 10.564 1.00 97.06 326 SER A CA 1
ATOM 2506 C C . SER A 1 326 ? 5.695 -0.704 9.814 1.00 97.06 326 SER A C 1
ATOM 2508 O O . SER A 1 326 ? 5.507 -0.921 8.619 1.00 97.06 326 SER A O 1
ATOM 2510 N N . GLY A 1 327 ? 4.926 0.130 10.499 1.00 97.69 327 GLY A N 1
ATOM 2511 C CA . GLY A 1 327 ? 3.803 0.793 9.868 1.00 97.69 327 GLY A CA 1
ATOM 2512 C C . GLY A 1 327 ? 2.965 1.611 10.823 1.00 97.69 327 GLY A C 1
ATOM 2513 O O . GLY A 1 327 ? 3.346 1.895 11.958 1.00 97.69 327 GLY A O 1
ATOM 2514 N N . VAL A 1 328 ? 1.791 1.982 10.336 1.00 98.31 328 VAL A N 1
ATOM 2515 C CA . VAL A 1 328 ? 0.806 2.745 11.093 1.00 98.31 328 VAL A CA 1
ATOM 2516 C C . VAL A 1 328 ? -0.596 2.250 10.755 1.00 98.31 328 VAL A C 1
ATOM 2518 O O . VAL A 1 328 ? -0.945 2.074 9.586 1.00 98.31 328 VAL A O 1
ATOM 2521 N N . ALA A 1 329 ? -1.413 2.025 11.780 1.00 98.19 329 ALA A N 1
ATOM 2522 C CA . ALA A 1 329 ? -2.841 1.778 11.646 1.00 98.19 329 ALA A CA 1
ATOM 2523 C C . ALA A 1 329 ? -3.627 3.066 11.895 1.00 98.19 329 ALA A C 1
ATOM 2525 O O . ALA A 1 329 ? -3.542 3.674 12.957 1.00 98.19 329 ALA A O 1
ATOM 2526 N N . PHE A 1 330 ? -4.420 3.474 10.911 1.00 98.19 330 PHE A N 1
ATOM 2527 C CA . PHE A 1 330 ? -5.288 4.641 10.974 1.00 98.19 330 PHE A CA 1
ATOM 2528 C C . PHE A 1 330 ? -6.698 4.239 11.382 1.00 98.19 330 PHE A C 1
ATOM 2530 O O . PHE A 1 330 ? -7.306 3.368 10.760 1.00 98.19 330 PHE A O 1
ATOM 2537 N N . ILE A 1 331 ? -7.233 4.896 12.407 1.00 97.38 331 ILE A N 1
ATOM 2538 C CA . ILE A 1 331 ? -8.579 4.640 12.920 1.00 97.38 331 ILE A CA 1
ATOM 2539 C C . ILE A 1 331 ? -9.591 5.338 12.016 1.00 97.38 331 ILE A C 1
ATOM 2541 O O . ILE A 1 331 ? -9.525 6.554 11.812 1.00 97.38 331 ILE A O 1
ATOM 2545 N N . LEU A 1 332 ? -10.548 4.573 11.499 1.00 96.62 332 LEU A N 1
ATOM 2546 C CA . LEU A 1 332 ? -11.563 5.079 10.582 1.00 96.62 332 LEU A CA 1
ATOM 2547 C C . LEU A 1 332 ? -12.494 6.099 11.262 1.00 96.62 332 LEU A C 1
ATOM 2549 O O . LEU A 1 332 ? -12.873 5.901 12.415 1.00 96.62 332 LEU A O 1
ATOM 2553 N N . PRO A 1 333 ? -12.930 7.160 10.559 1.00 95.81 333 PRO A N 1
ATOM 2554 C CA . PRO A 1 333 ? -13.868 8.152 11.092 1.00 95.81 333 PRO A CA 1
ATOM 2555 C C . PRO A 1 333 ? -15.321 7.670 11.143 1.00 95.81 333 PRO A C 1
ATOM 2557 O O . PRO A 1 333 ? -16.166 8.358 11.708 1.00 95.81 333 PRO A O 1
ATOM 2560 N N . GLN A 1 334 ? -15.611 6.517 10.541 1.00 93.31 334 GLN A N 1
ATOM 2561 C CA . GLN A 1 334 ? -16.949 5.958 10.404 1.00 93.31 334 GLN A CA 1
ATOM 2562 C C . GLN A 1 334 ? -16.947 4.466 10.722 1.00 93.31 334 GLN A C 1
ATOM 2564 O O . GLN A 1 334 ? -15.942 3.781 10.512 1.00 93.31 334 GLN A O 1
ATOM 2569 N N . ALA A 1 335 ? -18.091 3.972 11.190 1.00 88.62 335 ALA A N 1
ATOM 2570 C CA . ALA A 1 335 ? -18.301 2.555 11.427 1.00 88.62 335 ALA A CA 1
ATOM 2571 C C . ALA A 1 335 ? -18.227 1.782 10.104 1.00 88.62 335 ALA A C 1
ATOM 2573 O O . ALA A 1 335 ? -18.713 2.243 9.068 1.00 88.62 335 ALA A O 1
ATOM 2574 N N . VAL A 1 336 ? -17.644 0.588 10.146 1.00 87.75 336 VAL A N 1
ATOM 2575 C CA . VAL A 1 336 ? -17.590 -0.325 9.001 1.00 87.75 336 VAL A CA 1
ATOM 2576 C C . VAL A 1 336 ? -18.035 -1.719 9.415 1.00 87.75 336 VAL A C 1
ATOM 2578 O O . VAL A 1 336 ? -18.059 -2.061 10.596 1.00 87.75 336 VAL A O 1
ATOM 2581 N N . THR A 1 337 ? -18.413 -2.523 8.425 1.00 84.25 337 THR A N 1
ATOM 2582 C CA . THR A 1 337 ? -18.866 -3.897 8.669 1.00 84.25 337 THR A CA 1
ATOM 2583 C C . THR A 1 337 ? -17.678 -4.765 9.115 1.00 84.25 337 THR A C 1
ATOM 2585 O O . THR A 1 337 ? -16.581 -4.597 8.561 1.00 84.25 337 THR A O 1
ATOM 2588 N N . PRO A 1 338 ? -17.862 -5.690 10.078 1.00 82.12 338 PRO A N 1
ATOM 2589 C CA . PRO A 1 338 ? -16.858 -6.700 10.404 1.00 82.12 338 PRO A CA 1
ATOM 2590 C C . PRO A 1 338 ? -16.362 -7.446 9.158 1.00 82.12 338 PRO A C 1
ATOM 2592 O O . PRO A 1 338 ? -17.122 -7.654 8.213 1.00 82.12 338 PRO A O 1
ATOM 2595 N N . GLY A 1 339 ? -15.075 -7.802 9.129 1.00 77.19 339 GLY A N 1
ATOM 2596 C CA . GLY A 1 339 ? -14.446 -8.450 7.969 1.00 77.19 339 GLY A CA 1
ATOM 2597 C C . GLY A 1 339 ? -14.132 -7.515 6.792 1.00 77.19 339 GLY A C 1
ATOM 2598 O O . GLY A 1 339 ? -13.622 -7.958 5.772 1.00 77.19 339 GLY A O 1
ATOM 2599 N N . SER A 1 340 ? -14.385 -6.205 6.908 1.00 81.31 340 SER A N 1
ATOM 2600 C CA . SER A 1 340 ? -13.998 -5.224 5.877 1.00 81.31 340 SER A CA 1
ATOM 2601 C C . SER A 1 340 ? -12.541 -4.747 5.974 1.00 81.31 340 SER A C 1
ATOM 2603 O O . SER A 1 340 ? -12.185 -3.768 5.313 1.00 81.31 340 SER A O 1
ATOM 2605 N N . GLY A 1 341 ? -11.717 -5.377 6.820 1.00 77.75 341 GLY A N 1
ATOM 2606 C CA . GLY A 1 341 ? -10.311 -5.025 7.011 1.00 77.75 341 GLY A CA 1
ATOM 2607 C C . GLY A 1 341 ? -9.531 -5.189 5.711 1.00 77.75 341 GLY A C 1
ATOM 2608 O O . GLY A 1 341 ? -9.444 -6.288 5.185 1.00 77.75 341 GLY A O 1
ATOM 2609 N N . ARG A 1 342 ? -9.008 -4.082 5.179 1.00 87.12 342 ARG A N 1
ATOM 2610 C CA . ARG A 1 342 ? -8.165 -4.055 3.978 1.00 87.12 342 ARG A CA 1
ATOM 2611 C C . ARG A 1 342 ? -6.993 -3.135 4.249 1.00 87.12 342 ARG A C 1
ATOM 2613 O O . ARG A 1 342 ? -7.202 -1.977 4.618 1.00 87.12 342 ARG A O 1
ATOM 2620 N N . HIS A 1 343 ? -5.782 -3.625 4.069 1.00 95.19 343 HIS A N 1
ATOM 2621 C CA . HIS A 1 343 ? -4.572 -2.912 4.460 1.00 95.19 343 HIS A CA 1
ATOM 2622 C C . HIS A 1 343 ? -3.694 -2.662 3.242 1.00 95.19 343 HIS A C 1
ATOM 2624 O O . HIS A 1 343 ? -3.706 -3.419 2.275 1.00 95.19 343 HIS A O 1
ATOM 2630 N N . ARG A 1 344 ? -2.939 -1.572 3.273 1.00 96.38 344 ARG A N 1
ATOM 2631 C CA . ARG A 1 344 ? -1.955 -1.261 2.247 1.00 96.38 344 ARG A CA 1
ATOM 2632 C C . ARG A 1 344 ? -0.616 -1.825 2.695 1.00 96.38 344 ARG A C 1
ATOM 2634 O O . ARG A 1 344 ? -0.118 -1.437 3.749 1.00 96.38 344 ARG A O 1
ATOM 2641 N N . VAL A 1 345 ? -0.052 -2.747 1.927 1.00 96.06 345 VAL A N 1
ATOM 2642 C CA . VAL A 1 345 ? 1.135 -3.501 2.348 1.00 96.06 345 VAL A CA 1
ATOM 2643 C C . VAL A 1 345 ? 2.232 -3.368 1.312 1.00 96.06 345 VAL A C 1
ATOM 2645 O O . VAL A 1 345 ? 2.008 -3.542 0.112 1.00 96.06 345 VAL A O 1
ATOM 2648 N N . TYR A 1 346 ? 3.418 -3.062 1.810 1.00 94.69 346 TYR A N 1
ATOM 2649 C CA . TYR A 1 346 ? 4.657 -2.962 1.075 1.00 94.69 346 TYR A CA 1
ATOM 2650 C C . TYR A 1 346 ? 5.588 -4.093 1.508 1.00 94.69 346 TYR A C 1
ATOM 2652 O O . TYR A 1 346 ? 5.606 -4.485 2.675 1.00 94.69 346 TYR A O 1
ATOM 2660 N N . SER A 1 347 ? 6.350 -4.616 0.554 1.00 90.38 347 SER A N 1
ATOM 2661 C CA . SER A 1 347 ? 7.455 -5.531 0.804 1.00 90.38 347 SER A CA 1
ATOM 2662 C C . SER A 1 347 ? 8.729 -4.859 0.327 1.00 90.38 347 SER A C 1
ATOM 2664 O O . SER A 1 347 ? 8.797 -4.439 -0.833 1.00 90.38 347 SER A O 1
ATOM 2666 N N . LYS A 1 348 ? 9.710 -4.692 1.219 1.00 89.75 348 LYS A N 1
ATOM 2667 C CA . LYS A 1 348 ? 10.955 -3.960 0.933 1.00 89.75 348 LYS A CA 1
ATOM 2668 C C . LYS A 1 348 ? 10.683 -2.598 0.279 1.00 89.75 348 LYS A C 1
ATOM 2670 O O . LYS A 1 348 ? 11.335 -2.206 -0.691 1.00 89.75 348 LYS A O 1
ATOM 2675 N N . ARG A 1 349 ? 9.668 -1.889 0.784 1.00 93.94 349 ARG A N 1
ATOM 2676 C CA . ARG A 1 349 ? 9.186 -0.582 0.312 1.00 93.94 349 ARG A CA 1
ATOM 2677 C C . ARG A 1 349 ? 8.604 -0.533 -1.108 1.00 93.94 349 ARG A C 1
ATOM 2679 O O . ARG A 1 349 ? 8.303 0.558 -1.595 1.00 93.94 349 ARG A O 1
ATOM 2686 N N . MET A 1 350 ? 8.387 -1.678 -1.753 1.00 92.38 350 MET A N 1
ATOM 2687 C CA . MET A 1 350 ? 7.589 -1.801 -2.976 1.00 92.38 350 MET A CA 1
ATOM 2688 C C . MET A 1 350 ? 6.161 -2.207 -2.620 1.00 92.38 350 MET A C 1
ATOM 2690 O O . MET A 1 350 ? 5.959 -3.119 -1.820 1.00 92.38 350 MET A O 1
ATOM 2694 N N . LEU A 1 351 ? 5.153 -1.552 -3.199 1.00 94.25 351 LEU A N 1
ATOM 2695 C CA . LEU A 1 351 ? 3.762 -1.914 -2.930 1.00 94.25 351 LEU A CA 1
ATOM 2696 C C . LEU A 1 351 ? 3.473 -3.332 -3.440 1.00 94.25 351 LEU A C 1
ATOM 2698 O O . LEU A 1 351 ? 3.612 -3.616 -4.631 1.00 94.25 351 LEU A O 1
ATOM 2702 N N . VAL A 1 352 ? 2.993 -4.183 -2.536 1.00 90.50 352 VAL A N 1
ATOM 2703 C CA . VAL A 1 352 ? 2.393 -5.475 -2.876 1.00 90.50 352 VAL A CA 1
ATOM 2704 C C . VAL A 1 352 ? 0.941 -5.223 -3.266 1.00 90.50 352 VAL A C 1
ATOM 2706 O O . VAL A 1 352 ? 0.549 -5.356 -4.420 1.00 90.50 352 VAL A O 1
ATOM 2709 N N . GLY A 1 353 ? 0.137 -4.736 -2.323 1.00 90.31 353 GLY A N 1
ATOM 2710 C CA . GLY A 1 353 ? -1.281 -4.512 -2.559 1.00 90.31 353 GLY A CA 1
ATOM 2711 C C . GLY A 1 353 ? -1.801 -3.277 -1.847 1.00 90.31 353 GLY A C 1
ATOM 2712 O O . GLY A 1 353 ? -1.471 -3.008 -0.692 1.00 90.31 353 GLY A O 1
ATOM 2713 N N . ALA A 1 354 ? -2.681 -2.542 -2.527 1.00 90.56 354 ALA A N 1
ATOM 2714 C CA . ALA A 1 354 ? -3.454 -1.464 -1.913 1.00 90.56 354 ALA A CA 1
ATOM 2715 C C . ALA A 1 354 ? -4.556 -1.989 -0.971 1.00 90.56 354 ALA A C 1
ATOM 2717 O O . ALA A 1 354 ? -5.094 -1.232 -0.162 1.00 90.56 354 ALA A O 1
ATOM 2718 N N . ARG A 1 355 ? -4.927 -3.269 -1.116 1.00 90.94 355 ARG A N 1
ATOM 2719 C CA . ARG A 1 355 ? -5.995 -3.953 -0.376 1.00 90.94 355 ARG A CA 1
ATOM 2720 C C . ARG A 1 355 ? -5.593 -5.405 -0.108 1.00 90.94 355 ARG A C 1
ATOM 2722 O O . ARG A 1 355 ? -6.022 -6.311 -0.817 1.00 90.94 355 ARG A O 1
ATOM 2729 N N . VAL A 1 356 ? -4.737 -5.582 0.885 1.00 91.88 356 VAL A N 1
ATOM 2730 C CA . VAL A 1 356 ? -4.311 -6.881 1.403 1.00 91.88 356 VAL A CA 1
ATOM 2731 C C . VAL A 1 356 ? -5.147 -7.224 2.625 1.00 91.88 356 VAL A C 1
ATOM 2733 O O . VAL A 1 356 ? -5.280 -6.409 3.547 1.00 91.88 356 VAL A O 1
ATOM 2736 N N . ASP A 1 357 ? -5.696 -8.429 2.612 1.00 89.69 357 ASP A N 1
ATOM 2737 C CA . ASP A 1 357 ? -6.543 -8.950 3.678 1.00 89.69 357 ASP A CA 1
ATOM 2738 C C . ASP A 1 357 ? -5.702 -9.835 4.618 1.00 89.69 357 ASP A C 1
ATOM 2740 O O . ASP A 1 357 ? -4.602 -10.266 4.276 1.00 89.69 357 ASP A O 1
ATOM 2744 N N . GLY A 1 358 ? -6.182 -10.074 5.839 1.00 89.94 358 GLY A N 1
ATOM 2745 C CA . GLY A 1 358 ? -5.574 -11.053 6.749 1.00 89.94 358 GLY A CA 1
ATOM 2746 C C . GLY A 1 358 ? -4.229 -10.675 7.386 1.00 89.94 358 GLY A C 1
ATOM 2747 O O . GLY A 1 358 ? -3.696 -11.483 8.138 1.00 89.94 358 GLY A O 1
ATOM 2748 N N . VAL A 1 359 ? -3.685 -9.472 7.151 1.00 93.38 359 VAL A N 1
ATOM 2749 C CA . VAL A 1 359 ? -2.451 -9.001 7.827 1.00 93.38 359 VAL A CA 1
ATOM 2750 C C . VAL A 1 359 ? -2.681 -8.481 9.244 1.00 93.38 359 VAL A C 1
ATOM 2752 O O . VAL A 1 359 ? -1.779 -8.537 10.076 1.00 93.38 359 VAL A O 1
ATOM 2755 N N . LEU A 1 360 ? -3.883 -7.981 9.529 1.00 94.62 360 LEU A N 1
ATOM 2756 C CA . LEU A 1 360 ? -4.339 -7.679 10.883 1.00 94.62 360 LEU A CA 1
ATOM 2757 C C . LEU A 1 360 ? -5.430 -8.676 11.287 1.00 94.62 360 LEU A C 1
ATOM 2759 O O . LEU A 1 360 ? -6.066 -9.263 10.410 1.00 94.62 360 LEU A O 1
ATOM 2763 N N . PRO A 1 361 ? -5.669 -8.874 12.595 1.00 91.94 361 PRO A N 1
ATOM 2764 C CA . PRO A 1 361 ? -6.775 -9.705 13.053 1.00 91.94 361 PRO A CA 1
ATOM 2765 C C . PRO A 1 361 ? -8.131 -9.195 12.553 1.00 91.94 361 PRO A C 1
ATOM 2767 O O . PRO A 1 361 ? -8.353 -7.986 12.481 1.00 91.94 361 PRO A O 1
ATOM 2770 N N . ASP A 1 362 ? -9.076 -10.105 12.312 1.00 88.94 362 ASP A N 1
ATOM 2771 C CA . ASP A 1 362 ? -10.394 -9.770 11.747 1.00 88.94 362 ASP A CA 1
ATOM 2772 C C . ASP A 1 362 ? -11.171 -8.733 12.565 1.00 88.94 362 ASP A C 1
ATOM 2774 O O . ASP A 1 362 ? -11.903 -7.915 12.005 1.00 88.94 362 ASP A O 1
ATOM 2778 N N . TRP A 1 363 ? -10.994 -8.726 13.890 1.00 88.69 363 TRP A N 1
ATOM 2779 C CA . TRP A 1 363 ? -11.628 -7.771 14.801 1.00 88.69 363 TRP A CA 1
ATOM 2780 C C . TRP A 1 363 ? -11.084 -6.340 14.656 1.00 88.69 363 TRP A C 1
ATOM 2782 O O . TRP A 1 363 ? -11.755 -5.382 15.042 1.00 88.69 363 TRP A O 1
ATOM 2792 N N . ALA A 1 364 ? -9.900 -6.161 14.062 1.00 92.44 364 ALA A N 1
ATOM 2793 C CA . ALA A 1 364 ? -9.253 -4.864 13.868 1.00 92.44 364 ALA A CA 1
ATOM 2794 C C . ALA A 1 364 ? -9.801 -4.081 12.658 1.00 92.44 364 ALA A C 1
ATOM 2796 O O . ALA A 1 364 ? -9.175 -3.131 12.175 1.00 92.44 364 ALA A O 1
ATOM 2797 N N . PHE A 1 365 ? -10.999 -4.441 12.180 1.00 91.88 365 PHE A N 1
ATOM 2798 C CA . PHE A 1 365 ? -11.674 -3.844 11.024 1.00 91.88 365 PHE A CA 1
ATOM 2799 C C . PHE A 1 365 ? -11.911 -2.328 11.141 1.00 91.88 365 PHE A C 1
ATOM 2801 O O . PHE A 1 365 ? -12.105 -1.663 10.121 1.00 91.88 365 PHE A O 1
ATOM 2808 N N . PHE A 1 366 ? -11.863 -1.775 12.361 1.00 93.56 366 PHE A N 1
ATOM 2809 C CA . PHE A 1 366 ? -11.947 -0.338 12.650 1.00 93.56 366 PHE A CA 1
ATOM 2810 C C . PHE A 1 366 ? -10.729 0.466 12.165 1.00 93.56 366 PHE A C 1
ATOM 2812 O O . PHE A 1 366 ? -10.757 1.700 12.178 1.00 93.56 366 PHE A O 1
ATOM 2819 N N . THR A 1 367 ? -9.666 -0.214 11.729 1.00 95.81 367 THR A N 1
ATOM 2820 C CA . THR A 1 367 ? -8.455 0.417 11.203 1.00 95.81 367 THR A CA 1
ATOM 2821 C C . THR A 1 367 ? -8.245 0.165 9.712 1.00 95.81 367 THR A C 1
ATOM 2823 O O . THR A 1 367 ? -8.758 -0.787 9.114 1.00 95.81 367 THR A O 1
ATOM 2826 N N . ARG A 1 368 ? -7.441 1.029 9.094 1.00 97.19 368 ARG A N 1
ATOM 2827 C CA . ARG A 1 368 ? -6.751 0.774 7.826 1.00 97.19 368 ARG A CA 1
ATOM 2828 C C . ARG A 1 368 ? -5.268 0.975 8.070 1.00 97.19 368 ARG A C 1
ATOM 2830 O O . ARG A 1 368 ? -4.869 2.028 8.555 1.00 97.19 368 ARG A O 1
ATOM 2837 N N . ALA A 1 369 ? -4.467 -0.039 7.772 1.00 97.44 369 ALA A N 1
ATOM 2838 C CA . ALA A 1 369 ? -3.038 -0.000 8.060 1.00 97.44 369 ALA A CA 1
ATOM 2839 C C . ALA A 1 369 ? -2.234 0.233 6.792 1.00 97.44 369 ALA A C 1
ATOM 2841 O O . ALA A 1 369 ? -2.621 -0.241 5.724 1.00 97.44 369 ALA A O 1
ATOM 2842 N N . VAL A 1 370 ? -1.124 0.949 6.941 1.00 97.94 370 VAL A N 1
ATOM 2843 C CA . VAL A 1 370 ? -0.043 0.984 5.963 1.00 97.94 370 VAL A CA 1
ATOM 2844 C C . VAL A 1 370 ? 1.163 0.317 6.603 1.00 97.94 370 VAL A C 1
ATOM 2846 O O . VAL A 1 370 ? 1.654 0.807 7.619 1.00 97.94 370 VAL A O 1
ATOM 2849 N N . LEU A 1 371 ? 1.589 -0.811 6.042 1.00 97.25 371 LEU A N 1
ATOM 2850 C CA . LEU A 1 371 ? 2.661 -1.651 6.574 1.00 97.25 371 LEU A CA 1
ATOM 2851 C C . LEU A 1 371 ? 3.767 -1.799 5.532 1.00 97.25 371 LEU A C 1
ATOM 2853 O O . LEU A 1 371 ? 3.474 -1.968 4.352 1.00 97.25 371 LEU A O 1
ATOM 2857 N N . ASP A 1 372 ? 5.014 -1.780 5.976 1.00 95.88 372 ASP A N 1
ATOM 2858 C CA . ASP A 1 372 ? 6.189 -2.201 5.218 1.00 95.88 372 ASP A CA 1
ATOM 2859 C C . ASP A 1 372 ? 6.819 -3.405 5.916 1.00 95.88 372 ASP A C 1
ATOM 2861 O O . ASP A 1 372 ? 6.907 -3.422 7.148 1.00 95.88 372 ASP A O 1
ATOM 2865 N N . SER A 1 373 ? 7.213 -4.414 5.142 1.00 92.19 373 SER A N 1
ATOM 2866 C CA . SER A 1 373 ? 7.799 -5.645 5.665 1.00 92.19 373 SER A CA 1
ATOM 2867 C C . SER A 1 373 ? 8.967 -6.148 4.828 1.00 92.19 373 SER A C 1
ATOM 2869 O O . SER A 1 373 ? 8.882 -6.220 3.604 1.00 92.19 373 SER A O 1
ATOM 2871 N N . ASP A 1 374 ? 10.019 -6.599 5.503 1.00 87.06 374 ASP A N 1
ATOM 2872 C CA . ASP A 1 374 ? 11.122 -7.320 4.862 1.00 87.06 374 ASP A CA 1
ATOM 2873 C C . ASP A 1 374 ? 10.951 -8.850 4.893 1.00 87.06 374 ASP A C 1
ATOM 2875 O O . ASP A 1 374 ? 11.606 -9.544 4.111 1.00 87.06 374 ASP A O 1
ATOM 2879 N N . ALA A 1 375 ? 10.080 -9.378 5.766 1.00 82.88 375 ALA A N 1
ATOM 2880 C CA . ALA A 1 375 ? 9.913 -10.820 5.985 1.00 82.88 375 ALA A CA 1
ATOM 2881 C C . ALA A 1 375 ? 8.632 -11.411 5.376 1.00 82.88 375 ALA A C 1
ATOM 2883 O O . ALA A 1 375 ? 8.609 -12.598 5.052 1.00 82.88 375 ALA A O 1
ATOM 2884 N N . LEU A 1 376 ? 7.567 -10.617 5.216 1.00 87.06 376 LEU A N 1
ATOM 2885 C CA . LEU A 1 376 ? 6.316 -11.106 4.637 1.00 87.06 376 LEU A CA 1
ATOM 2886 C C . LEU A 1 376 ? 6.489 -11.372 3.140 1.00 87.06 376 LEU A C 1
ATOM 2888 O O . LEU A 1 376 ? 6.843 -10.477 2.366 1.00 87.06 376 LEU A O 1
ATOM 2892 N N . SER A 1 377 ? 6.201 -12.608 2.736 1.00 83.88 377 SER A N 1
ATOM 2893 C CA . SER A 1 377 ? 6.391 -13.058 1.360 1.00 83.88 377 SER A CA 1
ATOM 2894 C C . SER A 1 377 ? 5.154 -12.760 0.507 1.00 83.88 377 SER A C 1
ATOM 2896 O O . SER A 1 377 ? 4.071 -13.271 0.799 1.00 83.88 377 SER A O 1
ATOM 2898 N N . PRO A 1 378 ? 5.267 -11.956 -0.563 1.00 85.81 378 PRO A N 1
ATOM 2899 C CA . PRO A 1 378 ? 4.157 -11.735 -1.476 1.00 85.81 378 PRO A CA 1
ATOM 2900 C C . PRO A 1 378 ? 3.864 -12.988 -2.307 1.00 85.81 378 PRO A C 1
ATOM 2902 O O . PRO A 1 378 ? 4.765 -13.742 -2.665 1.00 85.81 378 PRO A O 1
ATOM 2905 N N . THR A 1 379 ? 2.596 -13.159 -2.665 1.00 81.50 379 THR A N 1
ATOM 2906 C CA . THR A 1 379 ? 2.121 -14.152 -3.644 1.00 81.50 379 THR A CA 1
ATOM 2907 C C . THR A 1 379 ? 2.777 -13.979 -5.017 1.00 81.50 379 THR A C 1
ATOM 2909 O O . THR A 1 379 ? 3.346 -12.930 -5.317 1.00 81.50 379 THR A O 1
ATOM 2912 N N . ALA A 1 380 ? 2.650 -14.975 -5.902 1.00 69.06 380 ALA A N 1
ATOM 2913 C CA . ALA A 1 380 ? 3.181 -14.895 -7.269 1.00 69.06 380 ALA A CA 1
ATOM 2914 C C . ALA A 1 380 ? 2.645 -13.685 -8.064 1.00 69.06 380 ALA A C 1
ATOM 2916 O O . ALA A 1 380 ? 3.394 -13.075 -8.826 1.00 69.06 380 ALA A O 1
ATOM 2917 N N . SER A 1 381 ? 1.382 -13.293 -7.847 1.00 68.44 381 SER A N 1
ATOM 2918 C CA . SER A 1 381 ? 0.803 -12.072 -8.433 1.00 68.44 381 SER A CA 1
ATOM 2919 C C . SER A 1 381 ? 1.343 -10.783 -7.813 1.00 68.44 381 SER A C 1
ATOM 2921 O O . SER A 1 381 ? 1.226 -9.698 -8.393 1.00 68.44 381 SER A O 1
ATOM 2923 N N . ARG A 1 382 ? 1.957 -10.904 -6.632 1.00 75.69 382 ARG A N 1
ATOM 2924 C CA . ARG A 1 382 ? 2.407 -9.826 -5.754 1.00 75.69 382 ARG A CA 1
ATOM 2925 C C . ARG A 1 382 ? 1.295 -8.852 -5.401 1.00 75.69 382 ARG A C 1
ATOM 2927 O O . ARG A 1 382 ? 1.543 -7.660 -5.360 1.00 75.69 382 ARG A O 1
ATOM 2934 N N . GLU A 1 383 ? 0.086 -9.350 -5.167 1.00 82.62 383 GLU A N 1
ATOM 2935 C CA . GLU A 1 383 ? -1.067 -8.522 -4.764 1.00 82.62 383 GLU A CA 1
ATOM 2936 C C . GLU A 1 383 ? -1.602 -8.870 -3.378 1.00 82.62 383 GLU A C 1
ATOM 2938 O O . GLU A 1 383 ? -2.285 -8.065 -2.750 1.00 82.62 383 GLU A O 1
ATOM 2943 N N . GLN A 1 384 ? -1.266 -10.065 -2.901 1.00 87.94 384 GLN A N 1
ATOM 2944 C CA . GLN A 1 384 ? -1.549 -10.561 -1.561 1.00 87.94 384 GLN A CA 1
ATOM 2945 C C . GLN A 1 384 ? -0.265 -11.096 -0.931 1.00 87.94 384 GLN A C 1
ATOM 2947 O O . GLN A 1 384 ? 0.732 -11.313 -1.629 1.00 87.94 384 GLN A O 1
ATOM 2952 N N . ILE A 1 385 ? -0.306 -11.336 0.373 1.00 88.81 385 ILE A N 1
ATOM 2953 C CA . ILE A 1 385 ? 0.758 -12.007 1.124 1.00 88.81 385 ILE A CA 1
ATOM 2954 C C . ILE A 1 385 ? 0.427 -13.499 1.221 1.00 88.81 385 ILE A C 1
ATOM 2956 O O . ILE A 1 385 ? -0.745 -13.875 1.259 1.00 88.81 385 ILE A O 1
ATOM 2960 N N . HIS A 1 386 ? 1.451 -14.348 1.190 1.00 87.62 386 HIS A N 1
ATOM 2961 C CA . HIS A 1 386 ? 1.289 -15.777 1.420 1.00 87.62 386 HIS A CA 1
ATOM 2962 C C . HIS A 1 386 ? 0.786 -16.042 2.842 1.00 87.62 386 HIS A C 1
ATOM 2964 O O . HIS A 1 386 ? 1.278 -15.453 3.800 1.00 87.62 386 HIS A O 1
ATOM 2970 N N . ASP A 1 387 ? -0.189 -16.941 2.962 1.00 89.44 387 ASP A N 1
ATOM 2971 C CA . ASP A 1 387 ? -0.676 -17.405 4.259 1.00 89.44 387 ASP A CA 1
ATOM 2972 C C . ASP A 1 387 ? 0.284 -18.468 4.805 1.00 89.44 387 ASP A C 1
ATOM 2974 O O . ASP A 1 387 ? 0.223 -19.640 4.427 1.00 89.44 387 ASP A O 1
ATOM 2978 N N . ASP A 1 388 ? 1.244 -18.015 5.610 1.00 90.69 388 ASP A N 1
ATOM 2979 C CA . ASP A 1 388 ? 2.287 -18.824 6.232 1.00 90.69 388 ASP A CA 1
ATOM 2980 C C . ASP A 1 388 ? 2.393 -18.554 7.747 1.00 90.69 388 ASP A C 1
ATOM 2982 O O . ASP A 1 388 ? 1.727 -17.682 8.315 1.00 90.69 388 ASP A O 1
ATOM 2986 N N . GLU A 1 389 ? 3.236 -19.329 8.433 1.00 91.75 389 GLU A N 1
ATOM 2987 C CA . GLU A 1 389 ? 3.450 -19.184 9.880 1.00 91.75 389 GLU A CA 1
ATOM 2988 C C . GLU A 1 389 ? 4.013 -17.802 10.258 1.00 91.75 389 GLU A C 1
ATOM 2990 O O . GLU A 1 389 ? 3.734 -17.299 11.349 1.00 91.75 389 GLU A O 1
ATOM 2995 N N . ILE A 1 390 ? 4.763 -17.158 9.354 1.00 91.25 390 ILE A N 1
ATOM 2996 C CA . ILE A 1 390 ? 5.335 -15.824 9.573 1.00 91.25 390 ILE A CA 1
ATOM 2997 C C . ILE A 1 390 ? 4.219 -14.778 9.566 1.00 91.25 390 ILE A C 1
ATOM 2999 O O . ILE A 1 390 ? 4.178 -13.925 10.459 1.00 91.25 390 ILE A O 1
ATOM 3003 N N . LEU A 1 391 ? 3.292 -14.846 8.606 1.00 93.50 391 LEU A N 1
ATOM 3004 C CA . LEU A 1 391 ? 2.116 -13.985 8.552 1.00 93.50 391 LEU A CA 1
ATOM 3005 C C . LEU A 1 391 ? 1.246 -14.180 9.794 1.00 93.50 391 LEU A C 1
ATOM 3007 O O . LEU A 1 391 ? 0.840 -13.191 10.405 1.00 93.50 391 LEU A O 1
ATOM 3011 N N . LEU A 1 392 ? 1.003 -15.430 10.198 1.00 93.94 392 LEU A N 1
ATOM 3012 C CA . LEU A 1 392 ? 0.221 -15.747 11.392 1.00 93.94 392 LEU A CA 1
ATOM 3013 C C . LEU A 1 392 ? 0.834 -15.116 12.652 1.00 93.94 392 LEU A C 1
ATOM 3015 O O . LEU A 1 392 ? 0.161 -14.354 13.347 1.00 93.94 392 LEU A O 1
ATOM 3019 N N . ALA A 1 393 ? 2.122 -15.360 12.906 1.00 94.19 393 ALA A N 1
ATOM 3020 C CA . ALA A 1 393 ? 2.822 -14.806 14.065 1.00 94.19 393 ALA A CA 1
ATOM 3021 C C . ALA A 1 393 ? 2.875 -13.268 14.035 1.00 94.19 393 ALA A C 1
ATOM 3023 O O . ALA A 1 393 ? 2.709 -12.603 15.061 1.00 94.19 393 ALA A O 1
ATOM 3024 N N . THR A 1 394 ? 3.068 -12.686 12.848 1.00 95.19 394 THR A N 1
ATOM 3025 C CA . THR A 1 394 ? 3.052 -11.232 12.645 1.00 95.19 394 THR A CA 1
ATOM 3026 C C . THR A 1 394 ? 1.683 -10.647 12.975 1.00 95.19 394 THR A C 1
ATOM 3028 O O . THR A 1 394 ? 1.596 -9.656 13.702 1.00 95.19 394 THR A O 1
ATOM 3031 N N . ARG A 1 395 ? 0.607 -11.262 12.475 1.00 95.38 395 ARG A N 1
ATOM 3032 C CA . ARG A 1 395 ? -0.773 -10.842 12.731 1.00 95.38 395 ARG A CA 1
ATOM 3033 C C . ARG A 1 395 ? -1.092 -10.853 14.222 1.00 95.38 395 ARG A C 1
ATOM 3035 O O . ARG A 1 395 ? -1.692 -9.898 14.715 1.00 95.38 395 ARG A O 1
ATOM 3042 N N . ASP A 1 396 ? -0.660 -11.887 14.937 1.00 94.75 396 ASP A N 1
ATOM 3043 C CA . ASP A 1 396 ? -0.872 -12.006 16.381 1.00 94.75 396 ASP A CA 1
ATOM 3044 C C . ASP A 1 396 ? -0.111 -10.917 17.154 1.00 94.75 396 ASP A C 1
ATOM 3046 O O . ASP A 1 396 ? -0.681 -10.260 18.030 1.00 94.75 396 ASP A O 1
ATOM 3050 N N . ALA A 1 397 ? 1.143 -10.641 16.777 1.00 96.44 397 ALA A N 1
ATOM 3051 C CA . ALA A 1 397 ? 1.949 -9.576 17.378 1.00 96.44 397 ALA A CA 1
ATOM 3052 C C . ALA A 1 397 ? 1.372 -8.170 17.120 1.00 96.44 397 ALA A C 1
ATOM 3054 O O . ALA A 1 397 ? 1.350 -7.327 18.021 1.00 96.44 397 ALA A O 1
ATOM 3055 N N . LEU A 1 398 ? 0.874 -7.909 15.907 1.00 96.81 398 LEU A N 1
ATOM 3056 C CA . LEU A 1 398 ? 0.178 -6.661 15.576 1.00 96.81 398 LEU A CA 1
ATOM 3057 C C . LEU A 1 398 ? -1.150 -6.549 16.337 1.00 96.81 398 LEU A C 1
ATOM 3059 O O . LEU A 1 398 ? -1.491 -5.479 16.841 1.00 96.81 398 LEU A O 1
ATOM 3063 N N . GLY A 1 399 ? -1.879 -7.658 16.474 1.00 95.38 399 GLY A N 1
ATOM 3064 C CA . GLY A 1 399 ? -3.089 -7.742 17.284 1.00 95.38 399 GLY A CA 1
ATOM 3065 C C . GLY A 1 399 ? -2.842 -7.390 18.748 1.00 95.38 399 GLY A C 1
ATOM 3066 O O . GLY A 1 399 ? -3.611 -6.626 19.327 1.00 95.38 399 GLY A O 1
ATOM 3067 N N . ALA A 1 400 ? -1.752 -7.884 19.337 1.00 95.44 400 ALA A N 1
ATOM 3068 C CA . ALA A 1 400 ? -1.366 -7.549 20.706 1.00 95.44 400 ALA A CA 1
ATOM 3069 C C . ALA A 1 400 ? -1.117 -6.041 20.891 1.00 95.44 400 ALA A C 1
ATOM 3071 O O . ALA A 1 400 ? -1.648 -5.456 21.831 1.00 95.44 400 ALA A O 1
ATOM 3072 N N . GLN A 1 401 ? -0.411 -5.390 19.960 1.00 97.50 401 GLN A N 1
ATOM 3073 C CA . GLN A 1 401 ? -0.177 -3.937 20.002 1.00 97.50 401 GLN A CA 1
ATOM 3074 C C . GLN A 1 401 ? -1.475 -3.128 19.894 1.00 97.50 401 GLN A C 1
ATOM 3076 O O . GLN A 1 401 ? -1.665 -2.138 20.599 1.00 97.50 401 GLN A O 1
ATOM 3081 N N . LEU A 1 402 ? -2.400 -3.557 19.031 1.00 96.19 402 LEU A N 1
ATOM 3082 C CA . LEU A 1 402 ? -3.711 -2.921 18.906 1.00 96.19 402 LEU A CA 1
ATOM 3083 C C . LEU A 1 402 ? -4.546 -3.059 20.191 1.00 96.19 402 LEU A C 1
ATOM 3085 O O . LEU A 1 402 ? -5.251 -2.116 20.557 1.00 96.19 402 LEU A O 1
ATOM 3089 N N . LYS A 1 403 ? -4.459 -4.206 20.879 1.00 94.81 403 LYS A N 1
ATOM 3090 C CA . LYS A 1 403 ? -5.100 -4.420 22.187 1.00 94.81 403 LYS A CA 1
ATOM 3091 C C . LYS A 1 403 ? -4.494 -3.529 23.262 1.00 94.81 403 LYS A C 1
ATOM 3093 O O . LYS A 1 403 ? -5.229 -2.817 23.937 1.00 94.81 403 LYS A O 1
ATOM 3098 N N . GLU A 1 404 ? -3.168 -3.500 23.361 1.00 95.50 404 GLU A N 1
ATOM 3099 C CA . GLU A 1 404 ? -2.451 -2.643 24.308 1.00 95.50 404 GLU A CA 1
ATOM 3100 C C . GLU A 1 404 ? -2.820 -1.166 24.109 1.00 95.50 404 GLU A C 1
ATOM 3102 O O . GLU A 1 404 ? -3.170 -0.469 25.065 1.00 95.50 404 GLU A O 1
ATOM 3107 N N . TRP A 1 405 ? -2.846 -0.704 22.854 1.00 95.94 405 TRP A N 1
ATOM 3108 C CA . TRP A 1 405 ? -3.305 0.640 22.520 1.00 95.94 405 TRP A CA 1
ATOM 3109 C C . TRP A 1 405 ? -4.746 0.890 22.980 1.00 95.94 405 TRP A C 1
ATOM 3111 O O . TRP A 1 405 ? -5.030 1.951 23.547 1.00 95.94 405 TRP A O 1
ATOM 3121 N N . ALA A 1 406 ? -5.655 -0.063 22.747 1.00 93.81 406 ALA A N 1
ATOM 3122 C CA . ALA A 1 406 ? -7.056 0.060 23.133 1.00 93.81 406 ALA A CA 1
ATOM 3123 C C . ALA A 1 406 ? -7.196 0.168 24.658 1.00 93.81 406 ALA A C 1
ATOM 3125 O O . ALA A 1 406 ? -7.850 1.092 25.143 1.00 93.81 406 ALA A O 1
ATOM 3126 N N . THR A 1 407 ? -6.529 -0.706 25.415 1.00 93.19 407 THR A N 1
ATOM 3127 C CA . THR A 1 407 ? -6.530 -0.677 26.883 1.00 93.19 407 THR A CA 1
ATOM 3128 C C . THR A 1 407 ? -5.959 0.640 27.414 1.00 93.19 407 THR A C 1
ATOM 3130 O O . THR A 1 407 ? -6.582 1.288 28.259 1.00 93.19 407 THR A O 1
ATOM 3133 N N . ALA A 1 408 ? -4.819 1.095 26.892 1.00 93.81 408 ALA A N 1
ATOM 3134 C CA . ALA A 1 408 ? -4.167 2.319 27.358 1.00 93.81 408 ALA A CA 1
ATOM 3135 C C . ALA A 1 408 ? -4.953 3.595 27.005 1.00 93.81 408 ALA A C 1
ATOM 3137 O O . ALA A 1 408 ? -5.049 4.520 27.812 1.00 93.81 408 ALA A O 1
ATOM 3138 N N . THR A 1 409 ? -5.532 3.658 25.803 1.00 93.75 409 THR A N 1
ATOM 3139 C CA . THR A 1 409 ? -6.138 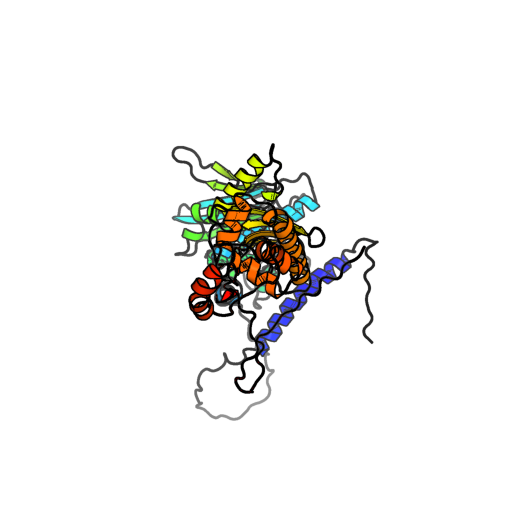4.891 25.273 1.00 93.75 409 THR A CA 1
ATOM 3140 C C . THR A 1 409 ? -7.610 5.026 25.643 1.00 93.75 409 THR A C 1
ATOM 3142 O O . THR A 1 409 ? -8.083 6.132 25.909 1.00 93.75 409 THR A O 1
ATOM 3145 N N . LEU A 1 410 ? -8.364 3.924 25.637 1.00 93.69 410 LEU A N 1
ATOM 3146 C CA . LEU A 1 410 ? -9.822 3.978 25.768 1.00 93.69 410 LEU A CA 1
ATOM 3147 C C . LEU A 1 410 ? -10.293 4.019 27.223 1.00 93.69 410 LEU A C 1
ATOM 3149 O O . LEU A 1 410 ? -11.390 4.505 27.480 1.00 93.69 410 LEU A O 1
ATOM 3153 N N . THR A 1 411 ? -9.466 3.576 28.173 1.00 90.06 411 THR A N 1
ATOM 3154 C CA . THR A 1 411 ? -9.765 3.665 29.615 1.00 90.06 411 THR A CA 1
ATOM 3155 C C . THR A 1 411 ? -9.778 5.098 30.137 1.00 90.06 411 THR A C 1
ATOM 3157 O O . THR A 1 411 ? -10.494 5.391 31.092 1.00 90.06 411 THR A O 1
ATOM 3160 N N . THR A 1 412 ? -9.016 6.000 29.515 1.00 90.12 412 THR A N 1
ATOM 3161 C CA . THR A 1 412 ? -8.960 7.409 29.912 1.00 90.12 412 THR A CA 1
ATOM 3162 C C . THR A 1 412 ? -9.947 8.232 29.073 1.00 90.12 412 THR A C 1
ATOM 3164 O O . THR A 1 412 ? -9.845 8.258 27.838 1.00 90.12 412 THR A O 1
ATOM 3167 N N . PRO A 1 413 ? -10.909 8.945 29.694 1.00 88.75 413 PRO A N 1
ATOM 3168 C CA . PRO A 1 413 ? -11.847 9.787 28.961 1.00 88.75 413 PRO A CA 1
ATOM 3169 C C . PRO A 1 413 ? -11.126 10.885 28.173 1.00 88.75 413 PRO A C 1
ATOM 3171 O O . PRO A 1 413 ? -10.436 11.738 28.724 1.00 88.75 413 PRO A O 1
ATOM 3174 N N . SER A 1 414 ? -11.308 10.882 26.858 1.00 93.81 414 SER A N 1
ATOM 3175 C CA . SER A 1 414 ? -10.738 11.855 25.934 1.00 93.81 414 SER A CA 1
ATOM 3176 C C . SER A 1 414 ? -11.675 12.047 24.743 1.00 93.81 414 SER A C 1
ATOM 3178 O O . SER A 1 414 ? -12.626 11.289 24.536 1.00 93.81 414 SER A O 1
ATOM 3180 N N . THR A 1 415 ? -11.422 13.071 23.926 1.00 93.81 415 THR A N 1
ATOM 3181 C CA . THR A 1 415 ? -12.178 13.255 22.677 1.00 93.81 415 THR A CA 1
ATOM 3182 C C . THR A 1 415 ? -12.009 12.065 21.736 1.00 93.81 415 THR A C 1
ATOM 3184 O O . THR A 1 415 ? -12.974 11.672 21.085 1.00 93.81 415 THR A O 1
ATOM 3187 N N . LEU A 1 416 ? -10.814 11.468 21.694 1.00 93.75 416 LEU A N 1
ATOM 3188 C CA . LEU A 1 416 ? -10.545 10.286 20.883 1.00 93.75 416 LEU A CA 1
ATOM 3189 C C . LEU A 1 416 ? -11.303 9.065 21.407 1.00 93.75 416 LEU A C 1
ATOM 3191 O O . LEU A 1 416 ? -12.004 8.431 20.625 1.00 93.75 416 LEU A O 1
ATOM 3195 N N . SER A 1 417 ? -11.214 8.759 22.706 1.00 94.44 417 SER A N 1
ATOM 3196 C CA . SER A 1 417 ? -11.863 7.567 23.267 1.00 94.44 417 SER A CA 1
ATOM 3197 C C . SER A 1 417 ? -13.383 7.632 23.150 1.00 94.44 417 SER A C 1
ATOM 3199 O O . SER A 1 417 ? -13.997 6.654 22.733 1.00 94.44 417 SER A O 1
ATOM 3201 N N . ARG A 1 418 ? -13.992 8.802 23.384 1.00 92.62 418 ARG A N 1
ATOM 3202 C CA . ARG A 1 418 ? -15.437 8.998 23.190 1.00 92.62 418 ARG A CA 1
ATOM 3203 C C . ARG A 1 418 ? -15.862 8.754 21.742 1.00 92.62 418 ARG A C 1
ATOM 3205 O O . ARG A 1 418 ? -16.738 7.932 21.496 1.00 92.62 418 ARG A O 1
ATOM 3212 N N . ARG A 1 419 ? -15.196 9.410 20.782 1.00 94.94 419 ARG A N 1
ATOM 3213 C CA . ARG A 1 419 ? -15.498 9.236 19.350 1.00 94.94 419 ARG A CA 1
ATOM 3214 C C . ARG A 1 419 ? -15.262 7.801 18.894 1.00 94.94 419 ARG A C 1
ATOM 3216 O O . ARG A 1 419 ? -16.019 7.289 18.072 1.00 94.94 419 ARG A O 1
ATOM 3223 N N . PHE A 1 420 ? -14.224 7.153 19.419 1.00 94.69 420 PHE A N 1
ATOM 3224 C CA . PHE A 1 420 ? -13.937 5.755 19.137 1.00 94.69 420 PHE A CA 1
ATOM 3225 C C . PHE A 1 420 ? -15.065 4.852 19.628 1.00 94.69 420 PHE A C 1
ATOM 3227 O O . PHE A 1 420 ? -15.562 4.055 18.845 1.00 94.69 420 PHE A O 1
ATOM 3234 N N . VAL A 1 421 ? -15.499 4.987 20.883 1.00 91.44 421 VAL A N 1
ATOM 3235 C CA . VAL A 1 421 ? -16.587 4.174 21.446 1.00 91.44 421 VAL A CA 1
ATOM 3236 C C . VAL A 1 421 ? -17.887 4.397 20.673 1.00 91.44 421 VAL A C 1
ATOM 3238 O O . VAL A 1 421 ? -18.524 3.430 20.262 1.00 91.44 421 VAL A O 1
ATOM 3241 N N . GLU A 1 422 ? -18.247 5.649 20.388 1.00 89.94 422 GLU A N 1
ATOM 3242 C CA . GLU A 1 422 ? -19.438 5.980 19.594 1.00 89.94 422 GLU A CA 1
ATOM 3243 C C . GLU A 1 422 ? -19.411 5.299 18.214 1.00 89.94 422 GLU A C 1
ATOM 3245 O O . GLU A 1 422 ? -20.397 4.692 17.794 1.00 89.94 422 GLU A O 1
ATOM 3250 N N . THR A 1 423 ? -18.261 5.333 17.535 1.00 91.88 423 THR A N 1
ATOM 3251 C CA . THR A 1 423 ? -18.119 4.854 16.150 1.00 91.88 423 THR A CA 1
ATOM 3252 C C . THR A 1 423 ? -17.888 3.341 16.054 1.00 91.88 423 THR A C 1
ATOM 3254 O O . THR A 1 423 ? -18.451 2.677 15.188 1.00 91.88 423 THR A O 1
ATOM 3257 N N . HIS A 1 424 ? -17.063 2.783 16.940 1.00 91.00 424 HIS A N 1
ATOM 3258 C CA . HIS A 1 424 ? -16.455 1.451 16.816 1.00 91.00 424 HIS A CA 1
ATOM 3259 C C . HIS A 1 424 ? -16.762 0.520 17.996 1.00 91.00 424 HIS A C 1
ATOM 3261 O O . HIS A 1 424 ? -16.070 -0.481 18.185 1.00 91.00 424 HIS A O 1
ATOM 3267 N N . HIS A 1 425 ? -17.819 0.780 18.774 1.00 85.75 425 HIS A N 1
ATOM 3268 C CA . HIS A 1 425 ? -18.254 -0.111 19.862 1.00 85.75 425 HIS A CA 1
ATOM 3269 C C . HIS A 1 425 ? -18.420 -1.579 19.425 1.00 85.75 425 HIS A C 1
ATOM 3271 O O . HIS A 1 425 ? -18.177 -2.478 20.226 1.00 85.75 425 HIS A O 1
ATOM 3277 N N . LEU A 1 426 ? -18.788 -1.849 18.165 1.00 81.88 426 LEU A N 1
ATOM 3278 C CA . LEU A 1 426 ? -18.892 -3.215 17.635 1.00 81.88 426 LEU A CA 1
ATOM 3279 C C . LEU A 1 426 ? -17.550 -3.952 17.594 1.00 81.88 426 LEU A C 1
ATOM 3281 O O . LEU A 1 426 ? -17.519 -5.148 17.868 1.00 81.88 426 LEU A O 1
ATOM 3285 N N . ALA A 1 427 ? -16.450 -3.260 17.290 1.00 85.25 427 ALA A N 1
ATOM 3286 C CA . ALA A 1 427 ? -15.122 -3.869 17.294 1.00 85.25 427 ALA A CA 1
ATOM 3287 C C . ALA A 1 427 ? -14.714 -4.279 18.715 1.00 85.25 427 ALA A C 1
ATOM 3289 O O . ALA A 1 427 ? -14.261 -5.401 18.930 1.00 85.25 427 ALA A O 1
ATOM 3290 N N . LEU A 1 428 ? -14.973 -3.409 19.701 1.00 85.00 428 LEU A N 1
ATOM 3291 C CA . LEU A 1 428 ? -14.742 -3.716 21.117 1.00 85.00 428 LEU A CA 1
ATOM 3292 C C . LEU A 1 428 ? -15.588 -4.897 21.591 1.00 85.00 428 LEU A C 1
ATOM 3294 O O . LEU A 1 428 ? -15.069 -5.789 22.253 1.00 85.00 428 LEU A O 1
ATOM 3298 N N . ARG A 1 429 ? -16.872 -4.939 21.217 1.00 82.19 429 ARG A N 1
ATOM 3299 C CA . ARG A 1 429 ? -17.762 -6.062 21.549 1.00 82.19 429 ARG A CA 1
ATOM 3300 C C . ARG A 1 429 ? -17.296 -7.365 20.915 1.00 82.19 429 ARG A C 1
ATOM 3302 O O . ARG A 1 429 ? -17.275 -8.381 21.593 1.00 82.19 429 ARG A O 1
ATOM 3309 N N . SER A 1 430 ? -16.903 -7.333 19.641 1.00 81.12 430 SER A N 1
ATOM 3310 C CA . SER A 1 430 ? -16.388 -8.511 18.938 1.00 81.12 430 SER A CA 1
ATOM 3311 C C . SER A 1 430 ? -15.179 -9.102 19.655 1.00 81.12 430 SER A C 1
ATOM 3313 O O . SER A 1 430 ? -15.083 -10.315 19.789 1.00 81.12 430 SER A O 1
ATOM 3315 N N . LEU A 1 431 ? -14.273 -8.245 20.122 1.00 82.31 431 LEU A N 1
ATOM 3316 C CA . LEU A 1 431 ? -13.054 -8.659 20.800 1.00 82.31 431 LEU A CA 1
ATOM 3317 C C . LEU A 1 431 ? -13.322 -9.149 22.236 1.00 82.31 431 LEU A C 1
ATOM 3319 O O . LEU A 1 431 ? -12.766 -10.160 22.655 1.00 82.31 431 LEU A O 1
ATOM 3323 N N . ALA A 1 432 ? -14.257 -8.512 22.948 1.00 84.00 432 ALA A N 1
ATOM 3324 C CA . ALA A 1 432 ? -14.715 -8.917 24.280 1.00 84.00 432 ALA A CA 1
ATOM 3325 C C . ALA A 1 432 ? -15.370 -10.312 24.333 1.00 84.00 432 ALA A C 1
ATOM 3327 O O . ALA A 1 432 ? -15.499 -10.891 25.409 1.00 84.00 432 ALA A O 1
ATOM 3328 N N . LEU A 1 433 ? -15.809 -10.869 23.197 1.00 80.94 433 LEU A N 1
ATOM 3329 C CA . LEU A 1 433 ? -16.368 -12.227 23.149 1.00 80.94 433 LEU A CA 1
ATOM 3330 C C . LEU A 1 433 ? -15.305 -13.320 23.304 1.00 80.94 433 LEU A C 1
ATOM 3332 O O . LEU A 1 433 ? -15.647 -14.442 23.684 1.00 80.94 433 LEU A O 1
ATOM 3336 N N . THR A 1 434 ? -14.053 -13.008 22.973 1.00 78.56 434 THR A N 1
ATOM 3337 C CA . THR A 1 434 ? -12.961 -13.984 22.860 1.00 78.56 434 THR A CA 1
ATOM 3338 C C . THR A 1 434 ? -11.750 -13.655 23.728 1.00 78.56 434 THR A C 1
ATOM 3340 O O . THR A 1 434 ? -10.856 -14.488 23.830 1.00 78.56 434 THR A O 1
ATOM 3343 N N . ASP A 1 435 ? -11.692 -12.464 24.327 1.00 84.94 435 ASP A N 1
ATOM 3344 C CA . ASP A 1 435 ? -10.542 -11.973 25.090 1.00 84.94 435 ASP A CA 1
ATOM 3345 C C . ASP A 1 435 ? -11.004 -11.306 26.400 1.00 84.94 435 ASP A C 1
ATOM 3347 O O . ASP A 1 435 ? -11.760 -10.331 26.383 1.00 84.94 435 ASP A O 1
ATOM 3351 N N . ASP A 1 436 ? -10.565 -11.857 27.538 1.00 86.19 436 ASP A N 1
ATOM 3352 C CA . ASP A 1 436 ? -11.007 -11.445 28.879 1.00 86.19 436 ASP A CA 1
ATOM 3353 C C . ASP A 1 436 ? -10.531 -10.032 29.261 1.00 86.19 436 ASP A C 1
ATOM 3355 O O . ASP A 1 436 ? -11.252 -9.296 29.938 1.00 86.19 436 ASP A O 1
ATOM 3359 N N . GLU A 1 437 ? -9.342 -9.618 28.813 1.00 86.88 437 GLU A N 1
ATOM 3360 C CA . GLU A 1 437 ? -8.832 -8.262 29.061 1.00 86.88 437 GLU A CA 1
ATOM 3361 C C . GLU A 1 437 ? -9.696 -7.236 28.322 1.00 86.88 437 GLU A C 1
ATOM 3363 O O . GLU A 1 437 ? -10.081 -6.190 28.853 1.00 86.88 437 GLU A O 1
ATOM 3368 N N . MET A 1 438 ? -10.066 -7.573 27.092 1.00 87.06 438 MET A N 1
ATOM 3369 C CA . MET A 1 438 ? -10.905 -6.730 26.256 1.00 87.06 438 MET A CA 1
ATOM 3370 C C . MET A 1 438 ? -12.367 -6.739 26.699 1.00 87.06 438 MET A C 1
ATOM 3372 O O . MET A 1 438 ? -13.054 -5.730 26.530 1.00 87.06 438 MET A O 1
ATOM 3376 N N . LEU A 1 439 ? -12.836 -7.823 27.322 1.00 84.00 439 LEU A N 1
ATOM 3377 C CA . LEU A 1 439 ? -14.116 -7.867 28.025 1.00 84.00 439 LEU A CA 1
ATOM 3378 C C . LEU A 1 439 ? -14.142 -6.886 29.201 1.00 84.00 439 LEU A C 1
ATOM 3380 O O . LEU A 1 439 ? -15.098 -6.122 29.346 1.00 84.00 439 LEU A O 1
ATOM 3384 N N . ASP A 1 440 ? -13.079 -6.861 30.001 1.00 86.56 440 ASP A N 1
ATOM 3385 C CA . ASP A 1 440 ? -12.927 -5.935 31.123 1.00 86.56 440 ASP A CA 1
ATOM 3386 C C . ASP A 1 440 ? -12.824 -4.470 30.641 1.00 86.56 440 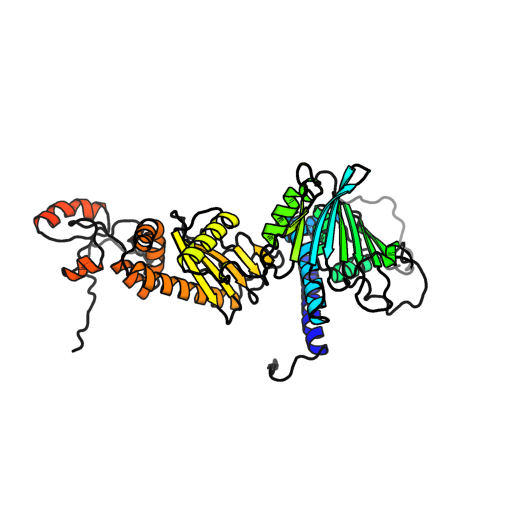ASP A C 1
ATOM 3388 O O . ASP A 1 440 ? -13.452 -3.568 31.205 1.00 86.56 440 ASP A O 1
ATOM 3392 N N . LEU A 1 441 ? -12.125 -4.216 29.526 1.00 88.31 441 LEU A N 1
ATOM 3393 C CA . LEU A 1 441 ? -12.144 -2.907 28.864 1.00 88.31 441 LEU A CA 1
ATOM 3394 C C . LEU A 1 441 ? -13.555 -2.527 28.400 1.00 88.31 441 LEU A C 1
ATOM 3396 O O . LEU A 1 441 ? -14.020 -1.427 28.689 1.00 88.31 441 LEU A O 1
ATOM 3400 N N . ALA A 1 442 ? -14.249 -3.423 27.699 1.00 87.44 442 ALA A N 1
ATOM 3401 C CA . ALA A 1 442 ? -15.590 -3.175 27.186 1.00 87.44 442 ALA A CA 1
ATOM 3402 C C . ALA A 1 442 ? -16.582 -2.861 28.317 1.00 87.44 442 ALA A C 1
ATOM 3404 O O . ALA A 1 442 ? -17.351 -1.907 28.201 1.00 87.44 442 ALA A O 1
ATOM 3405 N N . ALA A 1 443 ? -16.519 -3.594 29.432 1.00 85.75 443 ALA A N 1
ATOM 3406 C CA . ALA A 1 443 ? -17.346 -3.351 30.613 1.00 85.75 443 ALA A CA 1
ATOM 3407 C C . ALA A 1 443 ? -17.120 -1.959 31.230 1.00 85.75 443 ALA A C 1
ATOM 3409 O O . ALA A 1 443 ? -18.053 -1.378 31.788 1.00 85.75 443 ALA A O 1
ATOM 3410 N N . ARG A 1 444 ? -15.899 -1.422 31.106 1.00 88.50 444 ARG A N 1
ATOM 3411 C CA . ARG A 1 444 ? -15.513 -0.088 31.583 1.00 88.50 444 ARG A CA 1
ATOM 3412 C C . ARG A 1 444 ? -15.920 1.059 30.674 1.00 88.50 444 ARG A C 1
ATOM 3414 O O . ARG A 1 444 ? -16.160 2.145 31.183 1.00 88.50 444 ARG A O 1
ATOM 3421 N N . VAL A 1 445 ? -15.896 0.867 29.356 1.00 88.25 445 VAL A N 1
ATOM 3422 C CA . VAL A 1 445 ? -15.966 1.993 28.403 1.00 88.25 445 VAL A CA 1
ATOM 3423 C C . VAL A 1 445 ? -17.246 2.018 27.581 1.00 88.25 445 VAL A C 1
ATOM 3425 O O . VAL A 1 445 ? -17.615 3.075 27.074 1.00 88.25 445 VAL A O 1
ATOM 3428 N N . LEU A 1 446 ? -17.921 0.877 27.411 1.00 86.25 446 LEU A N 1
ATOM 3429 C CA . LEU A 1 446 ? -19.131 0.813 26.602 1.00 86.25 446 LEU A CA 1
ATOM 3430 C C . LEU A 1 446 ? -20.347 1.244 27.428 1.00 86.25 446 LEU A C 1
ATOM 3432 O O . LEU A 1 446 ? -20.648 0.609 28.443 1.00 86.25 446 LEU A O 1
ATOM 3436 N N . PRO A 1 447 ? -21.088 2.276 26.989 1.00 84.12 447 PRO A N 1
ATOM 3437 C CA . PRO A 1 447 ? -22.352 2.618 27.612 1.00 84.12 447 PRO A CA 1
ATOM 3438 C C . PRO A 1 447 ? -23.420 1.589 27.227 1.00 84.12 447 PRO A C 1
ATOM 3440 O O . PRO A 1 447 ? -23.573 1.224 26.059 1.00 84.12 447 PRO A O 1
ATOM 3443 N N . PHE A 1 448 ? -24.194 1.161 28.216 1.00 83.44 448 PHE A N 1
ATOM 3444 C CA . PHE A 1 448 ? -25.408 0.378 28.049 1.00 83.44 448 PHE A CA 1
ATOM 3445 C C . PHE A 1 448 ? -26.622 1.244 28.361 1.00 83.44 448 PHE A C 1
ATOM 3447 O O . PHE A 1 448 ? -26.584 2.116 29.230 1.00 83.44 448 PHE A O 1
ATOM 3454 N N . GLU A 1 449 ? -27.725 0.993 27.658 1.00 85.56 449 GLU A N 1
ATOM 3455 C CA . GLU A 1 449 ? -29.011 1.577 28.024 1.00 85.56 449 GLU A CA 1
ATOM 3456 C C . GLU A 1 449 ? -29.474 0.954 29.346 1.00 85.56 449 GLU A C 1
ATOM 3458 O O . GLU A 1 449 ? -29.621 -0.266 29.448 1.00 85.56 449 GLU A O 1
ATOM 3463 N N . THR A 1 450 ? -29.713 1.789 30.356 1.00 89.75 450 THR A N 1
ATOM 3464 C CA . THR A 1 450 ? -30.244 1.354 31.650 1.00 89.75 450 THR A CA 1
ATOM 3465 C C . THR A 1 450 ? -31.496 2.138 32.032 1.00 89.75 450 THR A C 1
ATOM 3467 O O . THR A 1 450 ? -31.869 3.138 31.405 1.00 89.75 450 THR A O 1
ATOM 3470 N N . THR A 1 451 ? -32.189 1.688 33.077 1.00 91.06 451 THR A N 1
ATOM 3471 C CA . THR A 1 451 ? -33.310 2.441 33.657 1.00 91.06 451 THR A CA 1
ATOM 3472 C C . THR A 1 451 ? -32.887 3.801 34.213 1.00 91.06 451 THR A C 1
ATOM 3474 O O . THR A 1 451 ? -33.721 4.703 34.242 1.00 91.06 451 THR A O 1
ATOM 3477 N N . ASP A 1 452 ? -31.609 3.988 34.531 1.00 88.50 452 ASP A N 1
ATOM 3478 C CA . ASP A 1 452 ? -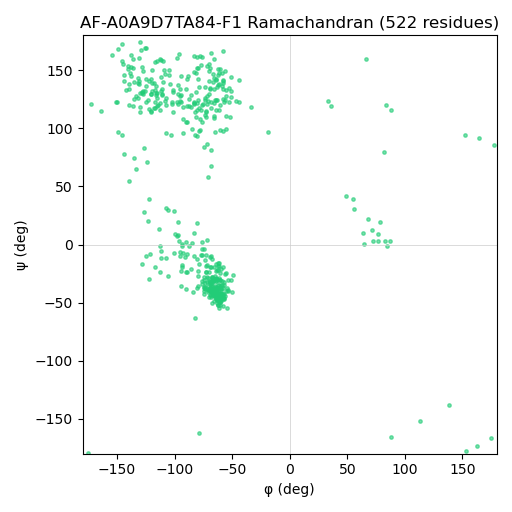31.021 5.226 35.049 1.00 88.50 452 ASP A CA 1
ATOM 3479 C C . ASP A 1 452 ? -30.180 5.970 33.987 1.00 88.50 452 ASP A C 1
ATOM 3481 O O . ASP A 1 452 ? -29.200 6.651 34.271 1.00 88.50 452 ASP A O 1
ATOM 3485 N N . GLY A 1 453 ? -30.544 5.812 32.711 1.00 87.69 453 GLY A N 1
ATOM 3486 C CA . GLY A 1 453 ? -29.826 6.421 31.590 1.00 87.69 453 GLY A CA 1
ATOM 3487 C C . GLY A 1 453 ? -28.679 5.553 31.072 1.00 87.69 453 GLY A C 1
ATOM 3488 O O . GLY A 1 453 ? -28.623 4.349 31.322 1.00 87.69 453 GLY A O 1
ATOM 3489 N N . ALA A 1 454 ? -27.794 6.141 30.270 1.00 87.38 454 ALA A N 1
ATOM 3490 C CA . ALA A 1 454 ? -26.657 5.420 29.710 1.00 87.38 454 ALA A CA 1
ATOM 3491 C C . ALA A 1 454 ? -25.552 5.281 30.768 1.00 87.38 454 ALA A C 1
ATOM 3493 O O . ALA A 1 454 ? -25.016 6.291 31.221 1.00 87.38 454 ALA A O 1
ATOM 3494 N N . ARG A 1 455 ? -25.214 4.047 31.149 1.00 87.38 455 ARG A N 1
ATOM 3495 C CA . ARG A 1 455 ? -24.179 3.738 32.154 1.00 87.38 455 ARG A CA 1
ATOM 3496 C C . ARG A 1 455 ? -23.321 2.568 31.697 1.00 87.38 455 ARG A C 1
ATOM 3498 O O . ARG A 1 455 ? -23.785 1.737 30.918 1.00 87.38 455 ARG A O 1
ATOM 3505 N N . THR A 1 456 ? -22.076 2.495 32.151 1.00 86.62 456 THR A N 1
ATOM 3506 C CA . THR A 1 456 ? -21.204 1.349 31.848 1.00 86.62 456 THR A CA 1
ATOM 3507 C C . THR A 1 456 ? -21.531 0.173 32.769 1.00 86.62 456 THR A C 1
ATOM 3509 O O . THR A 1 456 ? -22.149 0.351 33.820 1.00 86.62 456 THR A O 1
ATOM 3512 N N . LEU A 1 457 ? -21.124 -1.049 32.405 1.00 84.88 457 LEU A N 1
ATOM 3513 C CA . LEU A 1 457 ? -21.327 -2.204 33.292 1.00 84.88 457 LEU A CA 1
ATOM 3514 C C . LEU A 1 457 ? -20.543 -2.058 34.595 1.00 84.88 457 LEU A C 1
ATOM 3516 O O . LEU A 1 457 ? -21.009 -2.529 35.629 1.00 84.88 457 LEU A O 1
ATOM 3520 N N . ARG A 1 458 ? -19.386 -1.389 34.557 1.00 84.88 458 ARG A N 1
ATOM 3521 C CA . ARG A 1 458 ? -18.613 -1.095 35.763 1.00 84.88 458 ARG A CA 1
ATOM 3522 C C . ARG A 1 458 ? -19.368 -0.166 36.708 1.00 84.88 458 ARG A C 1
ATOM 3524 O O . ARG A 1 458 ? -19.462 -0.492 37.884 1.00 84.88 458 ARG A O 1
ATOM 3531 N N . ASP A 1 459 ? -19.961 0.912 36.195 1.00 86.31 459 ASP A N 1
ATOM 3532 C CA . ASP A 1 459 ? -20.740 1.837 37.030 1.00 86.31 459 ASP A CA 1
ATOM 3533 C C . ASP A 1 459 ? -21.917 1.116 37.699 1.00 86.31 459 ASP A C 1
ATOM 3535 O O . ASP A 1 459 ? -22.227 1.373 38.854 1.00 86.31 459 ASP A O 1
ATOM 3539 N N . VAL A 1 460 ? -22.589 0.213 36.974 1.00 85.31 460 VAL A N 1
ATOM 3540 C CA . VAL A 1 460 ? -23.717 -0.563 37.518 1.00 85.31 460 VAL A CA 1
ATOM 3541 C C . VAL A 1 460 ? -23.241 -1.596 38.544 1.00 85.31 460 VAL A C 1
ATOM 3543 O O . VAL A 1 460 ? -23.932 -1.842 39.528 1.00 85.31 460 VAL A O 1
ATOM 3546 N N . ALA A 1 461 ? -22.064 -2.193 38.342 1.00 84.44 461 ALA A N 1
ATOM 3547 C CA . ALA A 1 461 ? -21.479 -3.145 39.285 1.00 84.44 461 ALA A CA 1
ATOM 3548 C C . ALA A 1 461 ? -21.055 -2.488 40.610 1.00 84.44 461 ALA A C 1
ATOM 3550 O O . ALA A 1 461 ? -21.092 -3.139 41.653 1.00 84.44 461 ALA A O 1
ATOM 3551 N N . GLU A 1 462 ? -20.655 -1.214 40.582 1.00 86.12 462 GLU A N 1
ATOM 3552 C CA . GLU A 1 462 ? -20.323 -0.442 41.787 1.00 86.12 462 GLU A CA 1
ATOM 3553 C C . GLU A 1 462 ? -21.561 -0.167 42.660 1.00 86.12 462 GLU A C 1
ATOM 3555 O O . GLU A 1 462 ? -21.443 -0.117 43.886 1.00 86.12 462 GLU A O 1
ATOM 3560 N N . ASP A 1 463 ? -22.752 -0.098 42.056 1.00 81.94 463 ASP A N 1
ATOM 3561 C CA . ASP A 1 463 ? -24.029 0.048 42.769 1.00 81.94 463 ASP A CA 1
ATOM 3562 C C . ASP A 1 463 ? -24.541 -1.273 43.380 1.00 81.94 463 ASP A C 1
ATOM 3564 O O . ASP A 1 463 ? -25.421 -1.255 44.246 1.00 81.94 463 ASP A O 1
ATOM 3568 N N . GLY A 1 464 ? -24.016 -2.428 42.945 1.00 82.38 464 GLY A N 1
ATOM 3569 C CA . GLY A 1 464 ? -24.381 -3.745 43.471 1.00 82.38 464 GLY A CA 1
ATOM 3570 C C . GLY A 1 464 ? -24.545 -4.834 42.406 1.00 82.38 464 GLY A C 1
ATOM 3571 O O . GLY A 1 464 ? -23.730 -4.991 41.500 1.00 82.38 464 GLY A O 1
ATOM 3572 N N . GLU A 1 465 ? -25.579 -5.669 42.554 1.00 81.75 465 GLU A N 1
ATOM 3573 C CA . GLU A 1 465 ? -25.834 -6.780 41.628 1.00 81.75 465 GLU A CA 1
ATOM 3574 C C . GLU A 1 465 ? -26.348 -6.266 40.273 1.00 81.75 465 GLU A C 1
ATOM 3576 O O . GLU A 1 465 ? -27.339 -5.538 40.202 1.00 81.75 465 GLU A O 1
ATOM 3581 N N . ILE A 1 466 ? -25.705 -6.692 39.180 1.00 79.69 466 ILE A N 1
ATOM 3582 C CA . ILE A 1 466 ? -26.121 -6.328 37.821 1.00 79.69 466 ILE A CA 1
ATOM 3583 C C . ILE A 1 466 ? -27.409 -7.078 37.461 1.00 79.69 466 ILE A C 1
ATOM 3585 O O . ILE A 1 466 ? -27.396 -8.280 37.185 1.00 79.69 466 ILE A O 1
ATOM 3589 N N . VAL A 1 467 ? -28.519 -6.347 37.380 1.00 83.62 467 VAL A N 1
ATOM 3590 C CA . VAL A 1 467 ? -29.789 -6.855 36.851 1.00 83.62 467 VAL A CA 1
ATOM 3591 C C . VAL A 1 467 ? -29.886 -6.502 35.371 1.00 83.62 467 VAL A C 1
ATOM 3593 O O . VAL A 1 467 ? -29.724 -5.344 34.995 1.00 83.62 467 VAL A O 1
ATOM 3596 N N . PHE A 1 468 ? -30.174 -7.475 34.504 1.00 85.12 468 PHE A N 1
ATOM 3597 C CA . PHE A 1 468 ? -30.253 -7.242 33.060 1.00 85.12 468 PHE A CA 1
ATOM 3598 C C . PHE A 1 468 ? -31.430 -7.960 32.398 1.00 85.12 468 PHE A C 1
ATOM 3600 O O . PHE A 1 468 ? -32.019 -8.899 32.933 1.00 85.12 468 PHE A O 1
ATOM 3607 N N . THR A 1 469 ? -31.760 -7.516 31.188 1.00 81.56 469 THR A N 1
ATOM 3608 C CA . THR A 1 469 ? -32.757 -8.143 30.313 1.00 81.56 469 THR A CA 1
ATOM 3609 C C . THR A 1 469 ? -32.109 -8.578 29.004 1.00 81.56 469 THR A C 1
ATOM 3611 O O . THR A 1 469 ? -31.301 -7.853 28.438 1.00 81.56 469 THR A O 1
ATOM 3614 N N . SER A 1 470 ? -32.468 -9.761 28.503 1.00 78.19 470 SER A N 1
ATOM 3615 C CA . SER A 1 470 ? -31.883 -10.357 27.287 1.00 78.19 470 SER A CA 1
ATOM 3616 C C . SER A 1 470 ? -32.572 -9.937 25.983 1.00 78.19 470 SER A C 1
ATOM 3618 O O . SER A 1 470 ? -32.200 -10.387 24.896 1.00 78.19 470 SER A O 1
ATOM 3620 N N . THR A 1 471 ? -33.619 -9.111 26.072 1.00 78.12 471 THR A N 1
ATOM 3621 C CA . THR A 1 471 ? -34.339 -8.557 24.919 1.00 78.12 471 THR A CA 1
ATOM 3622 C C . THR A 1 471 ? -34.795 -7.134 25.215 1.00 78.12 471 THR A C 1
ATOM 3624 O O . THR A 1 471 ? -35.212 -6.823 26.332 1.00 78.12 471 THR A O 1
ATOM 3627 N N . THR A 1 472 ? -34.802 -6.289 24.186 1.00 83.38 472 THR A N 1
ATOM 3628 C CA . THR A 1 472 ? -35.275 -4.903 24.291 1.00 83.38 472 THR A CA 1
ATOM 3629 C C . THR A 1 472 ? -36.760 -4.839 24.674 1.00 83.38 472 THR A C 1
ATOM 3631 O O . THR A 1 472 ? -37.195 -3.920 25.362 1.00 83.38 472 THR A O 1
ATOM 3634 N N . GLU A 1 473 ? -37.562 -5.832 24.281 1.00 88.38 473 GLU A N 1
ATOM 3635 C CA . GLU A 1 473 ? -38.971 -5.924 24.685 1.00 88.38 473 GLU A CA 1
ATOM 3636 C C . GLU A 1 473 ? -39.148 -6.248 26.170 1.00 88.38 473 GLU A C 1
ATOM 3638 O O . GLU A 1 473 ? -40.068 -5.735 26.810 1.00 88.38 473 GLU A O 1
ATOM 3643 N N . ALA A 1 474 ? -38.303 -7.118 26.732 1.00 86.12 474 ALA A N 1
ATOM 3644 C CA . ALA A 1 474 ? -38.300 -7.368 28.170 1.00 86.12 474 ALA A CA 1
ATOM 3645 C C . ALA A 1 474 ? -37.890 -6.100 28.925 1.00 86.12 474 ALA A C 1
ATOM 3647 O O . ALA A 1 474 ? -38.578 -5.724 29.871 1.00 86.12 474 ALA A O 1
ATOM 3648 N N . PHE A 1 475 ? -36.858 -5.396 28.446 1.00 89.69 475 PHE A N 1
ATOM 3649 C CA . PHE A 1 475 ? -36.422 -4.122 29.016 1.00 89.69 475 PHE A CA 1
ATOM 3650 C C . PHE A 1 475 ? -37.561 -3.099 29.088 1.00 89.69 475 PHE A C 1
ATOM 3652 O O . PHE A 1 475 ? -37.892 -2.612 30.167 1.00 89.69 475 PHE A O 1
ATOM 3659 N N . ARG A 1 476 ? -38.233 -2.827 27.960 1.00 90.44 476 ARG A N 1
ATOM 3660 C CA . ARG A 1 476 ? -39.335 -1.848 27.901 1.00 90.44 476 ARG A CA 1
ATOM 3661 C C . ARG A 1 476 ? -40.486 -2.186 28.851 1.00 90.44 476 ARG A C 1
ATOM 3663 O O . ARG A 1 476 ? -41.092 -1.273 29.403 1.00 90.44 476 ARG A O 1
ATOM 3670 N N . ARG A 1 477 ? -40.775 -3.477 29.058 1.00 92.69 477 ARG A N 1
ATOM 3671 C CA . ARG A 1 477 ? -41.834 -3.936 29.973 1.00 92.69 477 ARG A CA 1
ATOM 3672 C C . ARG A 1 477 ? -41.501 -3.685 31.440 1.00 92.69 477 ARG A C 1
ATOM 3674 O O . ARG A 1 477 ? -42.393 -3.323 32.200 1.00 92.69 477 ARG A O 1
ATOM 3681 N N . VAL A 1 478 ? -40.245 -3.877 31.837 1.00 91.12 478 VAL A N 1
ATOM 3682 C CA . VAL A 1 478 ? -39.840 -3.769 33.249 1.00 91.12 478 VAL A CA 1
ATOM 3683 C C . VAL A 1 478 ? -39.322 -2.381 33.624 1.00 91.12 478 VAL A C 1
ATOM 3685 O O . VAL A 1 478 ? -39.330 -2.037 34.802 1.00 91.12 478 VAL A O 1
ATOM 3688 N N . ALA A 1 479 ? -38.922 -1.560 32.647 1.00 88.62 479 ALA A N 1
ATOM 3689 C CA . ALA A 1 479 ? -38.207 -0.309 32.892 1.00 88.62 479 ALA A CA 1
ATOM 3690 C C . ALA A 1 479 ? -38.962 0.680 33.795 1.00 88.62 479 ALA A C 1
ATOM 3692 O O . ALA A 1 479 ? -38.358 1.276 34.682 1.00 88.62 479 ALA A O 1
ATOM 3693 N N . ALA A 1 480 ? -40.273 0.859 33.600 1.00 89.62 480 ALA A N 1
ATOM 3694 C CA . ALA A 1 480 ? -41.066 1.787 34.413 1.00 89.62 480 ALA A CA 1
ATOM 3695 C C . ALA A 1 480 ? -41.172 1.334 35.879 1.00 89.62 480 ALA A C 1
ATOM 3697 O O . ALA A 1 480 ? -41.019 2.143 36.792 1.00 89.62 480 ALA A O 1
ATOM 3698 N N . VAL A 1 481 ? -41.386 0.033 36.098 1.00 91.62 481 VAL A N 1
ATOM 3699 C CA . VAL A 1 481 ? -41.494 -0.555 37.441 1.00 91.62 481 VAL A CA 1
ATOM 3700 C C . VAL A 1 481 ? -40.143 -0.514 38.151 1.00 91.62 481 VAL A C 1
ATOM 3702 O O . VAL A 1 481 ? -40.069 -0.083 39.296 1.00 91.62 481 VAL A O 1
ATOM 3705 N N . ALA A 1 482 ? -39.071 -0.889 37.454 1.00 89.19 482 ALA A N 1
ATOM 3706 C CA . ALA A 1 482 ? -37.716 -0.852 37.988 1.00 89.19 482 ALA A CA 1
ATOM 3707 C C . ALA A 1 482 ? -37.293 0.572 38.391 1.00 89.19 482 ALA A C 1
ATOM 3709 O O . ALA A 1 482 ? -36.795 0.758 39.498 1.00 89.19 482 ALA A O 1
ATOM 3710 N N . ARG A 1 483 ? -37.595 1.594 37.568 1.00 89.56 483 ARG A N 1
ATOM 3711 C CA . ARG A 1 483 ? -37.378 3.011 37.930 1.00 89.56 483 ARG A CA 1
ATOM 3712 C C . ARG A 1 483 ? -38.116 3.406 39.206 1.00 89.56 483 ARG A C 1
ATOM 3714 O O . ARG A 1 483 ? -37.527 4.039 40.072 1.00 89.56 483 ARG A O 1
ATOM 3721 N N . ALA A 1 484 ? -39.386 3.020 39.335 1.00 89.75 484 ALA A N 1
ATOM 3722 C CA . ALA A 1 484 ? -40.187 3.335 40.517 1.00 89.75 484 ALA A CA 1
ATOM 3723 C C . ALA A 1 484 ? -39.655 2.668 41.799 1.00 89.75 484 ALA A C 1
ATOM 3725 O O . ALA A 1 484 ? -39.861 3.187 42.891 1.00 89.75 484 ALA A O 1
ATOM 3726 N N . GLN A 1 485 ? -38.970 1.530 41.665 1.00 90.06 485 GLN A N 1
ATOM 3727 C CA . GLN A 1 485 ? -38.369 0.784 42.773 1.00 90.06 485 GLN A CA 1
ATOM 3728 C C . GLN A 1 485 ? -36.898 1.148 43.031 1.00 90.06 485 GLN A C 1
ATOM 3730 O O . GLN A 1 485 ? -36.286 0.563 43.919 1.00 90.06 485 GLN A O 1
ATOM 3735 N N . GLY A 1 486 ? -36.322 2.085 42.268 1.00 86.12 486 GLY A N 1
ATOM 3736 C CA . GLY A 1 486 ? -34.906 2.447 42.375 1.00 86.12 486 GLY A CA 1
ATOM 3737 C C . GLY A 1 486 ? -33.946 1.339 41.927 1.00 86.12 486 GLY A C 1
ATOM 3738 O O . GLY A 1 486 ? -32.796 1.324 42.347 1.00 86.12 486 GLY A O 1
ATOM 3739 N N . VAL A 1 487 ? -34.408 0.397 41.097 1.00 87.75 487 VAL A N 1
ATOM 3740 C CA . VAL A 1 487 ? -33.591 -0.709 40.583 1.00 87.75 487 VAL A CA 1
ATOM 3741 C C . VAL A 1 487 ? -33.021 -0.336 39.216 1.00 87.75 487 VAL A C 1
ATOM 3743 O O . VAL A 1 487 ? -33.761 -0.039 38.268 1.00 87.75 487 VAL A O 1
ATOM 3746 N N . VAL A 1 488 ? -31.694 -0.398 39.097 1.00 90.06 488 VAL A N 1
ATOM 3747 C CA . VAL A 1 488 ? -30.998 -0.237 37.818 1.00 90.06 488 VAL A CA 1
ATOM 3748 C C . VAL A 1 488 ? -31.057 -1.556 37.051 1.00 90.06 488 VAL A C 1
ATOM 3750 O O . VAL A 1 488 ? -30.520 -2.570 37.485 1.00 90.06 488 VAL A O 1
ATOM 3753 N N . VAL A 1 489 ? -31.737 -1.551 35.905 1.00 87.31 489 VAL A N 1
ATOM 3754 C CA . VAL A 1 489 ? -31.802 -2.693 34.986 1.00 87.31 489 VAL A CA 1
ATOM 3755 C C . VAL A 1 489 ? -31.060 -2.324 33.711 1.00 87.31 489 VAL A C 1
ATOM 3757 O O . VAL A 1 489 ? -31.306 -1.260 33.149 1.00 87.31 489 VAL A O 1
ATOM 3760 N N . VAL A 1 490 ? -30.188 -3.210 33.239 1.00 85.00 490 VAL A N 1
ATOM 3761 C CA . VAL A 1 490 ? -29.433 -3.078 31.989 1.00 85.00 490 VAL A CA 1
ATOM 3762 C C . VAL A 1 490 ? -30.209 -3.704 30.824 1.00 85.00 490 VAL A C 1
ATOM 3764 O O . VAL A 1 490 ? -30.722 -4.826 30.912 1.00 85.00 490 VAL A O 1
ATOM 3767 N N . ASN A 1 491 ? -30.289 -2.999 29.699 1.00 83.69 491 ASN A N 1
ATOM 3768 C CA . ASN A 1 491 ? -30.775 -3.547 28.438 1.00 83.69 491 ASN A CA 1
ATOM 3769 C C . ASN A 1 491 ? -29.627 -4.257 27.703 1.00 83.69 491 ASN A C 1
ATOM 3771 O O . ASN A 1 491 ? -28.837 -3.611 27.024 1.00 83.69 491 ASN A O 1
ATOM 3775 N N . ALA A 1 492 ? -29.559 -5.585 27.812 1.00 79.19 492 ALA A N 1
ATOM 3776 C CA . ALA A 1 492 ? -28.636 -6.438 27.052 1.00 79.19 492 ALA A CA 1
ATOM 3777 C C . ALA A 1 492 ? -29.353 -7.115 25.867 1.00 79.19 492 ALA A C 1
ATOM 3779 O O . ALA A 1 492 ? -29.067 -8.251 25.485 1.00 79.19 492 ALA A O 1
ATOM 3780 N N . GLY A 1 493 ? -30.390 -6.457 25.345 1.00 62.84 493 GLY A N 1
ATOM 3781 C CA . GLY A 1 493 ? -31.279 -7.010 24.337 1.00 62.84 493 GLY A CA 1
ATOM 3782 C C . GLY A 1 493 ? -30.874 -6.747 22.895 1.00 62.84 493 GLY A C 1
ATOM 3783 O O . GLY A 1 493 ? -31.491 -7.334 21.999 1.00 62.84 493 GLY A O 1
ATOM 3784 N N . TYR A 1 494 ? -29.891 -5.875 22.653 1.00 67.00 494 TYR A N 1
ATOM 3785 C CA . TYR A 1 494 ? -29.459 -5.552 21.300 1.00 67.00 494 TYR A CA 1
ATOM 3786 C C . TYR A 1 494 ? -28.698 -6.729 20.679 1.00 67.00 494 TYR A C 1
ATOM 3788 O O . TYR A 1 494 ? -28.112 -7.561 21.368 1.00 67.00 494 TYR A O 1
ATOM 3796 N N . VAL A 1 495 ? -28.724 -6.818 19.347 1.00 51.28 495 VAL A N 1
ATOM 3797 C CA . VAL A 1 495 ? -28.190 -7.958 18.571 1.00 51.28 495 VAL A CA 1
ATOM 3798 C C . VAL A 1 495 ? -26.729 -8.272 18.919 1.00 51.28 495 VAL A C 1
ATOM 3800 O O . VAL A 1 495 ? -26.337 -9.432 18.917 1.00 51.28 495 VAL A O 1
ATOM 3803 N N . TYR A 1 496 ? -25.958 -7.252 19.295 1.00 50.97 496 TYR A N 1
ATOM 3804 C CA . TYR A 1 496 ? -24.541 -7.362 19.636 1.00 50.97 496 TYR A CA 1
ATOM 3805 C C . TYR A 1 496 ? -24.259 -7.505 21.143 1.00 50.97 496 TYR A C 1
ATOM 3807 O O . TYR A 1 496 ? -23.095 -7.516 21.527 1.00 50.97 496 TYR A O 1
ATOM 3815 N N . ASP A 1 497 ? -25.291 -7.581 21.990 1.00 50.38 497 ASP A N 1
ATOM 3816 C CA . ASP A 1 497 ? -25.169 -7.890 23.428 1.00 50.38 497 ASP A CA 1
ATOM 3817 C C . ASP A 1 497 ? -25.379 -9.389 23.708 1.00 50.38 497 ASP A C 1
ATOM 3819 O O . ASP A 1 497 ? -25.145 -9.873 24.816 1.00 50.38 497 ASP A O 1
ATOM 3823 N N . LYS A 1 498 ? -25.839 -10.145 22.703 1.00 42.34 498 LYS A N 1
ATOM 3824 C CA . LYS A 1 498 ? -26.055 -11.587 22.809 1.00 42.34 498 LYS A CA 1
ATOM 3825 C C . LYS A 1 498 ? -24.765 -12.326 22.475 1.00 42.34 498 LYS A C 1
ATOM 3827 O O . LYS A 1 498 ? -24.224 -12.177 21.383 1.00 42.34 498 LYS A O 1
ATOM 3832 N N . ARG A 1 499 ? -24.312 -13.189 23.387 1.00 35.78 499 ARG A N 1
ATOM 3833 C CA . ARG A 1 499 ? -23.327 -14.230 23.062 1.00 35.78 499 ARG A CA 1
ATOM 3834 C C . ARG A 1 499 ? -23.913 -15.104 21.935 1.00 35.78 499 ARG A C 1
ATOM 3836 O O . ARG A 1 499 ? -25.112 -15.399 22.011 1.00 35.78 499 ARG A O 1
ATOM 3843 N N . PRO A 1 500 ? -23.141 -15.523 20.911 1.00 32.28 500 PRO A N 1
ATOM 3844 C CA . PRO A 1 500 ? -23.617 -16.528 19.967 1.00 32.28 500 PRO A CA 1
ATOM 3845 C C . PRO A 1 500 ? -24.096 -17.739 20.768 1.00 32.28 500 PRO A C 1
ATOM 3847 O O . PRO A 1 500 ? -23.363 -18.255 21.611 1.00 32.28 500 PRO A O 1
ATOM 3850 N N . ALA A 1 501 ? -25.357 -18.124 20.584 1.00 33.88 501 ALA A N 1
ATOM 3851 C CA . ALA A 1 501 ? -25.884 -19.316 21.223 1.00 33.88 501 ALA A CA 1
ATOM 3852 C C . ALA A 1 501 ? -25.139 -20.522 20.644 1.00 33.88 501 ALA A C 1
ATOM 3854 O O . ALA A 1 501 ? -25.165 -20.726 19.430 1.00 33.88 501 ALA A O 1
ATOM 3855 N N . ASP A 1 502 ? -24.482 -21.299 21.504 1.00 26.78 502 ASP A N 1
ATOM 3856 C CA . ASP A 1 502 ? -23.978 -22.620 21.137 1.00 26.78 502 ASP A CA 1
ATOM 3857 C C . ASP A 1 502 ? -25.126 -23.420 20.498 1.00 26.78 502 ASP A C 1
ATOM 3859 O O . ASP A 1 502 ? -26.203 -23.521 21.106 1.00 26.78 502 ASP A O 1
ATOM 3863 N N . PRO A 1 503 ? -24.950 -23.995 19.295 1.00 30.27 503 PRO A N 1
ATOM 3864 C CA . PRO A 1 503 ? -25.963 -24.837 18.691 1.00 30.27 503 PRO A CA 1
ATOM 3865 C C . PRO A 1 503 ? -25.956 -26.181 19.423 1.00 30.27 503 PRO A C 1
ATOM 3867 O O . PRO A 1 503 ? -25.332 -27.145 18.992 1.00 30.27 503 PRO A O 1
ATOM 3870 N N . THR A 1 504 ? -26.655 -26.263 20.552 1.00 27.61 504 THR A N 1
ATOM 3871 C CA . THR A 1 504 ? -27.033 -27.559 21.120 1.00 27.61 504 THR A CA 1
ATOM 3872 C C . THR A 1 504 ? -28.308 -28.038 20.419 1.00 27.61 504 THR A C 1
ATOM 3874 O O . THR A 1 504 ? -29.320 -27.330 20.428 1.00 27.61 504 THR A O 1
ATOM 3877 N N . PRO A 1 505 ? -28.297 -29.215 19.767 1.00 30.09 505 PRO A N 1
ATOM 3878 C CA . PRO A 1 505 ? -29.481 -29.729 19.109 1.00 30.09 505 PRO A CA 1
ATOM 3879 C C . PRO A 1 505 ? -30.442 -30.313 20.148 1.00 30.09 505 PRO A C 1
ATOM 3881 O O . PRO A 1 505 ? -30.156 -31.330 20.770 1.00 30.09 505 PRO A O 1
ATOM 3884 N N . GLY A 1 506 ? -31.615 -29.687 20.263 1.00 30.25 506 GLY A N 1
ATOM 3885 C CA . GLY A 1 506 ? -32.840 -30.307 20.769 1.00 30.25 506 GLY A CA 1
ATOM 3886 C C . GLY A 1 506 ? -33.058 -30.249 22.284 1.00 30.25 506 GLY A C 1
ATOM 3887 O O . GLY A 1 506 ? -32.372 -30.910 23.053 1.00 30.25 506 GLY A O 1
ATOM 3888 N N . GLY A 1 507 ? -34.117 -29.547 22.704 1.00 25.28 507 GLY A N 1
ATOM 3889 C CA . GLY A 1 507 ? -34.706 -29.743 24.033 1.00 25.28 507 GLY A CA 1
ATOM 3890 C C . GLY A 1 507 ? -35.406 -28.521 24.622 1.00 25.28 507 GLY A C 1
ATOM 3891 O O . GLY A 1 507 ? -34.766 -27.697 25.253 1.00 25.28 507 GLY A O 1
ATOM 3892 N N . ALA A 1 508 ? -36.725 -28.456 24.417 1.00 25.83 508 ALA A N 1
ATOM 3893 C CA . ALA A 1 508 ? -37.774 -27.825 25.232 1.00 25.83 508 ALA A CA 1
ATOM 3894 C C . ALA A 1 508 ? -37.485 -26.537 26.047 1.00 25.83 508 ALA A C 1
ATOM 3896 O O . ALA A 1 508 ? -36.707 -26.503 26.997 1.00 25.83 508 ALA A O 1
ATOM 3897 N N . GLN A 1 509 ? -38.304 -25.515 25.765 1.00 37.06 509 GLN A N 1
ATOM 3898 C CA . GLN A 1 509 ? -38.600 -24.382 26.646 1.00 37.06 509 GLN A CA 1
ATOM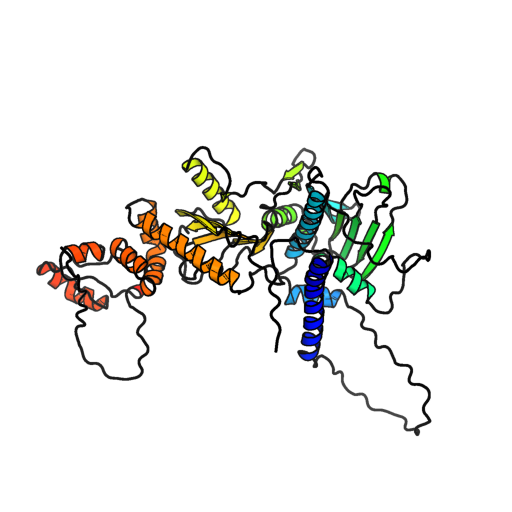 3899 C C . GLN A 1 509 ? -38.857 -24.821 28.099 1.00 37.06 509 GLN A C 1
ATOM 3901 O O . GLN A 1 509 ? -39.815 -25.540 28.376 1.00 37.06 509 GLN A O 1
ATOM 3906 N N . ALA A 1 510 ? -38.081 -24.276 29.035 1.00 26.19 510 ALA A N 1
ATOM 3907 C CA . ALA A 1 510 ? -38.497 -24.084 30.420 1.00 26.19 510 ALA A CA 1
ATOM 3908 C C . ALA A 1 510 ? -37.764 -22.864 30.992 1.00 26.19 510 ALA A C 1
ATOM 3910 O O . ALA A 1 510 ? -36.535 -22.799 30.985 1.00 26.19 510 ALA A O 1
ATOM 3911 N N . GLY A 1 511 ? -38.528 -21.877 31.464 1.00 31.08 511 GLY A N 1
ATOM 3912 C CA . GLY A 1 511 ? -37.996 -20.664 32.074 1.00 31.08 511 GLY A CA 1
ATOM 3913 C C . GLY A 1 511 ? -37.098 -20.979 33.267 1.00 31.08 511 GLY A C 1
ATOM 3914 O O . GLY A 1 511 ? -37.533 -21.597 34.238 1.00 31.08 511 GLY A O 1
ATOM 3915 N N . ARG A 1 512 ? -35.848 -20.520 33.206 1.00 23.92 512 ARG A N 1
ATOM 3916 C CA . ARG A 1 512 ? -34.970 -20.371 34.366 1.00 23.92 512 ARG A CA 1
ATOM 3917 C C . ARG A 1 512 ? -34.196 -19.067 34.232 1.00 23.92 512 ARG A C 1
ATOM 3919 O O . ARG A 1 512 ? -33.468 -18.856 33.269 1.00 23.92 512 ARG A O 1
ATOM 3926 N N . SER A 1 513 ? -34.386 -18.196 35.216 1.00 26.84 513 SER A N 1
ATOM 3927 C CA . SER A 1 513 ? -33.523 -17.061 35.524 1.00 26.84 513 SER A CA 1
ATOM 3928 C C . SER A 1 513 ? -32.090 -17.559 35.729 1.00 26.84 513 SER A C 1
ATOM 3930 O O . SER A 1 513 ? -31.809 -18.260 36.703 1.00 26.84 513 SER A O 1
ATOM 3932 N N . ALA A 1 514 ? -31.188 -17.225 34.809 1.00 23.67 514 ALA A N 1
ATOM 3933 C CA . ALA A 1 514 ? -29.765 -17.487 34.967 1.00 23.67 514 ALA A CA 1
ATOM 3934 C C . ALA A 1 514 ? -29.149 -16.374 35.829 1.00 23.67 514 ALA A C 1
ATOM 3936 O O . ALA A 1 514 ? -28.792 -15.309 35.336 1.00 23.67 514 ALA A O 1
ATOM 3937 N N . SER A 1 515 ? -29.063 -16.625 37.136 1.00 24.05 515 SER A N 1
ATOM 3938 C CA . SER A 1 515 ? -28.176 -15.900 38.049 1.00 24.05 515 SER A CA 1
ATOM 3939 C C . SER A 1 515 ? -26.733 -16.223 37.656 1.00 24.05 515 SER A C 1
ATOM 3941 O O . SER A 1 515 ? -26.277 -17.353 37.836 1.00 24.05 515 SER A O 1
ATOM 3943 N N . CYS A 1 516 ? -26.021 -15.255 37.081 1.00 24.53 516 CYS A N 1
ATOM 3944 C CA . CYS A 1 516 ? -24.590 -15.369 36.829 1.00 24.53 516 CYS A CA 1
ATOM 3945 C C . CYS A 1 516 ? -23.856 -14.762 38.033 1.00 24.53 516 CYS A C 1
ATOM 3947 O O . CYS A 1 516 ? -23.712 -13.549 38.139 1.00 24.53 516 CYS A O 1
ATOM 3949 N N . ARG A 1 517 ? -23.447 -15.602 38.992 1.00 24.17 517 ARG A N 1
ATOM 3950 C CA . ARG A 1 517 ? -22.619 -15.174 40.130 1.00 24.17 517 ARG A CA 1
ATOM 3951 C C . ARG A 1 517 ? -21.174 -14.987 39.672 1.00 24.17 517 ARG A C 1
ATOM 3953 O O . ARG A 1 517 ? -20.452 -15.972 39.529 1.00 24.17 517 ARG A O 1
ATOM 3960 N N . ALA A 1 518 ? -20.725 -13.744 39.530 1.00 25.78 518 ALA A N 1
ATOM 3961 C CA . ALA A 1 518 ? -19.300 -13.433 39.572 1.00 25.78 518 ALA A CA 1
ATOM 3962 C C . ALA A 1 518 ? -18.825 -13.546 41.033 1.00 25.78 518 ALA A C 1
ATOM 3964 O O . ALA A 1 518 ? -19.241 -12.776 41.896 1.00 25.78 518 ALA A O 1
ATOM 3965 N N . ARG A 1 519 ? -18.000 -14.554 41.343 1.00 24.84 519 ARG A N 1
ATOM 3966 C CA . ARG A 1 519 ? -17.309 -14.649 42.638 1.00 24.84 519 ARG A CA 1
ATOM 3967 C C . ARG A 1 519 ? -16.120 -13.692 42.623 1.00 24.84 519 ARG A C 1
ATOM 3969 O O . ARG A 1 519 ? -15.109 -13.994 42.000 1.00 24.84 519 ARG A O 1
ATOM 3976 N N . THR A 1 520 ? -16.208 -12.593 43.359 1.00 31.48 520 THR A N 1
ATOM 3977 C CA . THR A 1 520 ? -15.028 -11.864 43.827 1.00 31.48 520 THR A CA 1
ATOM 3978 C C . THR A 1 520 ? -14.482 -12.582 45.064 1.00 31.48 520 THR A C 1
ATOM 3980 O O . THR A 1 520 ? -15.192 -12.807 46.044 1.00 31.48 520 THR A O 1
ATOM 3983 N N . SER A 1 521 ? -13.223 -13.020 45.006 1.00 25.83 521 SER A N 1
ATOM 3984 C CA . SER A 1 521 ? -12.494 -13.487 46.190 1.00 25.83 521 SER A CA 1
ATOM 3985 C C . SER A 1 521 ? -11.869 -12.272 46.875 1.00 25.83 521 SER A C 1
ATOM 3987 O O . SER A 1 521 ? -11.160 -11.529 46.197 1.00 25.83 521 SER A O 1
ATOM 3989 N N . PRO A 1 522 ? -12.051 -12.061 48.189 1.00 32.78 522 PRO A N 1
ATOM 3990 C CA . PRO A 1 522 ? -11.279 -11.067 48.911 1.00 32.78 522 PRO A CA 1
ATOM 3991 C C . PRO A 1 522 ? -9.922 -11.681 49.272 1.00 32.78 522 PRO A C 1
ATOM 3993 O O . PRO A 1 522 ? -9.857 -12.795 49.799 1.00 32.78 522 PRO A O 1
ATOM 3996 N N . ARG A 1 523 ? -8.826 -10.975 48.995 1.00 31.75 523 ARG A N 1
ATOM 3997 C CA . ARG A 1 523 ? -7.576 -11.179 49.730 1.00 31.75 523 ARG A CA 1
ATOM 3998 C C . ARG A 1 523 ? -7.240 -9.888 50.463 1.00 31.75 523 ARG A C 1
ATOM 4000 O O . ARG A 1 523 ? -7.094 -8.839 49.844 1.00 31.75 523 ARG A O 1
ATOM 4007 N N . SER A 1 524 ? -7.228 -10.048 51.783 1.00 35.75 524 SER A N 1
ATOM 4008 C CA . SER A 1 524 ? -6.518 -9.266 52.794 1.00 35.75 524 SER A CA 1
ATOM 4009 C C . SER A 1 524 ? -5.083 -8.949 52.409 1.00 35.75 524 SER A C 1
ATOM 4011 O O . SER A 1 524 ? -4.456 -9.874 51.832 1.00 35.75 524 SER A O 1
#

Mean predicted aligned error: 14.97 Å

Secondary structure (DSSP, 8-state):
-----PPPTTS---HHHHHHHHHHHHHHHHHHHHHHHHH-GGG------------------------------HHHHHHHHHHHT-SSTTHHHHHHHHHHHHHHHHHHHH-TTS--EEEEEEEE-TTS-EEEEEEE-SPPP-TTSS-SS--------S--TTSHHHHHHHHHH-THHHHHTTTEEEEEEEEE-SSTTPPPEEEEEETTS-EEEEE--SSHHHHT--SEEEEEEEEPTT-HHHHSHHHHHHHHHHHHTT-SSEEEEEEEETTEEEEEEE---SS-TTT---SSHHHHHHHHHHHHHHHHSS--S-EEEEEEGGGTEEEEEEEPSS---TT---EEEEETTEEEEEEE-SSS-GGGGGEEEEEEESSPPBPTTSSSB--SHHHHHHHHHHHHHHHHHHHHHHSS--HHHHHHHHHHHHHHHHHHTT-HHHHHHHHHH-EEEETTEEEEHHHHHHHSS-EEESSHHHHHHHHHHHHHTT--EEE--STTTSPPPP-----------------PPP--

Organism: NCBI:txid2953743

Nearest PDB structures (foldseek):
  8eob-assembly1_B  TM=7.063E-01  e=4.215E-26  Homo sapiens
  5tth-assembly1_A  TM=6.830E-01  e=8.285E-26  Danio rerio
  5tvx-assembly1_A  TM=6.728E-01  e=5.586E-26  Danio rerio
  6d14-assembly1_A  TM=6.979E-01  e=3.582E-25  Danio rerio
  5tvw-assembly1_A  TM=6.781E-01  e=2.283E-25  Danio rerio

Solvent-accessible surface area (backbone atoms only — not comparable to full-atom values): 30259 Å² total; per-residue (Å²): 140,81,81,84,80,84,81,74,85,90,60,82,85,49,74,67,60,53,48,52,59,58,50,50,60,55,52,53,55,55,53,51,56,55,52,54,58,71,74,59,74,75,90,72,82,81,85,90,80,85,86,88,83,94,76,83,92,79,76,96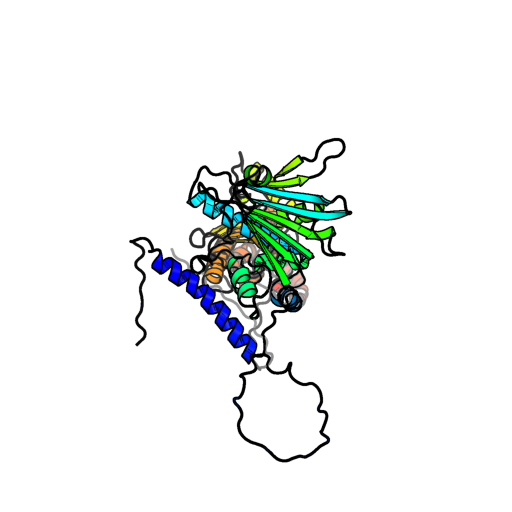,64,83,80,72,78,76,78,78,71,65,73,78,51,45,59,62,47,49,50,47,39,52,76,74,42,37,98,45,59,78,52,22,57,50,33,52,50,49,53,39,49,54,24,27,52,56,31,41,74,78,36,79,85,56,67,54,42,36,41,37,39,50,49,66,48,98,88,66,49,41,29,30,37,42,35,25,41,14,38,40,68,72,88,73,86,76,69,91,77,63,98,63,100,67,80,77,69,84,80,74,88,63,43,54,64,60,55,52,51,46,66,62,63,42,76,37,63,58,37,39,53,66,40,18,42,36,40,37,38,40,29,15,46,82,56,85,96,59,69,30,38,37,37,38,41,37,56,89,59,52,68,46,69,46,69,47,65,92,48,72,72,40,72,68,52,63,52,2,33,36,41,37,33,34,43,26,93,94,30,41,70,64,44,33,54,70,45,42,50,50,52,49,37,67,32,40,29,53,25,72,47,54,34,29,36,49,39,85,42,91,97,53,76,65,43,77,45,69,51,37,42,71,61,54,83,85,72,54,88,56,98,41,72,67,56,41,51,53,52,52,39,55,48,36,34,71,75,72,69,44,69,50,68,47,74,42,85,43,76,40,73,95,52,42,31,39,32,40,32,32,28,52,74,59,67,72,62,82,69,62,40,45,22,30,36,23,40,76,34,34,50,38,18,81,63,25,64,76,64,56,46,62,59,55,30,60,34,40,35,44,38,34,18,71,61,63,52,60,34,97,56,33,43,43,67,50,94,45,73,67,45,52,54,48,15,51,56,52,40,50,53,56,48,54,49,47,57,66,50,45,74,45,93,43,75,58,30,52,52,44,45,75,44,40,44,65,39,44,46,59,41,30,75,80,32,73,69,42,30,56,47,38,33,59,59,43,70,35,55,34,51,82,43,76,42,26,55,48,64,47,45,75,79,43,83,81,41,70,26,81,30,56,68,56,31,67,70,45,38,67,59,31,46,77,70,73,43,64,37,35,44,37,26,52,84,82,58,51,75,83,75,77,88,73,86,82,80,80,94,71,97,70,88,82,82,81,81,82,81,82,79,88,78,133

pLDDT: mean 73.82, std 25.92, range [21.92, 98.31]

InterPro domains:
  IPR001404 Heat shock protein Hsp90 family [PIRSF002583] (63-495)
  IPR001404 Heat shock protein Hsp90 family [PTHR11528] (69-265)
  IPR020568 Ribosomal protein uS5 domain 2-type superfamily [SSF54211] (302-499)
  IPR020575 Heat shock protein Hsp90, N-terminal [PR00775] (66-86)
  IPR020575 Heat shock protein Hsp90, N-terminal [PR00775] (87-109)
  IPR020575 Heat shock protein Hsp90, N-terminal [PR00775] (170-192)
  IPR020575 Heat shock protein Hsp90, N-terminal [PR00775] (227-244)
  IPR036890 Histidine kinase/HSP90-like ATPase superfamily [G3DSA:3.30.565.10] (65-268)
  IPR036890 Histidine kinase/HSP90-like ATPase superfamily [SSF55874] (68-265)

Foldseek 3Di:
DDDDDDDDPPDDDDPVNVVVVVVVVVVVVVVVVVVVCVVDVPPDDDDDDDDDDDDDDDDDDDPPPPPPAPDDQLVVVLVCCCPPQAVALLCLLLLVVVLLLVQLVQQCVVPVPFAFEWEWEWDADPVRWIKIKIWHQGFFQCQDPPPPPDPDDDFPDDDPRHCVVLVVSCVSSDVSNSSLLRFAQKKKKWADGPDPPTFIKIKMAGSRGDIGIDTDPDDDVRVPDHHGMMMMGTTDPPRSVCSDQVNSLVSCLLFAQAPLHFYWYFADDPPDHTDTDTNYDNADLQRDDDPDPVRSFVSVQVVCCVLVVDRALGKFWFDDVVQQKTWIKGFHLAADDQQCAFEFEAANNGTLASGEGLLADSLVSRIYMYMYGPRFDADSSSHYTDPDPSSVVNRVRRNVSVLVCLLVPLLDDDPSNVSCLVGRVLSLLVCLLPDVSSVVSNQRRHWFQKLVGTDGVVVLVVVPAAAEDQAPVVCVVCSVVCNVVVHIYTYCRDPSSDRPDDPDPDDDDDDDDDDDDDDDDDDD

Radius of gyration: 32.05 Å; Cα contacts (8 Å, |Δi|>4): 794; chains: 1; bounding box: 78×80×104 Å